Protein 2C0R (pdb70)

Structure (mmCIF, N/CA/C/O backbone):
data_2C0R
#
_entry.id   2C0R
#
_cell.length_a   44.783
_cell.length_b   90.544
_cell.length_c   157.820
_cell.angle_alpha   90.00
_cell.angle_beta   90.00
_cell.angle_gamma   90.00
#
_symmetry.space_group_name_H-M   'P 21 21 21'
#
loop_
_entity.id
_entity.type
_entity.pdbx_description
1 polymer 'PHOSPHOSERINE AMINOTRANSFERASE'
2 non-polymer "PYRIDOXAL-5'-PHOSPHATE"
3 water water
#
loop_
_atom_site.group_PDB
_atom_site.id
_atom_site.type_symbol
_atom_site.label_atom_id
_atom_site.label_alt_id
_atom_site.label_comp_id
_atom_site.label_asym_id
_atom_site.label_entity_id
_atom_site.label_seq_id
_atom_site.pdbx_PDB_ins_code
_atom_site.Cartn_x
_atom_site.Cartn_y
_atom_site.Cartn_z
_atom_site.occupancy
_atom_site.B_iso_or_equiv
_atom_site.auth_seq_id
_atom_site.auth_comp_id
_atom_site.auth_asym_id
_atom_site.auth_atom_id
_atom_site.pdbx_PDB_model_num
ATOM 1 N N . SER A 1 2 ? 7.186 19.396 9.977 1.00 45.53 2 SER A N 1
ATOM 2 C CA . SER A 1 2 ? 8.485 19.053 9.479 1.00 31.82 2 SER A CA 1
ATOM 3 C C . SER A 1 2 ? 8.748 19.242 7.992 1.00 27.38 2 SER A C 1
ATOM 4 O O . SER A 1 2 ? 9.934 19.439 7.686 1.00 24.94 2 SER A O 1
ATOM 7 N N . GLU A 1 3 ? 7.875 19.258 7.004 1.00 19.28 3 GLU A N 1
ATOM 8 C CA . GLU A 1 3 ? 8.188 19.863 5.715 1.00 20.20 3 GLU A CA 1
ATOM 9 C C . GLU A 1 3 ? 8.402 21.375 5.849 1.00 17.74 3 GLU A C 1
ATOM 10 O O . GLU A 1 3 ? 7.682 22.048 6.580 1.00 21.11 3 GLU A O 1
ATOM 16 N N . ARG A 1 4 ? 9.386 21.926 5.164 1.00 15.29 4 ARG A N 1
ATOM 17 C CA . ARG A 1 4 ? 9.674 23.381 5.177 1.00 14.83 4 ARG A CA 1
ATOM 18 C C . ARG A 1 4 ? 8.897 24.068 4.076 1.00 14.07 4 ARG A C 1
ATOM 19 O O . ARG A 1 4 ? 8.893 23.587 2.930 1.00 15.29 4 ARG A O 1
ATOM 27 N N . ALA A 1 5 ? 8.264 25.192 4.375 1.00 12.51 5 ALA A N 1
ATOM 28 C CA . ALA A 1 5 ? 7.609 25.977 3.339 1.00 15.05 5 ALA A CA 1
ATOM 29 C C . ALA A 1 5 ? 8.637 26.541 2.361 1.00 14.92 5 ALA A C 1
ATOM 30 O O . ALA A 1 5 ? 9.781 26.808 2.670 1.00 13.53 5 ALA A O 1
ATOM 32 N N . TYR A 1 6 ? 8.183 26.715 1.110 1.00 13.93 6 TYR A N 1
ATOM 33 C CA . TYR A 1 6 ? 8.973 27.437 0.132 1.00 13.29 6 TYR A CA 1
ATOM 34 C C . TYR A 1 6 ? 8.753 28.919 0.409 1.00 14.10 6 TYR A C 1
ATOM 35 O O . TYR A 1 6 ? 7.820 29.538 -0.116 1.00 14.21 6 TYR A O 1
ATOM 44 N N . ASN A 1 7 ? 9.612 29.441 1.271 1.00 12.76 7 ASN A N 1
ATOM 45 C CA . ASN A 1 7 ? 9.398 30.761 1.864 1.00 11.81 7 ASN A CA 1
ATOM 46 C C . ASN A 1 7 ? 10.089 31.858 1.086 1.00 11.96 7 ASN A C 1
ATOM 47 O O . ASN A 1 7 ? 11.317 31.919 1.158 1.00 13.17 7 ASN A O 1
ATOM 52 N N . PHE A 1 8 ? 9.289 32.656 0.374 1.00 11.49 8 PHE A N 1
ATOM 53 C CA . PHE A 1 8 ? 9.781 33.800 -0.376 1.00 12.33 8 PHE A CA 1
ATOM 54 C C . PHE A 1 8 ? 9.362 35.123 0.261 1.00 12.01 8 PHE A C 1
ATOM 55 O O . PHE A 1 8 ? 9.357 36.150 -0.395 1.00 13.33 8 PHE A O 1
ATOM 63 N N . ASN A 1 9 ? 9.092 35.118 1.557 1.00 11.83 9 ASN A N 1
ATOM 64 C CA . ASN A 1 9 ? 8.753 36.315 2.267 1.00 12.52 9 ASN A CA 1
ATOM 65 C C . ASN A 1 9 ? 9.881 37.355 2.144 1.00 12.86 9 ASN A C 1
ATOM 66 O O . ASN A 1 9 ? 11.074 37.027 2.108 1.00 12.41 9 ASN A O 1
ATOM 71 N N . ALA A 1 10 ? 9.449 38.610 2.127 1.00 13.79 10 ALA A N 1
ATOM 72 C CA . ALA A 1 10 ? 10.306 39.756 1.842 1.00 14.83 10 ALA A CA 1
ATOM 73 C C . ALA A 1 10 ? 10.870 40.359 3.111 1.00 15.42 10 ALA A C 1
ATOM 74 O O . ALA A 1 10 ? 11.705 41.239 3.000 1.00 14.09 10 ALA A O 1
ATOM 76 N N . GLY A 1 11 ? 10.473 39.937 4.317 1.00 14.84 11 GLY A N 1
ATOM 77 C CA . GLY A 1 11 ? 10.973 40.687 5.497 1.00 19.24 11 GLY A CA 1
ATOM 78 C C . GLY A 1 11 ? 9.906 40.693 6.585 1.00 17.15 11 GLY A C 1
ATOM 79 O O . GLY A 1 11 ? 8.907 41.373 6.278 1.00 21.52 11 GLY A O 1
ATOM 80 N N . PRO A 1 12 ? 9.981 40.050 7.732 1.00 15.44 12 PRO A N 1
ATOM 81 C CA . PRO A 1 12 ? 10.941 38.987 8.110 1.00 16.17 12 PRO A CA 1
ATOM 82 C C . PRO A 1 12 ? 10.889 37.871 7.089 1.00 17.47 12 PRO A C 1
ATOM 83 O O . PRO A 1 12 ? 10.006 37.829 6.207 1.00 14.91 12 PRO A O 1
ATOM 87 N N . ALA A 1 13 ? 11.897 37.027 7.087 1.00 14.17 13 ALA A N 1
ATOM 88 C CA . ALA A 1 13 ? 12.191 36.153 5.970 1.00 14.01 13 ALA A CA 1
ATOM 89 C C . ALA A 1 13 ? 12.892 34.905 6.457 1.00 14.51 13 ALA A C 1
ATOM 90 O O . ALA A 1 13 ? 13.142 34.703 7.642 1.00 14.35 13 ALA A O 1
ATOM 92 N N . ALA A 1 14 ? 13.259 34.078 5.481 1.00 13.80 14 ALA A N 1
ATOM 93 C CA . ALA A 1 14 ? 13.805 32.777 5.830 1.00 12.05 14 ALA A CA 1
ATOM 94 C C . ALA A 1 14 ? 15.079 32.912 6.652 1.00 12.91 14 ALA A C 1
ATOM 95 O O . ALA A 1 14 ? 15.897 33.810 6.456 1.00 13.62 14 ALA A O 1
ATOM 97 N N . LEU A 1 15 ? 15.228 32.023 7.608 1.00 12.56 15 LEU A N 1
ATOM 98 C CA . LEU A 1 15 ? 16.481 31.801 8.280 1.00 14.06 15 LEU A CA 1
ATOM 99 C C . LEU A 1 15 ? 17.078 30.467 7.868 1.00 13.88 15 LEU A C 1
ATOM 100 O O . LEU A 1 15 ? 16.298 29.621 7.449 1.00 14.75 15 LEU A O 1
ATOM 105 N N . PRO A 1 16 ? 18.380 30.274 7.997 1.00 15.71 16 PRO A N 1
ATOM 106 C CA . PRO A 1 16 ? 18.954 28.940 7.710 1.00 16.08 16 PRO A CA 1
ATOM 107 C C . PRO A 1 16 ? 18.344 27.901 8.647 1.00 14.21 16 PRO A C 1
ATOM 108 O O . PRO A 1 16 ? 18.304 28.142 9.876 1.00 14.22 16 PRO A O 1
ATOM 112 N N . LEU A 1 17 ? 17.864 26.791 8.109 1.00 13.57 17 LEU A N 1
ATOM 113 C CA . LEU A 1 17 ? 17.280 25.757 8.994 1.00 14.81 17 LEU A CA 1
ATOM 114 C C . LEU A 1 17 ? 18.264 25.341 10.091 1.00 13.93 17 LEU A C 1
ATOM 115 O O . LEU A 1 17 ? 17.858 25.109 11.222 1.00 14.65 17 LEU A O 1
ATOM 120 N N . GLU A 1 18 ? 19.559 25.289 9.771 1.00 18.15 18 GLU A N 1
ATOM 121 C CA . GLU A 1 18 ? 20.574 24.869 10.751 1.00 18.39 18 GLU A CA 1
ATOM 122 C C . GLU A 1 18 ? 20.637 25.860 11.915 1.00 15.47 18 GLU A C 1
ATOM 123 O O . GLU A 1 18 ? 20.844 25.521 13.093 1.00 17.72 18 GLU A O 1
ATOM 129 N N . VAL A 1 19 ? 20.494 27.126 11.590 1.00 16.09 19 VAL A N 1
ATOM 130 C CA . VAL A 1 19 ? 20.514 28.142 12.646 1.00 15.49 19 VAL A CA 1
ATOM 131 C C . VAL A 1 19 ? 19.293 27.990 13.535 1.00 13.02 19 VAL A C 1
ATOM 132 O O . VAL A 1 19 ? 19.414 28.080 14.759 1.00 13.86 19 VAL A O 1
ATOM 136 N N . LEU A 1 20 ? 18.111 27.767 12.943 1.00 12.78 20 LEU A N 1
ATOM 137 C CA . LEU A 1 20 ? 16.916 27.563 13.738 1.00 12.13 20 LEU A CA 1
ATOM 138 C C . LEU A 1 20 ? 17.096 26.326 14.599 1.00 11.52 20 LEU A C 1
ATOM 139 O O . LEU A 1 20 ? 16.725 26.327 15.745 1.00 12.37 20 LEU A O 1
ATOM 144 N N . GLU A 1 21 ? 17.666 25.267 14.053 1.00 12.28 21 GLU A N 1
ATOM 145 C CA . GLU A 1 21 ? 17.842 24.043 14.839 1.00 12.27 21 GLU A CA 1
ATOM 146 C C . GLU A 1 21 ? 18.819 24.257 15.985 1.00 11.91 21 GLU A C 1
ATOM 147 O O . GLU A 1 21 ? 18.628 23.741 17.100 1.00 12.98 21 GLU A O 1
ATOM 153 N N . ARG A 1 22 ? 19.889 24.990 15.747 1.00 13.90 22 ARG A N 1
ATOM 154 C CA . ARG A 1 22 ? 20.883 25.268 16.790 1.00 15.08 22 ARG A CA 1
ATOM 155 C C . ARG A 1 22 ? 20.275 26.100 17.925 1.00 14.17 22 ARG A C 1
ATOM 156 O O . ARG A 1 22 ? 20.468 25.823 19.119 1.00 14.20 22 ARG A O 1
ATOM 164 N N . ALA A 1 23 ? 19.581 27.158 17.529 1.00 13.34 23 ALA A N 1
ATOM 165 C CA . ALA A 1 23 ? 18.980 28.060 18.503 1.00 13.27 23 ALA A CA 1
ATOM 166 C C . ALA A 1 23 ? 17.892 27.301 19.292 1.00 12.42 23 ALA A C 1
ATOM 167 O O . ALA A 1 23 ? 17.767 27.489 20.517 1.00 14.65 23 ALA A O 1
ATOM 169 N N . GLN A 1 24 ? 17.142 26.452 18.571 1.00 12.22 24 GLN A N 1
ATOM 170 C CA . GLN A 1 24 ? 16.131 25.707 19.299 1.00 11.31 24 GLN A CA 1
ATOM 171 C C . GLN A 1 24 ? 16.743 24.805 20.361 1.00 11.41 24 GLN A C 1
ATOM 172 O O . GLN A 1 24 ? 16.289 24.705 21.490 1.00 12.46 24 GLN A O 1
ATOM 178 N N . ALA A 1 25 ? 17.846 24.145 19.999 1.00 12.18 25 ALA A N 1
ATOM 179 C CA . ALA A 1 25 ? 18.399 23.166 20.934 1.00 13.45 25 ALA A CA 1
ATOM 180 C C . ALA A 1 25 ? 18.917 23.803 22.219 1.00 13.45 25 ALA A C 1
ATOM 181 O O . ALA A 1 25 ? 18.833 23.182 23.297 1.00 16.15 25 ALA A O 1
ATOM 183 N N . GLU A 1 26 ? 19.403 25.032 22.159 1.00 11.75 26 GLU A N 1
ATOM 184 C CA . GLU A 1 26 ? 19.880 25.686 23.395 1.00 13.42 26 GLU A CA 1
ATOM 185 C C . GLU A 1 26 ? 18.949 26.773 23.884 1.00 12.75 26 GLU A C 1
ATOM 186 O O . GLU A 1 26 ? 19.295 27.576 24.744 1.00 13.84 26 GLU A O 1
ATOM 192 N N . PHE A 1 27 ? 17.722 26.820 23.456 1.00 12.09 27 PHE A N 1
ATOM 193 C CA . PHE A 1 27 ? 16.784 27.902 23.758 1.00 13.25 27 PHE A CA 1
ATOM 194 C C . PHE A 1 27 ? 16.454 27.960 25.241 1.00 13.19 27 PHE A C 1
ATOM 195 O O . PHE A 1 27 ? 16.297 29.073 25.757 1.00 13.88 27 PHE A O 1
ATOM 203 N N . VAL A 1 28 ? 16.309 26.782 25.849 1.00 12.89 28 VAL A N 1
ATOM 204 C CA . VAL A 1 28 ? 15.987 26.768 27.268 1.00 12.25 28 VAL A CA 1
ATOM 205 C C . VAL A 1 28 ? 17.211 26.900 28.147 1.00 12.73 28 VAL A C 1
ATOM 206 O O . VAL A 1 28 ? 17.173 27.613 29.148 1.00 13.53 28 VAL A O 1
ATOM 210 N N . ASP A 1 29 ? 18.257 26.163 27.805 1.00 13.73 29 ASP A N 1
ATOM 211 C CA . ASP A 1 29 ? 19.465 26.144 28.618 1.00 13.07 29 ASP A CA 1
ATOM 212 C C . ASP A 1 29 ? 20.679 26.414 27.736 1.00 13.06 29 ASP A C 1
ATOM 213 O O . ASP A 1 29 ? 21.061 25.522 26.980 1.00 15.73 29 ASP A O 1
ATOM 218 N N . TYR A 1 30 ? 21.210 27.624 27.850 1.00 12.69 30 TYR A N 1
ATOM 219 C CA . TYR A 1 30 ? 22.357 28.012 27.041 1.00 12.63 30 TYR A CA 1
ATOM 220 C C . TYR A 1 30 ? 23.629 27.568 27.747 1.00 12.97 30 TYR A C 1
ATOM 221 O O . TYR A 1 30 ? 23.904 28.038 28.845 1.00 13.32 30 TYR A O 1
ATOM 230 N N . GLN A 1 31 ? 24.371 26.681 27.107 1.00 15.59 31 GLN A N 1
ATOM 231 C CA . GLN A 1 31 ? 25.666 26.204 27.597 1.00 16.41 31 GLN A CA 1
ATOM 232 C C . GLN A 1 31 ? 25.722 25.826 29.076 1.00 16.17 31 GLN A C 1
ATOM 233 O O . GLN A 1 31 ? 26.622 26.168 29.851 1.00 17.07 31 GLN A O 1
ATOM 239 N N . HIS A 1 32 ? 24.729 25.054 29.513 1.00 14.30 32 HIS A N 1
ATOM 240 C CA . HIS A 1 32 ? 24.647 24.513 30.851 1.00 16.21 32 HIS A CA 1
ATOM 241 C C . HIS A 1 32 ? 24.675 25.599 31.920 1.00 16.26 32 HIS A C 1
ATOM 242 O O . HIS A 1 32 ? 25.071 25.331 33.033 1.00 20.81 32 HIS A O 1
ATOM 249 N N . THR A 1 33 ? 24.216 26.795 31.599 1.00 14.56 33 THR A N 1
ATOM 250 C CA . THR A 1 33 ? 24.144 27.828 32.609 1.00 13.74 33 THR A CA 1
ATOM 251 C C . THR A 1 33 ? 22.837 27.798 33.389 1.00 13.42 33 THR A C 1
ATOM 252 O O . THR A 1 33 ? 22.740 28.486 34.437 1.00 16.10 33 THR A O 1
ATOM 256 N N . GLY A 1 34 ? 21.895 27.032 32.888 1.00 13.92 34 GLY A N 1
ATOM 257 C CA . GLY A 1 34 ? 20.616 26.931 33.577 1.00 14.01 34 GLY A CA 1
ATOM 258 C C . GLY A 1 34 ? 19.777 28.178 33.333 1.00 13.51 34 GLY A C 1
ATOM 259 O O . GLY A 1 34 ? 18.854 28.450 34.128 1.00 14.00 34 GLY A O 1
ATOM 260 N N . MET A 1 35 ? 20.093 28.908 32.264 1.00 13.84 35 MET A N 1
ATOM 261 C CA . MET A 1 35 ? 19.317 30.042 31.802 1.00 11.82 35 MET A CA 1
ATOM 262 C C . MET A 1 35 ? 19.300 30.007 30.262 1.00 11.60 35 MET A C 1
ATOM 263 O O . MET A 1 35 ? 20.213 29.484 29.644 1.00 13.02 35 MET A O 1
ATOM 268 N N . SER A 1 36 ? 18.249 30.584 29.709 1.00 10.98 36 SER A N 1
ATOM 269 C CA . SER A 1 36 ? 18.235 30.915 28.288 1.00 11.93 36 SER A CA 1
ATOM 270 C C . SER A 1 36 ? 19.096 32.148 28.061 1.00 11.92 36 SER A C 1
ATOM 271 O O . SER A 1 36 ? 19.216 32.963 28.975 1.00 12.02 36 SER A O 1
ATOM 274 N N . ILE A 1 37 ? 19.672 32.308 26.874 1.00 12.20 37 ILE A N 1
ATOM 275 C CA . ILE A 1 37 ? 20.358 33.581 26.583 1.00 14.31 37 ILE A CA 1
ATOM 276 C C . ILE A 1 37 ? 19.465 34.783 26.790 1.00 13.43 37 ILE A C 1
ATOM 277 O O . ILE A 1 37 ? 19.948 35.872 27.161 1.00 16.38 37 ILE A O 1
ATOM 282 N N . MET A 1 38 ? 18.156 34.597 26.611 1.00 15.23 38 MET A N 1
ATOM 283 C CA . MET A 1 38 ? 17.201 35.678 26.857 1.00 17.63 38 MET A CA 1
ATOM 284 C C . MET A 1 38 ? 17.051 36.127 28.296 1.00 15.11 38 MET A C 1
ATOM 285 O O . MET A 1 38 ? 16.441 37.172 28.538 1.00 16.99 38 MET A O 1
ATOM 290 N N . GLU A 1 39 ? 17.517 35.308 29.229 1.00 12.14 39 GLU A N 1
ATOM 291 C CA . GLU A 1 39 ? 17.294 35.611 30.632 1.00 12.96 39 GLU A CA 1
ATOM 292 C C . GLU A 1 39 ? 18.523 36.175 31.312 1.00 11.80 39 GLU A C 1
ATOM 293 O O . GLU A 1 39 ? 18.495 36.304 32.549 1.00 15.49 39 GLU A O 1
ATOM 299 N N . MET A 1 40 ? 19.563 36.416 30.540 1.00 14.15 40 MET A N 1
ATOM 300 C CA . MET A 1 40 ? 20.845 36.761 31.178 1.00 16.08 40 MET A CA 1
ATOM 301 C C . MET A 1 40 ? 21.060 38.266 31.127 1.00 15.61 40 MET A C 1
ATOM 302 O O . MET A 1 40 ? 20.494 38.989 30.279 1.00 15.06 40 MET A O 1
ATOM 307 N N . SER A 1 41 ? 21.894 38.783 32.009 1.00 13.67 41 SER A N 1
ATOM 308 C CA . SER A 1 41 ? 22.185 40.198 32.032 1.00 14.88 41 SER A CA 1
ATOM 309 C C . SER A 1 41 ? 22.917 40.612 30.769 1.00 13.59 41 SER A C 1
ATOM 310 O O . SER A 1 41 ? 23.861 39.921 30.354 1.00 12.94 41 SER A O 1
ATOM 313 N N . HIS A 1 42 ? 22.541 41.765 30.243 1.00 11.93 42 HIS A N 1
ATOM 314 C CA . HIS A 1 42 ? 23.283 42.316 29.099 1.00 12.88 42 HIS A CA 1
ATOM 315 C C . HIS A 1 42 ? 24.626 42.859 29.525 1.00 12.74 42 HIS A C 1
ATOM 316 O O . HIS A 1 42 ? 25.444 43.112 28.629 1.00 13.97 42 HIS A O 1
ATOM 323 N N . ARG A 1 43 ? 24.884 42.982 30.815 1.00 14.38 43 ARG A N 1
ATOM 324 C CA . ARG A 1 43 ? 26.193 43.379 31.309 1.00 16.52 43 ARG A CA 1
ATOM 325 C C . ARG A 1 43 ? 26.877 42.214 31.976 1.00 15.84 43 ARG A C 1
ATOM 326 O O . ARG A 1 43 ? 27.891 42.393 32.663 1.00 18.41 43 ARG A O 1
ATOM 334 N N . GLY A 1 44 ? 26.361 40.990 31.779 1.00 14.98 44 GLY A N 1
ATOM 335 C CA . GLY A 1 44 ? 27.109 39.820 32.210 1.00 14.25 44 GLY A CA 1
ATOM 336 C C . GLY A 1 44 ? 28.068 39.311 31.151 1.00 13.62 44 GLY A C 1
ATOM 337 O O . GLY A 1 44 ? 27.846 39.529 29.972 1.00 13.53 44 GLY A O 1
ATOM 338 N N . ALA A 1 45 ? 29.116 38.583 31.537 1.00 14.36 45 ALA A N 1
ATOM 339 C CA . ALA A 1 45 ? 30.142 38.176 30.575 1.00 13.87 45 ALA A CA 1
ATOM 340 C C . ALA A 1 45 ? 29.628 37.216 29.517 1.00 12.81 45 ALA A C 1
ATOM 341 O O . ALA A 1 45 ? 30.157 37.204 28.402 1.00 14.77 45 ALA A O 1
ATOM 343 N N . VAL A 1 46 ? 28.644 36.386 29.816 1.00 12.44 46 VAL A N 1
ATOM 344 C CA . VAL A 1 46 ? 28.123 35.442 28.803 1.00 12.87 46 VAL A CA 1
ATOM 345 C C . VAL A 1 46 ? 27.435 36.191 27.674 1.00 11.60 46 VAL A C 1
ATOM 346 O O . VAL A 1 46 ? 27.769 35.950 26.517 1.00 11.92 46 VAL A O 1
ATOM 350 N N . TYR A 1 47 ? 26.504 37.086 28.004 1.00 10.97 47 TYR A N 1
ATOM 351 C CA . TYR A 1 47 ? 25.864 37.801 26.908 1.00 10.94 47 TYR A CA 1
ATOM 352 C C . TYR A 1 47 ? 26.904 38.684 26.246 1.00 10.37 47 TYR A C 1
ATOM 353 O O . TYR A 1 47 ? 26.927 38.839 25.047 1.00 11.85 47 TYR A O 1
ATOM 362 N N . GLU A 1 48 ? 27.732 39.403 27.001 1.00 12.02 48 GLU A N 1
ATOM 363 C CA . GLU A 1 48 ? 28.669 40.364 26.407 1.00 11.83 48 GLU A CA 1
ATOM 364 C C . GLU A 1 48 ? 29.562 39.653 25.412 1.00 11.27 48 GLU A C 1
ATOM 365 O O . GLU A 1 48 ? 29.930 40.200 24.380 1.00 12.70 48 GLU A O 1
ATOM 371 N N . ALA A 1 49 ? 29.916 38.396 25.691 1.00 13.69 49 ALA A N 1
ATOM 372 C CA . ALA A 1 49 ? 30.746 37.683 24.722 1.00 12.77 49 ALA A CA 1
ATOM 373 C C . ALA A 1 49 ? 30.025 37.529 23.378 1.00 11.47 49 ALA A C 1
ATOM 374 O O . ALA A 1 49 ? 30.626 37.682 22.313 1.00 12.90 49 ALA A O 1
ATOM 376 N N . VAL A 1 50 ? 28.731 37.204 23.423 1.00 11.05 50 VAL A N 1
ATOM 377 C CA . VAL A 1 50 ? 27.955 37.026 22.213 1.00 11.29 50 VAL A CA 1
ATOM 378 C C . VAL A 1 50 ? 27.840 38.363 21.483 1.00 10.63 50 VAL A C 1
ATOM 379 O O . VAL A 1 50 ? 28.017 38.482 20.266 1.00 11.58 50 VAL A O 1
ATOM 383 N N . HIS A 1 51 ? 27.531 39.389 22.285 1.00 11.55 51 HIS A N 1
ATOM 384 C CA . HIS A 1 51 ? 27.356 40.753 21.729 1.00 11.75 51 HIS A CA 1
ATOM 385 C C . HIS A 1 51 ? 28.588 41.247 21.013 1.00 10.97 51 HIS A C 1
ATOM 386 O O . HIS A 1 51 ? 28.518 41.860 19.932 1.00 11.99 51 HIS A O 1
ATOM 393 N N . ASN A 1 52 ? 29.762 41.001 21.635 1.00 10.97 52 ASN A N 1
ATOM 394 C CA . ASN A 1 52 ? 31.028 41.404 21.038 1.00 10.90 52 ASN A CA 1
ATOM 395 C C . ASN A 1 52 ? 31.465 40.488 19.907 1.00 11.49 52 ASN A C 1
ATOM 396 O O . ASN A 1 52 ? 32.036 40.962 18.914 1.00 12.57 52 ASN A O 1
ATOM 401 N N . GLU A 1 53 ? 31.200 39.213 19.987 1.00 13.43 53 GLU A N 1
ATOM 402 C CA . GLU A 1 53 ? 31.552 38.265 18.936 1.00 13.40 53 GLU A CA 1
ATOM 403 C C . GLU A 1 53 ? 30.801 38.588 17.650 1.00 11.76 53 GLU A C 1
ATOM 404 O O . GLU A 1 53 ? 31.355 38.469 16.564 1.00 12.64 53 GLU A O 1
ATOM 410 N N . ALA A 1 54 ? 29.545 38.992 17.808 1.00 12.30 54 ALA A N 1
ATOM 411 C CA . ALA A 1 54 ? 28.759 39.282 16.606 1.00 13.00 54 ALA A CA 1
ATOM 412 C C . ALA A 1 54 ? 29.423 40.425 15.835 1.00 12.41 54 ALA A C 1
ATOM 413 O O . ALA A 1 54 ? 29.477 40.375 14.621 1.00 12.56 54 ALA A O 1
ATOM 415 N N . GLN A 1 55 ? 29.877 41.462 16.571 1.00 12.17 55 GLN A N 1
ATOM 416 C CA . GLN A 1 55 ? 30.527 42.566 15.904 1.00 12.22 55 GLN A CA 1
ATOM 417 C C . GLN A 1 55 ? 31.813 42.134 15.200 1.00 12.40 55 GLN A C 1
ATOM 418 O O . GLN A 1 55 ? 32.037 42.467 14.054 1.00 12.80 55 GLN A O 1
ATOM 424 N N . ALA A 1 56 ? 32.658 41.366 15.888 1.00 13.03 56 ALA A N 1
ATOM 425 C CA . ALA A 1 56 ? 33.888 40.863 15.331 1.00 13.09 56 ALA A CA 1
ATOM 426 C C . ALA A 1 56 ? 33.638 39.950 14.135 1.00 12.85 56 ALA A C 1
ATOM 427 O O . ALA A 1 56 ? 34.369 40.023 13.142 1.00 13.85 56 ALA A O 1
ATOM 429 N N . ARG A 1 57 ? 32.637 39.092 14.209 1.00 11.93 57 ARG A N 1
ATOM 430 C CA . ARG A 1 57 ? 32.415 38.226 13.033 1.00 11.52 57 ARG A CA 1
ATOM 431 C C . ARG A 1 57 ? 31.908 38.998 11.839 1.00 12.31 57 ARG A C 1
ATOM 432 O O . ARG A 1 57 ? 32.240 38.690 10.698 1.00 13.07 57 ARG A O 1
ATOM 440 N N . LEU A 1 58 ? 31.093 40.019 12.063 1.00 1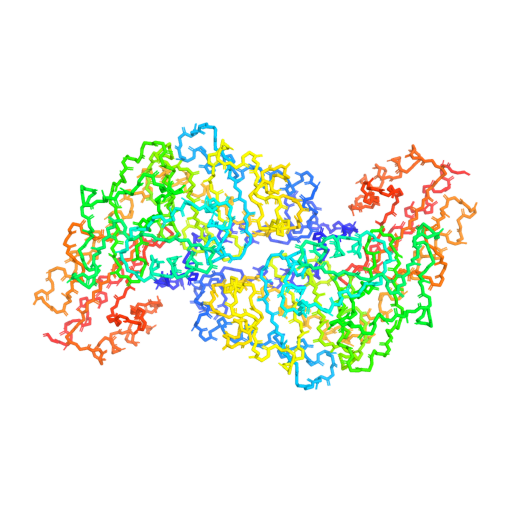2.47 58 LEU A N 1
ATOM 441 C CA . LEU A 1 58 ? 30.612 40.837 10.932 1.00 12.73 58 LEU A CA 1
ATOM 442 C C . LEU A 1 58 ? 31.779 41.577 10.304 1.00 11.90 58 LEU A C 1
ATOM 443 O O . LEU A 1 58 ? 31.920 41.552 9.088 1.00 12.38 58 LEU A O 1
ATOM 448 N N . LEU A 1 59 ? 32.630 42.232 11.078 1.00 12.40 59 LEU A N 1
ATOM 449 C CA . LEU A 1 59 ? 33.796 42.897 10.506 1.00 12.33 59 LEU A CA 1
ATOM 450 C C . LEU A 1 59 ? 34.686 41.900 9.764 1.00 12.01 59 LEU A C 1
ATOM 451 O O . LEU A 1 59 ? 35.191 42.244 8.678 1.00 13.50 59 LEU A O 1
ATOM 456 N N . ALA A 1 60 ? 34.865 40.718 10.317 1.00 11.11 60 ALA A N 1
ATOM 457 C CA . ALA A 1 60 ? 35.702 39.740 9.628 1.00 11.74 60 ALA A CA 1
ATOM 458 C C . ALA A 1 60 ? 35.062 39.352 8.276 1.00 11.47 60 ALA A C 1
ATOM 459 O O . ALA A 1 60 ? 35.806 39.190 7.287 1.00 13.26 60 ALA A O 1
ATOM 461 N N . LEU A 1 61 ? 33.761 39.183 8.218 1.00 11.27 61 LEU A N 1
ATOM 462 C CA . LEU A 1 61 ? 33.170 38.826 6.917 1.00 12.90 61 LEU A CA 1
ATOM 463 C C . LEU A 1 61 ? 33.485 39.883 5.881 1.00 13.16 61 LEU A C 1
ATOM 464 O O . LEU A 1 61 ? 33.559 39.569 4.689 1.00 14.02 61 LEU A O 1
ATOM 469 N N . LEU A 1 62 ? 33.640 41.134 6.319 1.00 12.72 62 LEU A N 1
ATOM 470 C CA . LEU A 1 62 ? 33.919 42.231 5.406 1.00 12.95 62 LEU A CA 1
ATOM 471 C C . LEU A 1 62 ? 35.391 42.466 5.170 1.00 13.17 62 LEU A C 1
ATOM 472 O O . LEU A 1 62 ? 35.799 43.478 4.547 1.00 16.38 62 LEU A O 1
ATOM 477 N N . GLY A 1 63 ? 36.202 41.543 5.643 1.00 12.27 63 GLY A N 1
ATOM 478 C CA . GLY A 1 63 ? 37.643 41.638 5.407 1.00 15.08 63 GLY A CA 1
ATOM 479 C C . GLY A 1 63 ? 38.399 42.400 6.474 1.00 16.57 63 GLY A C 1
ATOM 480 O O . GLY A 1 63 ? 39.522 42.889 6.239 1.00 14.48 63 GLY A O 1
ATOM 481 N N . ASN A 1 64 ? 37.821 42.533 7.688 1.00 13.20 64 ASN A N 1
ATOM 482 C CA . ASN A 1 64 ? 38.391 43.307 8.790 1.00 13.35 64 ASN A CA 1
ATOM 483 C C . ASN A 1 64 ? 38.793 44.716 8.416 1.00 12.99 64 ASN A C 1
ATOM 484 O O . ASN A 1 64 ? 39.917 45.118 8.670 1.00 12.87 64 ASN A O 1
ATOM 489 N N . PRO A 1 65 ? 37.865 45.513 7.889 1.00 11.90 65 PRO A N 1
ATOM 490 C CA . PRO A 1 65 ? 38.195 46.945 7.748 1.00 12.83 65 PRO A CA 1
ATOM 491 C C . PRO A 1 65 ? 38.373 47.489 9.157 1.00 13.95 65 PRO A C 1
ATOM 492 O O . PRO A 1 65 ? 37.840 46.973 10.133 1.00 14.84 65 PRO A O 1
ATOM 496 N N . THR A 1 66 ? 39.156 48.561 9.247 1.00 15.02 66 THR A N 1
ATOM 497 C CA . THR A 1 66 ? 39.423 49.160 10.539 1.00 12.44 66 THR A CA 1
ATOM 498 C C . THR A 1 66 ? 38.811 50.557 10.625 1.00 11.62 66 THR A C 1
ATOM 499 O O . THR A 1 66 ? 38.530 51.146 9.569 1.00 16.92 66 THR A O 1
ATOM 503 N N . GLY A 1 67 ? 38.623 51.079 11.827 1.00 13.61 67 GLY A N 1
ATOM 504 C CA . GLY A 1 67 ? 38.038 52.361 12.017 1.00 15.03 67 GLY A CA 1
ATOM 505 C C . GLY A 1 67 ? 36.525 52.374 11.958 1.00 13.81 67 GLY A C 1
ATOM 506 O O . GLY A 1 67 ? 35.949 53.494 11.918 1.00 14.87 67 GLY A O 1
ATOM 507 N N . TYR A 1 68 ? 35.878 51.222 11.923 1.00 13.56 68 TYR A N 1
ATOM 508 C CA . TYR A 1 68 ? 34.437 51.129 11.919 1.00 13.58 68 TYR A CA 1
ATOM 509 C C . TYR A 1 68 ? 33.901 50.422 13.148 1.00 12.57 68 TYR A C 1
ATOM 510 O O . TYR A 1 68 ? 34.483 49.448 13.620 1.00 15.44 68 TYR A O 1
ATOM 519 N N . LYS A 1 69 ? 32.795 50.926 13.658 1.00 13.56 69 LYS A N 1
ATOM 520 C CA . LYS A 1 69 ? 32.172 50.257 14.790 1.00 14.67 69 LYS A CA 1
ATOM 521 C C . LYS A 1 69 ? 30.855 49.635 14.348 1.00 12.96 69 LYS A C 1
ATOM 522 O O . LYS A 1 69 ? 30.082 50.294 13.637 1.00 14.87 69 LYS A O 1
ATOM 528 N N . VAL A 1 70 ? 30.612 48.409 14.767 1.00 13.09 70 VAL A N 1
ATOM 529 C CA . VAL A 1 70 ? 29.318 47.779 14.549 1.00 11.99 70 VAL A CA 1
ATOM 530 C C . VAL A 1 70 ? 28.417 48.114 15.746 1.00 11.75 70 VAL A C 1
ATOM 531 O O . VAL A 1 70 ? 28.763 47.777 16.874 1.00 13.87 70 VAL A O 1
ATOM 535 N N . LEU A 1 71 ? 27.307 48.783 15.455 1.00 11.82 71 LEU A N 1
ATOM 536 C CA . LEU A 1 71 ? 26.312 49.093 16.442 1.00 12.14 71 LEU A CA 1
ATOM 537 C C . LEU A 1 71 ? 25.073 48.238 16.244 1.00 10.40 71 LEU A C 1
ATOM 538 O O . LEU A 1 71 ? 24.739 47.921 15.111 1.00 12.72 71 LEU A O 1
ATOM 543 N N . PHE A 1 72 ? 24.392 47.946 17.332 1.00 10.76 72 PHE A N 1
ATOM 544 C CA . PHE A 1 72 ? 23.102 47.286 17.278 1.00 11.05 72 PHE A CA 1
ATOM 545 C C . PHE A 1 72 ? 22.092 48.265 17.859 1.00 11.38 72 PHE A C 1
ATOM 546 O O . PHE A 1 72 ? 22.185 48.618 19.063 1.00 12.10 72 PHE A O 1
ATOM 554 N N . ILE A 1 73 ? 21.175 48.698 17.027 1.00 10.69 73 ILE A N 1
ATOM 555 C CA . ILE A 1 73 ? 20.192 49.729 17.387 1.00 11.14 73 ILE A CA 1
ATOM 556 C C . ILE A 1 73 ? 18.799 49.190 17.187 1.00 11.40 73 ILE A C 1
ATOM 557 O O . ILE A 1 73 ? 18.589 48.476 16.190 1.00 12.39 73 ILE A O 1
ATOM 562 N N . GLN A 1 74 ? 17.870 49.505 18.072 1.00 12.21 74 GLN A N 1
ATOM 563 C CA . GLN A 1 74 ? 16.492 49.091 17.861 1.00 12.49 74 GLN A CA 1
ATOM 564 C C . GLN A 1 74 ? 15.818 50.100 16.947 1.00 11.74 74 GLN A C 1
ATOM 565 O O . GLN A 1 74 ? 16.332 51.198 16.696 1.00 14.53 74 GLN A O 1
ATOM 571 N N . GLY A 1 75 ? 14.613 49.689 16.508 1.00 12.82 75 GLY A N 1
ATOM 572 C CA . GLY A 1 75 ? 13.729 50.582 15.793 1.00 12.38 75 GLY A CA 1
ATOM 573 C C . GLY A 1 75 ? 13.668 50.386 14.289 1.00 13.35 75 GLY A C 1
ATOM 574 O O . GLY A 1 75 ? 12.939 51.157 13.614 1.00 12.57 75 GLY A O 1
ATOM 575 N N . GLY A 1 76 ? 14.424 49.390 13.795 1.00 12.45 76 GLY A N 1
ATOM 576 C CA . GLY A 1 76 ? 14.372 49.094 12.359 1.00 11.25 76 GLY A CA 1
ATOM 577 C C . GLY A 1 76 ? 15.177 50.085 11.546 1.00 10.40 76 GLY A C 1
ATOM 578 O O . GLY A 1 76 ? 15.635 51.132 12.019 1.00 11.33 76 GLY A O 1
ATOM 579 N N . ALA A 1 77 ? 15.319 49.748 10.277 1.00 11.57 77 ALA A N 1
ATOM 580 C CA . ALA A 1 77 ? 15.925 50.718 9.358 1.00 11.51 77 ALA A CA 1
ATOM 581 C C . ALA A 1 77 ? 15.124 52.018 9.339 1.00 10.88 77 ALA A C 1
ATOM 582 O O . ALA A 1 77 ? 15.682 53.093 9.132 1.00 12.38 77 ALA A O 1
ATOM 584 N N . SER A 1 78 ? 13.801 51.914 9.561 1.00 12.00 78 SER A N 1
ATOM 585 C CA . SER A 1 78 ? 12.965 53.118 9.553 1.00 12.12 78 SER A CA 1
ATOM 586 C C . SER A 1 78 ? 13.443 54.142 10.584 1.00 11.44 78 SER A C 1
ATOM 587 O O . SER A 1 78 ? 13.369 55.368 10.392 1.00 13.90 78 SER A O 1
ATOM 590 N N . THR A 1 79 ? 13.911 53.673 11.750 1.00 11.90 79 THR A N 1
ATOM 591 C CA . THR A 1 79 ? 14.397 54.647 12.699 1.00 11.87 79 THR A CA 1
ATOM 592 C C . THR A 1 79 ? 15.694 55.270 12.210 1.00 10.94 79 THR A C 1
ATOM 593 O O . THR A 1 79 ? 15.930 56.452 12.464 1.00 13.06 79 THR A O 1
ATOM 597 N N . GLN A 1 80 ? 16.499 54.501 11.456 1.00 11.41 80 GLN A N 1
ATOM 598 C CA . GLN A 1 80 ? 17.701 55.115 10.891 1.00 11.45 80 GLN A CA 1
ATOM 599 C C . GLN A 1 80 ? 17.389 56.211 9.882 1.00 12.00 80 GLN A C 1
ATOM 600 O O . GLN A 1 80 ? 18.149 57.185 9.786 1.00 12.06 80 GLN A O 1
ATOM 606 N N . PHE A 1 81 ? 16.278 56.117 9.163 1.00 11.74 81 PHE A N 1
ATOM 607 C CA . PHE A 1 81 ? 15.898 57.192 8.242 1.00 12.86 81 PHE A CA 1
ATOM 608 C C . PHE A 1 81 ? 15.867 58.543 8.973 1.00 12.44 81 PHE A C 1
ATOM 609 O O . PHE A 1 81 ? 16.193 59.548 8.373 1.00 13.88 81 PHE A O 1
ATOM 617 N N . ALA A 1 82 ? 15.449 58.535 10.236 1.00 13.89 82 ALA A N 1
ATOM 618 C CA . ALA A 1 82 ? 15.420 59.748 11.075 1.00 14.73 82 ALA A CA 1
ATOM 619 C C . ALA A 1 82 ? 16.751 60.000 11.757 1.00 14.75 82 ALA A C 1
ATOM 620 O O . ALA A 1 82 ? 17.250 61.133 11.803 1.00 14.20 82 ALA A O 1
ATOM 622 N N . MET A 1 83 ? 17.299 58.912 12.293 1.00 13.65 83 MET A N 1
ATOM 623 C CA . MET A 1 83 ? 18.543 59.137 13.064 1.00 13.59 83 MET A CA 1
ATOM 624 C C . MET A 1 83 ? 19.715 59.646 12.241 1.00 13.20 83 MET A C 1
ATOM 625 O O . MET A 1 83 ? 20.519 60.448 12.716 1.00 13.60 83 MET A O 1
ATOM 630 N N . ILE A 1 84 ? 19.811 59.214 10.972 1.00 14.05 84 ILE A N 1
ATOM 631 C CA . ILE A 1 84 ? 20.917 59.716 10.114 1.00 12.78 84 ILE A CA 1
ATOM 632 C C . ILE A 1 84 ? 20.853 61.239 9.911 1.00 13.96 84 ILE A C 1
ATOM 633 O O . ILE A 1 84 ? 21.819 61.958 10.278 1.00 15.31 84 ILE A O 1
ATOM 638 N N . PRO A 1 85 ? 19.788 61.824 9.373 1.00 13.40 85 PRO A N 1
ATOM 639 C CA . PRO A 1 85 ? 19.785 63.296 9.262 1.00 15.30 85 PRO A CA 1
ATOM 640 C C . PRO A 1 85 ? 19.821 63.960 10.626 1.00 16.33 85 PRO A C 1
ATOM 641 O O . PRO A 1 85 ? 20.443 65.032 10.784 1.00 16.86 85 PRO A O 1
ATOM 645 N N . MET A 1 86 ? 19.185 63.397 11.646 1.00 15.70 86 MET A N 1
ATOM 646 C CA . MET A 1 86 ? 19.294 64.034 12.979 1.00 15.90 86 MET A CA 1
ATOM 647 C C . MET A 1 86 ? 20.738 64.166 13.416 1.00 14.63 86 MET A C 1
ATOM 648 O O . MET A 1 86 ? 21.097 65.162 14.074 1.00 14.93 86 MET A O 1
ATOM 653 N N . ASN A 1 87 ? 21.550 63.170 13.107 1.00 14.18 87 ASN A N 1
ATOM 654 C CA . ASN A 1 87 ? 22.929 63.211 13.594 1.00 15.04 87 ASN A CA 1
ATOM 655 C C . ASN A 1 87 ? 23.842 64.012 12.661 1.00 13.78 87 ASN A C 1
ATOM 656 O O . ASN A 1 87 ? 24.808 64.586 13.184 1.00 16.71 87 ASN A O 1
ATOM 661 N N . PHE A 1 88 ? 23.562 64.025 11.374 1.00 14.88 88 PHE A N 1
ATOM 662 C CA . PHE A 1 88 ? 24.528 64.593 10.415 1.00 15.84 88 PHE A CA 1
ATOM 663 C C . PHE A 1 88 ? 24.075 65.815 9.654 1.00 17.13 88 PHE A C 1
ATOM 664 O O . PHE A 1 88 ? 24.899 66.495 9.042 1.00 20.91 88 PHE A O 1
ATOM 672 N N . LEU A 1 89 ? 22.778 66.112 9.632 1.00 17.85 89 LEU A N 1
ATOM 673 C CA . LEU A 1 89 ? 22.353 67.261 8.830 1.00 19.12 89 LEU A CA 1
ATOM 674 C C . LEU A 1 89 ? 22.446 68.535 9.650 1.00 23.74 89 LEU A C 1
ATOM 675 O O . LEU A 1 89 ? 21.665 68.647 10.589 1.00 25.09 89 LEU A O 1
ATOM 680 N N . LYS A 1 90 ? 23.340 69.453 9.303 1.00 23.42 90 LYS A N 1
ATOM 681 C CA . LYS A 1 90 ? 23.424 70.694 10.072 1.00 25.55 90 LYS A CA 1
ATOM 682 C C . LYS A 1 90 ? 22.744 71.834 9.348 1.00 24.58 90 LYS A C 1
ATOM 683 O O . LYS A 1 90 ? 22.526 71.739 8.148 1.00 25.28 90 LYS A O 1
ATOM 686 N N . GLU A 1 91 ? 22.368 72.935 10.010 1.00 27.43 91 GLU A N 1
ATOM 687 C CA . GLU A 1 91 ? 21.778 74.043 9.252 1.00 31.12 91 GLU A CA 1
ATOM 688 C C . GLU A 1 91 ? 22.786 74.521 8.212 1.00 28.21 91 GLU A C 1
ATOM 689 O O . GLU A 1 91 ? 23.985 74.484 8.460 1.00 30.17 91 GLU A O 1
ATOM 691 N N . GLY A 1 92 ? 22.328 74.958 7.046 1.00 34.84 92 GLY A N 1
ATOM 692 C CA . GLY A 1 92 ? 23.242 75.347 5.983 1.00 30.09 92 GLY A CA 1
ATOM 693 C C . GLY A 1 92 ? 23.771 74.166 5.179 1.00 31.95 92 GLY A C 1
ATOM 694 O O . GLY A 1 92 ? 24.485 74.370 4.185 1.00 36.91 92 GLY A O 1
ATOM 695 N N . GLN A 1 93 ? 23.486 72.913 5.547 1.00 27.56 93 GLN A N 1
ATOM 696 C CA . GLN A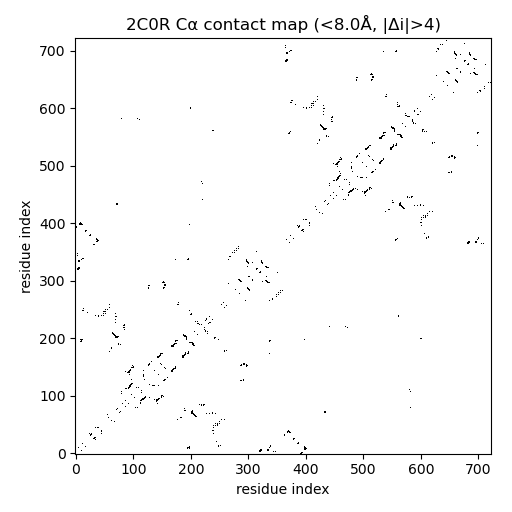 1 93 ? 23.897 71.786 4.703 1.00 27.37 93 GLN A CA 1
ATOM 697 C C . GLN A 1 93 ? 22.662 71.179 4.038 1.00 23.91 93 GLN A C 1
ATOM 698 O O . GLN A 1 93 ? 21.538 71.531 4.426 1.00 24.70 93 GLN A O 1
ATOM 704 N N . THR A 1 94 ? 22.841 70.270 3.078 1.00 20.99 94 THR A N 1
ATOM 705 C CA . THR A 1 94 ? 21.747 69.518 2.487 1.00 20.24 94 THR A CA 1
ATOM 706 C C . THR A 1 94 ? 21.942 68.021 2.682 1.00 19.45 94 THR A C 1
ATOM 707 O O . THR A 1 94 ? 23.073 67.542 2.515 1.00 20.16 94 THR A O 1
ATOM 711 N N . ALA A 1 95 ? 20.869 67.292 2.990 1.00 19.16 95 ALA A N 1
ATOM 712 C CA . ALA A 1 95 ? 20.925 65.829 3.039 1.00 18.21 95 ALA A CA 1
ATOM 713 C C . ALA A 1 95 ? 20.616 65.388 1.608 1.00 19.67 95 ALA A C 1
ATOM 714 O O . ALA A 1 95 ? 19.488 65.606 1.141 1.00 18.42 95 ALA A O 1
ATOM 716 N N . ASN A 1 96 ? 21.647 64.825 0.977 1.00 18.15 96 ASN A N 1
ATOM 717 C CA . ASN A 1 96 ? 21.541 64.403 -0.407 1.00 18.66 96 ASN A CA 1
ATOM 718 C C . ASN A 1 96 ? 21.132 62.943 -0.525 1.00 16.03 96 ASN A C 1
ATOM 719 O O . ASN A 1 96 ? 21.731 62.076 0.149 1.00 17.99 96 ASN A O 1
ATOM 724 N N . TYR A 1 97 ? 20.143 62.698 -1.395 1.00 14.63 97 TYR A N 1
ATOM 725 C CA . TYR A 1 97 ? 19.546 61.366 -1.590 1.00 15.65 97 TYR A CA 1
ATOM 726 C C . TYR A 1 97 ? 19.604 60.912 -3.046 1.00 13.16 97 TYR A C 1
ATOM 727 O O . TYR A 1 97 ? 19.395 61.732 -3.941 1.00 15.63 97 TYR A O 1
ATOM 736 N N . VAL A 1 98 ? 19.919 59.630 -3.258 1.00 15.98 98 VAL A N 1
ATOM 737 C CA . VAL A 1 98 ? 19.712 59.011 -4.574 1.00 13.29 98 VAL A CA 1
ATOM 738 C C . VAL A 1 98 ? 18.345 58.346 -4.562 1.00 13.28 98 VAL A C 1
ATOM 739 O O . VAL A 1 98 ? 18.155 57.472 -3.694 1.00 13.56 98 VAL A O 1
ATOM 743 N N . MET A 1 99 ? 17.429 58.743 -5.429 1.00 14.91 99 MET A N 1
ATOM 744 C CA . MET A 1 99 ? 16.025 58.383 -5.352 1.00 14.24 99 MET A CA 1
ATOM 745 C C . MET A 1 99 ? 15.737 57.251 -6.344 1.00 14.61 99 MET A C 1
ATOM 746 O O . MET A 1 99 ? 15.569 57.454 -7.530 1.00 18.49 99 MET A O 1
ATOM 751 N N . THR A 1 100 ? 15.705 56.034 -5.788 1.00 14.92 100 THR A N 1
ATOM 752 C CA . THR A 1 100 ? 15.643 54.807 -6.590 1.00 14.53 100 THR A CA 1
ATOM 753 C C . THR A 1 100 ? 14.356 54.054 -6.384 1.00 13.04 100 THR A C 1
ATOM 754 O O . THR A 1 100 ? 14.215 52.940 -6.921 1.00 15.12 100 THR A O 1
ATOM 758 N N . GLY A 1 101 ? 13.414 54.583 -5.617 1.00 14.75 101 GLY A N 1
ATOM 759 C CA . GLY A 1 101 ? 12.197 53.779 -5.442 1.00 14.39 101 GLY A CA 1
ATOM 760 C C . GLY A 1 101 ? 11.667 53.969 -4.026 1.00 13.85 101 GLY A C 1
ATOM 761 O O . GLY A 1 101 ? 11.874 54.958 -3.308 1.00 13.00 101 GLY A O 1
ATOM 762 N N . SER A 1 102 ? 10.941 52.969 -3.581 1.00 13.75 102 SER A N 1
ATOM 763 C CA . SER A 1 102 ? 10.125 53.092 -2.383 1.00 13.19 102 SER A CA 1
ATOM 764 C C . SER A 1 102 ? 10.898 53.332 -1.119 1.00 12.67 102 SER A C 1
ATOM 765 O O . SER A 1 102 ? 10.483 54.140 -0.254 1.00 15.16 102 SER A O 1
ATOM 768 N N . TRP A 1 103 ? 12.023 52.629 -0.966 1.00 12.72 103 TRP A N 1
ATOM 769 C CA . TRP A 1 103 ? 12.726 52.833 0.312 1.00 12.09 103 TRP A CA 1
ATOM 770 C C . TRP A 1 103 ? 13.586 54.096 0.305 1.00 12.86 103 TRP A C 1
ATOM 771 O O . TRP A 1 103 ? 13.745 54.720 1.348 1.00 11.59 103 TRP A O 1
ATOM 782 N N . ALA A 1 104 ? 14.125 54.487 -0.849 1.00 12.12 104 ALA A N 1
ATOM 783 C CA . ALA A 1 104 ? 14.762 55.773 -0.922 1.00 12.28 104 ALA A CA 1
ATOM 784 C C . ALA A 1 104 ? 13.759 56.862 -0.587 1.00 13.08 104 ALA A C 1
ATOM 785 O O . ALA A 1 104 ? 14.047 57.806 0.120 1.00 14.22 104 ALA A O 1
ATOM 787 N N . SER A 1 105 ? 12.526 56.704 -1.086 1.00 13.42 105 SER A N 1
ATOM 788 C CA . SER A 1 105 ? 11.510 57.736 -0.829 1.00 14.67 105 SER A CA 1
ATOM 789 C C . SER A 1 105 ? 11.194 57.846 0.655 1.00 14.76 105 SER A C 1
ATOM 790 O O . SER A 1 105 ? 10.976 58.949 1.188 1.00 15.66 105 SER A O 1
ATOM 793 N N . LYS A 1 106 ? 11.130 56.704 1.341 1.00 12.37 106 LYS A N 1
ATOM 794 C CA . LYS A 1 106 ? 10.839 56.759 2.791 1.00 13.73 106 LYS A CA 1
ATOM 795 C C . LYS A 1 106 ? 11.975 57.471 3.513 1.00 13.84 106 LYS A C 1
ATOM 796 O O . LYS A 1 106 ? 11.802 58.229 4.460 1.00 15.51 106 LYS A O 1
ATOM 802 N N . ALA A 1 107 ? 13.199 57.212 3.045 1.00 12.82 107 ALA A N 1
ATOM 803 C CA . ALA A 1 107 ? 14.376 57.818 3.693 1.00 13.60 107 ALA A CA 1
ATOM 804 C C . ALA A 1 107 ? 14.337 59.311 3.482 1.00 14.24 107 ALA A C 1
ATOM 805 O O . ALA A 1 107 ? 14.572 60.055 4.435 1.00 15.81 107 ALA A O 1
ATOM 807 N N . LEU A 1 108 ? 14.076 59.776 2.253 1.00 14.85 108 LEU A N 1
ATOM 808 C CA . LEU A 1 108 ? 14.073 61.219 2.008 1.00 15.28 108 LEU A CA 1
ATOM 809 C C . LEU A 1 108 ? 12.998 61.871 2.840 1.00 16.02 108 LEU A C 1
ATOM 810 O O . LEU A 1 108 ? 13.220 62.977 3.370 1.00 19.04 108 LEU A O 1
ATOM 815 N N . LYS A 1 109 ? 11.835 61.254 2.967 1.00 17.21 109 LYS A N 1
ATOM 816 C CA . LYS A 1 109 ? 10.738 61.796 3.740 1.00 17.36 109 LYS A CA 1
ATOM 817 C C . LYS A 1 109 ? 11.192 62.185 5.155 1.00 16.92 109 LYS A C 1
ATOM 818 O O . LYS A 1 109 ? 10.891 63.280 5.637 1.00 18.16 109 LYS A O 1
ATOM 824 N N . GLU A 1 110 ? 11.933 61.302 5.825 1.00 16.12 110 GLU A N 1
ATOM 825 C CA . GLU A 1 110 ? 12.324 61.652 7.184 1.00 15.32 110 GLU A CA 1
ATOM 826 C C . GLU A 1 110 ? 13.325 62.793 7.166 1.00 15.68 110 GLU A C 1
ATOM 827 O O . GLU A 1 110 ? 13.280 63.678 8.028 1.00 17.20 110 GLU A O 1
ATOM 833 N N . ALA A 1 111 ? 14.232 62.781 6.183 1.00 14.65 111 ALA A N 1
ATOM 834 C CA . ALA A 1 111 ? 15.240 63.848 6.201 1.00 16.53 111 ALA A CA 1
ATOM 835 C C . ALA A 1 111 ? 14.579 65.203 6.016 1.00 17.52 111 ALA A C 1
ATOM 836 O O . ALA A 1 111 ? 15.009 66.189 6.596 1.00 19.47 111 ALA A O 1
ATOM 838 N N . LYS A 1 112 ? 13.495 65.262 5.199 1.00 16.25 112 LYS A N 1
ATOM 839 C CA . LYS A 1 112 ? 12.812 66.546 4.972 1.00 17.16 112 LYS A CA 1
ATOM 840 C C . LYS A 1 112 ? 12.247 67.110 6.267 1.00 18.41 112 LYS A C 1
ATOM 841 O O . LYS A 1 112 ? 12.084 68.315 6.393 1.00 21.49 112 LYS A O 1
ATOM 847 N N . LEU A 1 113 ? 11.905 66.250 7.218 1.00 16.55 113 LEU A N 1
ATOM 848 C CA . LEU A 1 113 ? 11.447 66.724 8.518 1.00 17.80 113 LEU A CA 1
ATOM 849 C C . LEU A 1 113 ? 12.527 67.346 9.392 1.00 18.18 113 LEU A C 1
ATOM 850 O O . LEU A 1 113 ? 12.170 68.103 10.312 1.00 21.91 113 LEU A O 1
ATOM 855 N N . ILE A 1 114 ? 13.782 67.028 9.126 1.00 18.28 114 ILE A N 1
ATOM 856 C CA . ILE A 1 114 ? 14.949 67.495 9.885 1.00 19.30 114 ILE A CA 1
ATOM 857 C C . ILE A 1 114 ? 15.633 68.703 9.273 1.00 21.56 114 ILE A C 1
ATOM 858 O O . ILE A 1 114 ? 16.143 69.622 9.947 1.00 24.06 114 ILE A O 1
ATOM 863 N N . GLY A 1 115 ? 15.685 68.786 7.956 1.00 21.61 115 GLY A N 1
ATOM 864 C CA . GLY A 1 115 ? 16.308 69.930 7.309 1.00 24.78 115 GLY A CA 1
ATOM 865 C C . GLY A 1 115 ? 16.138 69.897 5.802 1.00 22.28 115 GLY A C 1
ATOM 866 O O . GLY A 1 115 ? 15.321 69.188 5.209 1.00 22.27 115 GLY A O 1
ATOM 867 N N . ASP A 1 116 ? 16.997 70.688 5.208 1.00 22.06 116 ASP A N 1
ATOM 868 C CA . ASP A 1 116 ? 17.104 70.848 3.778 1.00 24.47 116 ASP A CA 1
ATOM 869 C C . ASP A 1 116 ? 17.619 69.579 3.113 1.00 20.94 116 ASP A C 1
ATOM 870 O O . ASP A 1 116 ? 18.523 68.925 3.653 1.00 21.91 116 ASP A O 1
ATOM 875 N N . THR A 1 117 ? 17.056 69.251 1.969 1.00 21.45 117 THR A N 1
ATOM 876 C CA . THR A 1 117 ? 17.482 68.037 1.292 1.00 19.36 117 THR A CA 1
ATOM 877 C C . THR A 1 117 ? 17.760 68.338 -0.168 1.00 20.04 117 THR A C 1
ATOM 878 O O . THR A 1 117 ? 17.359 69.380 -0.687 1.00 21.57 117 THR A O 1
ATOM 882 N N . HIS A 1 118 ? 18.398 67.428 -0.856 1.00 18.31 118 HIS A N 1
ATOM 883 C CA . HIS A 1 118 ? 18.741 67.561 -2.268 1.00 20.18 118 HIS A CA 1
ATOM 884 C C . HIS A 1 118 ? 18.671 66.195 -2.950 1.00 19.39 118 HIS A C 1
ATOM 885 O O . HIS A 1 118 ? 19.276 65.252 -2.448 1.00 19.23 118 HIS A O 1
ATOM 892 N N . VAL A 1 119 ? 17.975 66.126 -4.082 1.00 19.94 119 VAL A N 1
ATOM 893 C CA . VAL A 1 119 ? 17.927 64.873 -4.832 1.00 19.38 119 VAL A CA 1
ATOM 894 C C . VAL A 1 119 ? 19.148 64.836 -5.755 1.00 19.43 119 VAL A C 1
ATOM 895 O O . VAL A 1 119 ? 19.239 65.634 -6.727 1.00 23.28 119 VAL A O 1
ATOM 899 N N . ALA A 1 120 ? 20.103 63.981 -5.517 1.00 18.83 120 ALA A N 1
ATOM 900 C CA . ALA A 1 120 ? 21.403 63.879 -6.160 1.00 18.58 120 ALA A CA 1
ATOM 901 C C . ALA A 1 120 ? 21.300 63.104 -7.464 1.00 19.04 120 ALA A C 1
ATOM 902 O O . ALA A 1 120 ? 22.117 63.231 -8.392 1.00 21.10 120 ALA A O 1
ATOM 904 N N . ALA A 1 121 ? 20.255 62.285 -7.569 1.00 19.24 121 ALA A N 1
ATOM 905 C CA . ALA A 1 121 ? 19.954 61.529 -8.782 1.00 18.73 121 ALA A CA 1
ATOM 906 C C . ALA A 1 121 ? 18.622 60.815 -8.520 1.00 16.65 121 ALA A C 1
ATOM 907 O O . ALA A 1 121 ? 18.277 60.600 -7.371 1.00 16.38 121 ALA A O 1
ATOM 909 N N . SER A 1 122 ? 17.938 60.483 -9.613 1.00 18.18 122 SER A N 1
ATOM 910 C CA . SER A 1 122 ? 16.620 59.892 -9.485 1.00 16.48 122 SER A CA 1
ATOM 911 C C . SER A 1 122 ? 16.276 59.016 -10.665 1.00 15.76 122 SER A C 1
ATOM 912 O O . SER A 1 122 ? 16.584 59.402 -11.782 1.00 22.29 122 SER A O 1
ATOM 915 N N . SER A 1 123 ? 15.653 57.905 -10.426 1.00 16.37 123 SER A N 1
ATOM 916 C CA . SER A 1 123 ? 15.130 57.058 -11.500 1.00 15.10 123 SER A CA 1
ATOM 917 C C . SER A 1 123 ? 13.612 57.131 -11.564 1.00 14.99 123 SER A C 1
ATOM 918 O O . SER A 1 123 ? 12.986 56.302 -12.232 1.00 17.02 123 SER A O 1
ATOM 921 N N . GLU A 1 124 ? 13.021 58.153 -10.955 1.00 15.97 124 GLU A N 1
ATOM 922 C CA . GLU A 1 124 ? 11.581 58.327 -10.998 1.00 16.49 124 GLU A CA 1
ATOM 923 C C . GLU A 1 124 ? 11.000 58.390 -12.402 1.00 18.65 124 GLU A C 1
ATOM 924 O O . GLU A 1 124 ? 9.924 57.840 -12.689 1.00 19.41 124 GLU A O 1
ATOM 930 N N . ALA A 1 125 ? 11.723 59.103 -13.285 1.00 18.92 125 ALA A N 1
ATOM 931 C CA . ALA A 1 125 ? 11.212 59.281 -14.644 1.00 20.34 125 ALA A CA 1
ATOM 932 C C . ALA A 1 125 ? 11.055 57.934 -15.348 1.00 20.37 125 ALA A C 1
ATOM 933 O O . ALA A 1 125 ? 10.234 57.777 -16.272 1.00 24.90 125 ALA A O 1
ATOM 935 N N . SER A 1 126 ? 11.828 56.941 -14.889 1.00 18.53 126 SER A N 1
ATOM 936 C CA . SER A 1 126 ? 11.701 55.611 -15.479 1.00 16.26 126 SER A CA 1
ATOM 937 C C . SER A 1 126 ? 10.758 54.733 -14.657 1.00 16.58 126 SER A C 1
ATOM 938 O O . SER A 1 126 ? 10.843 53.505 -14.824 1.00 16.23 126 SER A O 1
ATOM 941 N N . ASN A 1 127 ? 9.919 55.327 -13.825 1.00 17.35 127 ASN A N 1
ATOM 942 C CA . ASN A 1 127 ? 9.129 54.536 -12.884 1.00 16.73 127 ASN A CA 1
ATOM 943 C C . ASN A 1 127 ? 10.041 53.620 -12.067 1.00 14.55 127 ASN A C 1
ATOM 944 O O . ASN A 1 127 ? 9.654 52.521 -11.650 1.00 18.63 127 ASN A O 1
ATOM 949 N N . TYR A 1 128 ? 11.255 54.085 -11.776 1.00 14.85 128 TYR A N 1
ATOM 950 C CA . TYR A 1 128 ? 12.256 53.396 -10.958 1.00 14.93 128 TYR A CA 1
ATOM 951 C C . TYR A 1 128 ? 12.724 52.094 -11.579 1.00 15.05 128 TYR A C 1
ATOM 952 O O . TYR A 1 128 ? 13.325 51.227 -10.947 1.00 16.19 128 TYR A O 1
ATOM 961 N N . MET A 1 129 ? 12.494 51.903 -12.872 0.50 9.58 129 MET A N 1
ATOM 962 C CA . MET A 1 129 ? 12.962 50.690 -13.526 0.50 9.80 129 MET A CA 1
ATOM 963 C C . MET A 1 129 ? 14.402 50.761 -13.985 0.50 9.71 129 MET A C 1
ATOM 964 O O . MET A 1 129 ? 14.976 49.705 -14.222 0.50 9.72 129 MET A O 1
ATOM 969 N N . THR A 1 130 ? 14.974 51.960 -14.134 1.00 15.15 130 THR A N 1
ATOM 970 C CA . THR A 1 130 ? 16.339 52.081 -14.602 1.00 17.54 130 THR A CA 1
ATOM 971 C C . THR A 1 130 ? 17.162 52.796 -13.533 1.00 15.83 130 THR A C 1
ATOM 972 O O . THR A 1 130 ? 16.962 53.999 -13.362 1.00 18.89 130 THR A O 1
ATOM 976 N N . LEU A 1 131 ? 18.049 52.086 -12.852 1.00 16.99 131 LEU A N 1
ATOM 977 C CA . LEU A 1 131 ? 18.792 52.798 -11.811 1.00 15.90 131 LEU A CA 1
ATOM 978 C C . LEU A 1 131 ? 19.606 53.928 -12.421 1.00 16.64 131 LEU A C 1
ATOM 979 O O . LEU A 1 131 ? 20.052 53.854 -13.565 1.00 18.62 131 LEU A O 1
ATOM 984 N N . PRO A 1 132 ? 19.829 54.967 -11.665 1.00 15.21 132 PRO A N 1
ATOM 985 C CA . PRO A 1 132 ? 20.727 56.022 -12.119 1.00 15.70 132 PRO A CA 1
ATOM 986 C C . PRO A 1 132 ? 22.113 55.421 -12.261 1.00 15.67 132 PRO A C 1
ATOM 987 O O . PRO A 1 132 ? 22.593 54.658 -11.437 1.00 19.34 132 PRO A O 1
ATOM 991 N N . LYS A 1 133 ? 22.765 55.792 -13.355 1.00 19.38 133 LYS A N 1
ATOM 992 C CA . LYS A 1 133 ? 24.189 55.501 -13.450 1.00 19.32 133 LYS A CA 1
ATOM 993 C C . LYS A 1 133 ? 24.967 56.309 -12.412 1.00 19.48 133 LYS A C 1
ATOM 994 O O . LYS A 1 133 ? 24.544 57.416 -12.007 1.00 21.55 133 LYS A O 1
ATOM 1000 N N . LEU A 1 134 ? 26.131 55.798 -12.015 1.00 20.18 134 LEU A N 1
ATOM 1001 C CA . LEU A 1 134 ? 26.879 56.509 -10.960 1.00 21.35 134 LEU A CA 1
ATOM 1002 C C . LEU A 1 134 ? 27.252 57.920 -11.390 1.00 21.50 134 LEU A C 1
ATOM 1003 O O . LEU A 1 134 ? 27.317 58.842 -10.549 1.00 26.65 134 LEU A O 1
ATOM 1008 N N . GLN A 1 135 ? 27.458 58.130 -12.691 1.00 23.25 135 GLN A N 1
ATOM 1009 C CA . GLN A 1 135 ? 27.847 59.400 -13.317 1.00 25.04 135 GLN A CA 1
ATOM 1010 C C . GLN A 1 135 ? 26.765 60.460 -13.159 1.00 22.59 135 GLN A C 1
ATOM 1011 O O . GLN A 1 135 ? 27.021 61.660 -13.211 1.00 24.94 135 GLN A O 1
ATOM 1013 N N . GLU A 1 136 ? 25.527 59.975 -12.964 1.00 21.90 136 GLU A N 1
ATOM 1014 C CA . GLU A 1 136 ? 24.415 60.901 -12.826 1.00 24.10 136 GLU A CA 1
ATOM 1015 C C . GLU A 1 136 ? 24.299 61.402 -11.387 1.00 23.41 136 GLU A C 1
ATOM 1016 O O . GLU A 1 136 ? 23.501 62.331 -11.209 1.00 33.04 136 GLU A O 1
ATOM 1022 N N . ILE A 1 137 ? 25.002 60.836 -10.418 1.00 22.11 137 ILE A N 1
ATOM 1023 C CA . ILE A 1 137 ? 24.874 61.333 -9.035 1.00 25.12 137 ILE A CA 1
ATOM 1024 C C . ILE A 1 137 ? 25.641 62.620 -8.816 1.00 24.25 137 ILE A C 1
ATOM 1025 O O . ILE A 1 137 ? 26.839 62.701 -8.984 1.00 34.18 137 ILE A O 1
ATOM 1030 N N . GLN A 1 138 ? 24.919 63.681 -8.471 1.00 28.66 138 GLN A N 1
ATOM 1031 C CA . GLN A 1 138 ? 25.649 64.959 -8.327 1.00 29.05 138 GLN A CA 1
ATOM 1032 C C . GLN A 1 138 ? 25.266 65.595 -7.008 1.00 26.40 138 GLN A C 1
ATOM 1033 O O . GLN A 1 138 ? 24.088 65.865 -6.831 1.00 29.73 138 GLN A O 1
ATOM 1035 N N . LEU A 1 139 ? 26.210 65.861 -6.120 1.00 28.52 139 LEU A N 1
ATOM 1036 C CA . LEU A 1 139 ? 25.966 66.375 -4.790 1.00 26.85 139 LEU A CA 1
ATOM 1037 C C . LEU A 1 139 ? 25.836 67.871 -4.761 1.00 22.82 139 LEU A C 1
ATOM 1038 O O . LEU A 1 139 ? 26.551 68.644 -5.382 1.00 33.54 139 LEU A O 1
ATOM 1043 N N . GLN A 1 140 ? 24.885 68.370 -3.938 1.00 29.66 140 GLN A N 1
ATOM 1044 C CA . GLN A 1 140 ? 24.967 69.828 -3.750 1.00 29.39 140 GLN A CA 1
ATOM 1045 C C . GLN A 1 140 ? 26.198 70.182 -2.953 1.00 28.58 140 GLN A C 1
ATOM 1046 O O . GLN A 1 140 ? 26.649 69.379 -2.117 1.00 32.41 140 GLN A O 1
ATOM 1052 N N . ASP A 1 141 ? 26.762 71.358 -3.094 1.00 26.22 141 ASP A N 1
ATOM 1053 C CA . ASP A 1 141 ? 28.041 71.689 -2.464 1.00 33.60 141 ASP A CA 1
ATOM 1054 C C . ASP A 1 141 ? 27.880 71.609 -0.971 1.00 33.89 141 ASP A C 1
ATOM 1055 O O . ASP A 1 141 ? 28.790 71.351 -0.190 1.00 33.90 141 ASP A O 1
ATOM 1060 N N . ASN A 1 142 ? 26.641 71.824 -0.494 1.00 27.28 142 ASN A N 1
ATOM 1061 C CA . ASN A 1 142 ? 26.672 71.852 0.973 1.00 25.48 142 ASN A CA 1
ATOM 1062 C C . ASN A 1 142 ? 26.258 70.493 1.520 1.00 24.43 142 ASN A C 1
ATOM 1063 O O . ASN A 1 142 ? 25.647 70.433 2.596 1.00 26.28 142 ASN A O 1
ATOM 1068 N N . ALA A 1 143 ? 26.558 69.402 0.800 1.00 25.10 143 ALA A N 1
ATOM 1069 C CA . ALA A 1 143 ? 26.053 68.097 1.217 1.00 22.62 143 ALA A CA 1
ATOM 1070 C C . ALA A 1 143 ? 26.634 67.632 2.564 1.00 20.18 143 ALA A C 1
ATOM 1071 O O . ALA A 1 143 ? 27.852 67.646 2.720 1.00 25.20 143 ALA A O 1
ATOM 1073 N N . ALA A 1 144 ? 25.767 67.183 3.469 1.00 19.23 144 ALA A N 1
ATOM 1074 C CA . ALA A 1 144 ? 26.174 66.603 4.729 1.00 17.79 144 ALA A CA 1
ATOM 1075 C C . ALA A 1 144 ? 26.589 65.163 4.527 1.00 17.07 144 ALA A C 1
ATOM 1076 O O . ALA A 1 144 ? 27.380 64.569 5.229 1.00 18.66 144 ALA A O 1
ATOM 1078 N N . TYR A 1 145 ? 25.926 64.578 3.517 1.00 16.27 145 TYR A N 1
ATOM 1079 C CA . TYR A 1 145 ? 26.116 63.152 3.247 1.00 16.75 145 TYR A CA 1
ATOM 1080 C C . TYR A 1 145 ? 25.399 62.862 1.927 1.00 15.59 145 TYR A C 1
ATOM 1081 O O . TYR A 1 145 ? 24.630 63.694 1.472 1.00 17.57 145 TYR A O 1
ATOM 1090 N N . LEU A 1 146 ? 25.698 61.691 1.376 1.00 14.74 146 LEU A N 1
ATOM 1091 C CA . LEU A 1 146 ? 24.934 61.174 0.254 1.00 15.97 146 LEU A CA 1
ATOM 1092 C C . LEU A 1 146 ? 24.337 59.841 0.711 1.00 15.33 146 LEU A C 1
ATOM 1093 O O . LEU A 1 146 ? 25.143 58.989 1.107 1.00 16.69 146 LEU A O 1
ATOM 1098 N N . HIS A 1 147 ? 23.026 59.679 0.652 1.00 14.04 147 HIS A N 1
ATOM 1099 C CA . HIS A 1 147 ? 22.368 58.440 1.054 1.00 13.68 147 HIS A CA 1
ATOM 1100 C C . HIS A 1 147 ? 21.864 57.708 -0.202 1.00 13.18 147 HIS A C 1
ATOM 1101 O O . HIS A 1 147 ? 21.243 58.315 -1.048 1.00 14.52 147 HIS A O 1
ATOM 1108 N N . LEU A 1 148 ? 22.194 56.433 -0.272 1.00 13.25 148 LEU A N 1
ATOM 1109 C CA . LEU A 1 148 ? 21.597 55.581 -1.293 1.00 13.06 148 LEU A CA 1
ATOM 1110 C C . LEU A 1 148 ? 21.025 54.348 -0.624 1.00 12.76 148 LEU A C 1
ATOM 1111 O O . LEU A 1 148 ? 21.366 54.010 0.520 1.00 12.57 148 LEU A O 1
ATOM 1116 N N . THR A 1 149 ? 20.197 53.694 -1.386 1.00 11.80 149 THR A N 1
ATOM 1117 C CA . THR A 1 149 ? 19.576 52.424 -1.037 1.00 11.60 149 THR A CA 1
ATOM 1118 C C . THR A 1 149 ? 20.203 51.378 -1.930 1.00 12.23 149 THR A C 1
ATOM 1119 O O . THR A 1 149 ? 20.010 51.448 -3.159 1.00 13.50 149 THR A O 1
ATOM 1123 N N . SER A 1 150 ? 20.950 50.434 -1.362 1.00 11.96 150 SER A N 1
ATOM 1124 C CA . SER A 1 150 ? 21.687 49.518 -2.196 1.00 11.44 150 SER A CA 1
ATOM 1125 C C . SER A 1 150 ? 20.737 48.572 -2.951 1.00 11.19 150 SER A C 1
ATOM 1126 O O . SER A 1 150 ? 21.044 48.253 -4.104 1.00 13.58 150 SER A O 1
ATOM 1129 N N . ASN A 1 151 ? 19.677 48.167 -2.299 1.00 12.40 151 ASN A N 1
ATOM 1130 C CA . ASN A 1 151 ? 18.736 47.246 -2.939 1.00 11.77 151 ASN A CA 1
ATOM 1131 C C . ASN A 1 151 ? 17.346 47.748 -2.637 1.00 10.44 151 ASN A C 1
ATOM 1132 O O . ASN A 1 151 ? 16.997 47.843 -1.444 1.00 12.72 151 ASN A O 1
ATOM 1137 N N . GLU A 1 152 ? 16.595 48.109 -3.634 1.00 10.84 152 GLU A N 1
ATOM 1138 C CA . GLU A 1 152 ? 15.227 48.583 -3.499 1.00 11.89 152 GLU A CA 1
ATOM 1139 C C . GLU A 1 152 ? 14.340 47.343 -3.477 1.00 11.05 152 GLU A C 1
ATOM 1140 O O . GLU A 1 152 ? 13.986 46.832 -4.560 1.00 12.81 152 GLU A O 1
ATOM 1146 N N . THR A 1 153 ? 14.038 46.966 -2.269 1.00 12.71 153 THR A N 1
ATOM 1147 C CA . THR A 1 153 ? 13.334 45.727 -1.960 1.00 12.59 153 THR A CA 1
ATOM 1148 C C . THR A 1 153 ? 11.972 45.609 -2.619 1.00 12.54 153 THR A C 1
ATOM 1149 O O . THR A 1 153 ? 11.571 44.478 -2.927 1.00 12.87 153 THR A O 1
ATOM 1153 N N . ILE A 1 154 ? 11.271 46.742 -2.786 1.00 12.68 154 ILE A N 1
ATOM 1154 C CA . ILE A 1 154 ? 9.906 46.670 -3.338 1.00 13.01 154 ILE A CA 1
ATOM 1155 C C . ILE A 1 154 ? 9.918 46.661 -4.856 1.00 14.39 154 ILE A C 1
ATOM 1156 O O . ILE A 1 154 ? 9.117 45.960 -5.487 1.00 15.84 154 ILE A O 1
ATOM 1161 N N . GLU A 1 155 ? 10.804 47.467 -5.442 1.00 13.02 155 GLU A N 1
ATOM 1162 C CA . GLU A 1 155 ? 10.870 47.540 -6.897 1.00 14.24 155 GLU A CA 1
ATOM 1163 C C . GLU A 1 155 ? 11.690 46.409 -7.513 1.00 13.47 155 GLU A C 1
ATOM 1164 O O . GLU A 1 155 ? 11.456 46.047 -8.676 1.00 13.09 155 GLU A O 1
ATOM 1170 N N . GLY A 1 156 ? 12.631 45.834 -6.765 1.00 12.75 156 GLY A N 1
ATOM 1171 C CA . GLY A 1 156 ? 13.444 44.755 -7.294 1.00 13.25 156 GLY A CA 1
ATOM 1172 C C . GLY A 1 156 ? 14.679 45.261 -8.047 1.00 12.48 156 GLY A C 1
ATOM 1173 O O . GLY A 1 156 ? 15.185 44.561 -8.921 1.00 13.10 156 GLY A O 1
ATOM 1174 N N . ALA A 1 157 ? 15.210 46.434 -7.696 1.00 13.27 157 ALA A N 1
ATOM 1175 C CA . ALA A 1 157 ? 16.367 47.008 -8.345 1.00 13.34 157 ALA A CA 1
ATOM 1176 C C . ALA A 1 157 ? 17.527 46.995 -7.343 1.00 14.43 157 ALA A C 1
ATOM 1177 O O . ALA A 1 157 ? 17.326 47.085 -6.117 1.00 14.22 157 ALA A O 1
ATOM 1179 N N . GLN A 1 158 ? 18.748 46.909 -7.846 1.00 13.37 158 GLN A N 1
ATOM 1180 C CA . GLN A 1 158 ? 19.914 46.818 -6.980 1.00 13.42 158 GLN A CA 1
ATOM 1181 C C . GLN A 1 158 ? 21.140 47.438 -7.646 1.00 13.27 158 GLN A C 1
ATOM 1182 O O . GLN A 1 158 ? 21.422 47.148 -8.834 1.00 13.86 158 GLN A O 1
ATOM 1188 N N . PHE A 1 159 ? 21.870 48.260 -6.924 1.00 13.62 159 PHE A N 1
ATOM 1189 C CA . PHE A 1 159 ? 23.158 48.731 -7.415 1.00 15.32 159 PHE A CA 1
ATOM 1190 C C . PHE A 1 159 ? 24.204 47.636 -7.376 1.00 16.03 159 PHE A C 1
ATOM 1191 O O . PHE A 1 159 ? 24.297 46.896 -6.403 1.00 16.74 159 PHE A O 1
ATOM 1199 N N . LYS A 1 160 ? 24.981 47.604 -8.458 1.00 16.29 160 LYS A N 1
ATOM 1200 C CA . LYS A 1 160 ? 26.112 46.671 -8.466 1.00 18.49 160 LYS A CA 1
ATOM 1201 C C . LYS A 1 160 ? 27.386 47.314 -7.938 1.00 17.68 160 LYS A C 1
ATOM 1202 O O . LYS A 1 160 ? 28.345 46.626 -7.654 1.00 18.37 160 LYS A O 1
ATOM 1208 N N . ALA A 1 161 ? 27.410 48.630 -7.860 1.00 16.25 161 ALA A N 1
ATOM 1209 C CA . ALA A 1 161 ? 28.596 49.360 -7.452 1.00 18.01 161 ALA A CA 1
ATOM 1210 C C . ALA A 1 161 ? 28.139 50.705 -6.895 1.00 15.65 161 ALA A C 1
ATOM 1211 O O . ALA A 1 161 ? 27.041 51.166 -7.205 1.00 17.30 161 ALA A O 1
ATOM 1213 N N . PHE A 1 162 ? 28.989 51.301 -6.094 1.00 15.16 162 PHE A N 1
ATOM 1214 C CA . PHE A 1 162 ? 28.706 52.514 -5.339 1.00 16.86 162 PHE A CA 1
ATOM 1215 C C . PHE A 1 162 ? 29.682 53.619 -5.752 1.00 18.40 162 PHE A C 1
ATOM 1216 O O . PHE A 1 162 ? 30.824 53.362 -6.149 1.00 19.73 162 PHE A O 1
ATOM 1224 N N . PRO A 1 163 ? 29.176 54.837 -5.631 1.00 20.27 163 PRO A N 1
ATOM 1225 C CA . PRO A 1 163 ? 29.942 56.008 -6.086 1.00 20.29 163 PRO A CA 1
ATOM 1226 C C . PRO A 1 163 ? 31.009 56.367 -5.066 1.00 18.77 163 PRO A C 1
ATOM 1227 O O . PRO A 1 163 ? 30.939 56.043 -3.878 1.00 20.05 163 PRO A O 1
ATOM 1231 N N . ASP A 1 164 ? 32.015 57.070 -5.558 1.00 23.37 164 ASP A N 1
ATOM 1232 C CA . ASP A 1 164 ? 33.049 57.595 -4.668 1.00 20.97 164 ASP A CA 1
ATOM 1233 C C . ASP A 1 164 ? 32.672 59.044 -4.389 1.00 22.04 164 ASP A C 1
ATOM 1234 O O . ASP A 1 164 ? 32.575 59.829 -5.329 1.00 28.44 164 ASP A O 1
ATOM 1239 N N . THR A 1 165 ? 32.441 59.378 -3.146 1.00 23.22 165 THR A N 1
ATOM 1240 C CA . THR A 1 165 ? 31.877 60.693 -2.819 1.00 22.50 165 THR A CA 1
ATOM 1241 C C . THR A 1 165 ? 32.911 61.611 -2.218 1.00 20.93 165 THR A C 1
ATOM 1242 O O . THR A 1 165 ? 32.549 62.679 -1.735 1.00 22.42 165 THR A O 1
ATOM 1246 N N . GLY A 1 166 ? 34.163 61.205 -2.250 1.00 23.79 166 GLY A N 1
ATOM 1247 C CA . GLY A 1 166 ? 35.244 62.071 -1.737 1.00 26.01 166 GLY A CA 1
ATOM 1248 C C . GLY A 1 166 ? 35.026 62.349 -0.258 1.00 22.64 166 GLY A C 1
ATOM 1249 O O . GLY A 1 166 ? 34.781 61.441 0.539 1.00 21.66 166 GLY A O 1
ATOM 1250 N N . SER A 1 167 ? 35.096 63.619 0.139 1.00 22.17 167 SER A N 1
ATOM 1251 C CA . SER A 1 167 ? 35.000 63.973 1.543 1.00 22.77 167 SER A CA 1
ATOM 1252 C C . SER A 1 167 ? 33.554 63.995 2.016 1.00 23.06 167 SER A C 1
ATOM 1253 O O . SER A 1 167 ? 33.294 64.201 3.218 1.00 26.67 167 SER A O 1
ATOM 1256 N N . VAL A 1 168 ? 32.567 63.754 1.166 1.00 21.02 168 VAL A N 1
ATOM 1257 C CA . VAL A 1 168 ? 31.196 63.598 1.670 1.00 19.91 168 VAL A CA 1
ATOM 1258 C C . VAL A 1 168 ? 30.927 62.173 2.087 1.00 19.90 168 VAL A C 1
ATOM 1259 O O . VAL A 1 168 ? 31.154 61.265 1.301 1.00 22.41 168 VAL A O 1
ATOM 1263 N N . PRO A 1 169 ? 30.465 61.960 3.317 1.00 17.71 169 PRO A N 1
ATOM 1264 C CA . PRO A 1 169 ? 30.179 60.588 3.714 1.00 16.23 169 PRO A CA 1
ATOM 1265 C C . PRO A 1 169 ? 29.089 59.954 2.866 1.00 16.07 169 PRO A C 1
ATOM 1266 O O . PRO A 1 169 ? 27.994 60.490 2.692 1.00 16.80 169 PRO A O 1
ATOM 1270 N N . LEU A 1 170 ? 29.388 58.742 2.384 1.00 15.95 170 LEU A N 1
ATOM 1271 C CA . LEU A 1 170 ? 28.383 57.918 1.725 1.00 15.82 170 LEU A CA 1
ATOM 1272 C C . LEU A 1 170 ? 27.698 57.026 2.750 1.00 13.46 170 LEU A C 1
ATOM 1273 O O . LEU A 1 170 ? 28.334 56.353 3.578 1.00 15.30 170 LEU A O 1
ATOM 1278 N N . ILE A 1 171 ? 26.369 57.037 2.681 1.00 13.99 171 ILE A N 1
ATOM 1279 C CA . ILE A 1 171 ? 25.536 56.264 3.619 1.00 14.04 171 ILE A CA 1
ATOM 1280 C C . ILE A 1 171 ? 24.638 55.332 2.813 1.00 14.45 171 ILE A C 1
ATOM 1281 O O . ILE A 1 171 ? 24.014 55.766 1.848 1.00 14.48 171 ILE A O 1
ATOM 1286 N N . GLY A 1 172 ? 24.577 54.061 3.184 1.00 13.51 172 GLY A N 1
ATOM 1287 C CA . GLY A 1 172 ? 23.805 53.079 2.392 1.00 12.36 172 GLY A CA 1
ATOM 1288 C C . GLY A 1 172 ? 22.814 52.332 3.288 1.00 10.49 172 GLY A C 1
ATOM 1289 O O . GLY A 1 172 ? 23.193 51.730 4.283 1.00 11.30 172 GLY A O 1
ATOM 1290 N N . ASP A 1 173 ? 21.566 52.385 2.844 1.00 10.51 173 ASP A N 1
ATOM 1291 C CA . ASP A 1 173 ? 20.575 51.466 3.390 1.00 11.31 173 ASP A CA 1
ATOM 1292 C C . ASP A 1 173 ? 20.706 50.123 2.679 1.00 10.33 173 ASP A C 1
ATOM 1293 O O . ASP A 1 173 ? 20.257 49.993 1.556 1.00 11.39 173 ASP A O 1
ATOM 1298 N N . MET A 1 174 ? 21.349 49.165 3.322 1.00 11.84 174 MET A N 1
ATOM 1299 C CA . MET A 1 174 ? 21.547 47.848 2.781 1.00 11.27 174 MET A CA 1
ATOM 1300 C C . MET A 1 174 ? 20.611 46.850 3.454 1.00 11.01 174 MET A C 1
ATOM 1301 O O . MET A 1 174 ? 20.968 45.663 3.513 1.00 10.43 174 MET A O 1
ATOM 1306 N N . SER A 1 175 ? 19.463 47.330 3.934 1.00 11.13 175 SER A N 1
ATOM 1307 C CA . SER A 1 175 ? 18.602 46.371 4.634 1.00 10.81 175 SER A CA 1
ATOM 1308 C C . SER A 1 175 ? 18.334 45.059 3.879 1.00 10.91 175 SER A C 1
ATOM 1309 O O . SER A 1 175 ? 18.415 43.975 4.477 1.00 12.75 175 SER A O 1
ATOM 1312 N N . SER A 1 176 ? 18.067 45.142 2.577 1.00 9.46 176 SER A N 1
ATOM 1313 C CA . SER A 1 176 ? 17.692 43.918 1.887 1.00 10.22 176 SER A CA 1
ATOM 1314 C C . SER A 1 176 ? 18.847 43.267 1.136 1.00 11.06 176 SER A C 1
ATOM 1315 O O . SER A 1 176 ? 18.577 42.278 0.437 1.00 11.48 176 SER A O 1
ATOM 1318 N N . ASP A 1 177 ? 20.091 43.707 1.310 1.00 11.53 177 ASP A N 1
ATOM 1319 C CA . ASP A 1 177 ? 21.175 42.954 0.642 1.00 12.11 177 ASP A CA 1
ATOM 1320 C C . ASP A 1 177 ? 22.460 42.932 1.471 1.00 11.33 177 ASP A C 1
ATOM 1321 O O . ASP A 1 177 ? 23.497 42.439 1.021 1.00 11.95 177 ASP A O 1
ATOM 1326 N N . ILE A 1 178 ? 22.460 43.410 2.732 1.00 12.89 178 ILE A N 1
ATOM 1327 C CA . ILE A 1 178 ? 23.720 43.411 3.468 1.00 12.05 178 ILE A CA 1
ATOM 1328 C C . ILE A 1 178 ? 24.218 42.008 3.690 1.00 11.66 178 ILE A C 1
ATOM 1329 O O . ILE A 1 178 ? 23.463 41.081 4.038 1.00 12.26 178 ILE A O 1
ATOM 1334 N N . LEU A 1 179 ? 25.507 41.817 3.515 1.00 11.99 179 LEU A N 1
ATOM 1335 C CA . LEU A 1 179 ? 26.182 40.513 3.602 1.00 12.40 179 LEU A CA 1
ATOM 1336 C C . LEU A 1 179 ? 25.601 39.477 2.634 1.00 10.79 179 LEU A C 1
ATOM 1337 O O . LEU A 1 179 ? 25.661 38.286 2.895 1.00 12.12 179 LEU A O 1
ATOM 1342 N N . SER A 1 180 ? 25.148 39.979 1.477 1.00 11.74 180 SER A N 1
ATOM 1343 C CA . SER A 1 180 ? 24.828 39.096 0.353 1.00 10.74 180 SER A CA 1
ATOM 1344 C C . SER A 1 180 ? 25.972 39.069 -0.651 1.00 11.77 180 SER A C 1
ATOM 1345 O O . SER A 1 180 ? 25.967 38.227 -1.565 1.00 14.14 180 SER A O 1
ATOM 1348 N N . ARG A 1 181 ? 26.929 39.970 -0.482 1.00 12.74 181 ARG A N 1
ATOM 1349 C CA . ARG A 1 181 ? 27.939 40.156 -1.509 1.00 15.56 181 ARG A CA 1
ATOM 1350 C C . ARG A 1 181 ? 29.102 40.925 -0.902 1.00 15.40 181 ARG A C 1
AT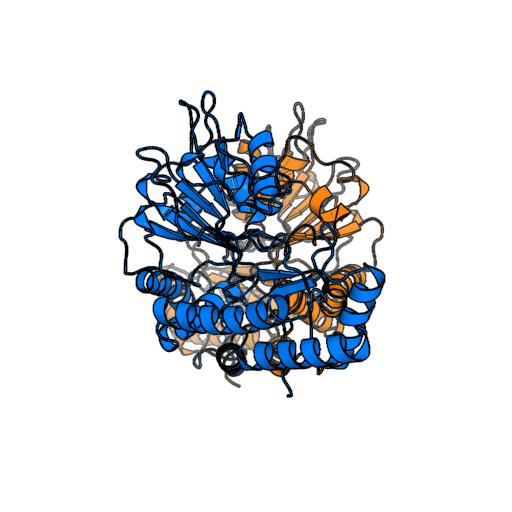OM 1351 O O . ARG A 1 181 ? 28.861 41.729 -0.008 1.00 14.69 181 ARG A O 1
ATOM 1359 N N . PRO A 1 182 ? 30.307 40.710 -1.370 1.00 13.80 182 PRO A N 1
ATOM 1360 C CA . PRO A 1 182 ? 31.418 41.551 -0.915 1.00 15.00 182 PRO A CA 1
ATOM 1361 C C . PRO A 1 182 ? 31.147 42.985 -1.346 1.00 15.59 182 PRO A C 1
ATOM 1362 O O . PRO A 1 182 ? 30.570 43.309 -2.376 1.00 15.33 182 PRO A O 1
ATOM 1366 N N . PHE A 1 183 ? 31.604 43.889 -0.483 1.00 15.66 183 PHE A N 1
ATOM 1367 C CA . PHE A 1 183 ? 31.723 45.285 -0.805 1.00 15.94 183 PHE A CA 1
ATOM 1368 C C . PHE A 1 183 ? 32.830 45.853 0.088 1.00 16.52 183 PHE A C 1
ATOM 1369 O O . PHE A 1 183 ? 33.167 45.266 1.123 1.00 18.65 183 PHE A O 1
ATOM 1377 N N . ASP A 1 184 ? 33.325 46.984 -0.407 1.00 16.63 184 ASP A N 1
ATOM 1378 C CA . ASP A 1 184 ? 34.382 47.681 0.341 1.00 17.20 184 ASP A CA 1
ATOM 1379 C C . ASP A 1 184 ? 33.728 48.654 1.313 1.00 15.53 184 ASP A C 1
ATOM 1380 O O . ASP A 1 184 ? 33.242 49.710 0.892 1.00 17.21 184 ASP A O 1
ATOM 1385 N N . LEU A 1 185 ? 33.738 48.294 2.595 1.00 14.83 185 LEU A N 1
ATOM 1386 C CA . LEU A 1 185 ? 33.132 49.152 3.586 1.00 14.03 185 LEU A CA 1
ATOM 1387 C C . LEU A 1 185 ? 33.735 50.551 3.587 1.00 15.73 185 LEU A C 1
ATOM 1388 O O . LEU A 1 185 ? 33.073 51.523 3.942 1.00 14.47 185 LEU A O 1
ATOM 1393 N N . ASN A 1 186 ? 34.999 50.639 3.199 1.00 15.26 186 ASN A N 1
ATOM 1394 C CA . ASN A 1 186 ? 35.663 51.944 3.244 1.00 16.65 186 ASN A CA 1
ATOM 1395 C C . ASN A 1 186 ? 35.076 52.968 2.289 1.00 17.15 186 ASN A C 1
ATOM 1396 O O . ASN A 1 186 ? 35.358 54.177 2.415 1.00 17.47 186 ASN A O 1
ATOM 1401 N N . GLN A 1 187 ? 34.241 52.579 1.337 1.00 15.13 187 GLN A N 1
ATOM 1402 C CA . GLN A 1 187 ? 33.555 53.590 0.558 1.00 15.57 187 GLN A CA 1
ATOM 1403 C C . GLN A 1 187 ? 32.510 54.365 1.387 1.00 15.44 187 GLN A C 1
ATOM 1404 O O . GLN A 1 187 ? 32.106 55.446 0.959 1.00 16.49 187 GLN A O 1
ATOM 1410 N N . PHE A 1 188 ? 32.103 53.780 2.494 1.00 14.31 188 PHE A N 1
ATOM 1411 C CA . PHE A 1 188 ? 30.958 54.308 3.235 1.00 14.27 188 PHE A CA 1
ATOM 1412 C C . PHE A 1 188 ? 31.324 54.961 4.522 1.00 14.43 188 PHE A C 1
ATOM 1413 O O . PHE A 1 188 ? 32.237 54.491 5.220 1.00 16.40 188 PHE A O 1
ATOM 1421 N N . GLY A 1 189 ? 30.573 55.986 4.895 1.00 14.41 189 GLY A N 1
ATOM 1422 C CA . GLY A 1 189 ? 30.752 56.441 6.284 1.00 14.00 189 GLY A CA 1
ATOM 1423 C C . GLY A 1 189 ? 29.812 55.656 7.192 1.00 13.45 189 GLY A C 1
ATOM 1424 O O . GLY A 1 189 ? 30.032 55.500 8.395 1.00 13.17 189 GLY A O 1
ATOM 1425 N N . LEU A 1 190 ? 28.705 55.164 6.653 1.00 13.27 190 LEU A N 1
ATOM 1426 C CA . LEU A 1 190 ? 27.706 54.464 7.477 1.00 12.65 190 LEU A CA 1
ATOM 1427 C C . LEU A 1 190 ? 26.901 53.516 6.584 1.00 12.63 190 LEU A C 1
ATOM 1428 O O . LEU A 1 190 ? 26.426 53.917 5.524 1.00 13.24 190 LEU A O 1
ATOM 1433 N N . VAL A 1 191 ? 26.769 52.271 6.986 1.00 12.06 191 VAL A N 1
ATOM 1434 C CA . VAL A 1 191 ? 25.842 51.357 6.329 1.00 12.29 191 VAL A CA 1
ATOM 1435 C C . VAL A 1 191 ? 24.898 50.811 7.378 1.00 11.26 191 VAL A C 1
ATOM 1436 O O . VAL A 1 191 ? 25.256 50.601 8.552 1.00 12.53 191 VAL A O 1
ATOM 1440 N N . TYR A 1 192 ? 23.647 50.580 6.994 1.00 11.76 192 TYR A N 1
ATOM 1441 C CA . TYR A 1 192 ? 22.700 50.073 7.988 1.00 11.52 192 TYR A CA 1
ATOM 1442 C C . TYR A 1 192 ? 21.746 49.076 7.340 1.00 10.21 192 TYR A C 1
ATOM 1443 O O . TYR A 1 192 ? 21.532 49.050 6.114 1.00 11.71 192 TYR A O 1
ATOM 1452 N N . ALA A 1 193 ? 21.156 48.240 8.204 1.00 10.31 193 ALA A N 1
ATOM 1453 C CA . ALA A 1 193 ? 20.248 47.212 7.723 1.00 11.08 193 ALA A CA 1
ATOM 1454 C C . ALA A 1 193 ? 19.359 46.752 8.870 1.00 10.79 193 ALA A C 1
ATOM 1455 O O . ALA A 1 193 ? 19.892 46.313 9.900 1.00 11.08 193 ALA A O 1
ATOM 1457 N N . GLY A 1 194 ? 18.062 46.750 8.691 1.00 11.35 194 GLY A N 1
ATOM 1458 C CA . GLY A 1 194 ? 17.226 45.944 9.576 1.00 12.66 194 GLY A CA 1
ATOM 1459 C C . GLY A 1 194 ? 17.672 44.510 9.393 1.00 13.99 194 GLY A C 1
ATOM 1460 O O . GLY A 1 194 ? 17.876 44.047 8.281 1.00 14.84 194 GLY A O 1
ATOM 1461 N N . ALA A 1 195 ? 17.858 43.791 10.494 1.00 12.26 195 ALA A N 1
ATOM 1462 C CA . ALA A 1 195 ? 18.410 42.461 10.347 1.00 11.93 195 ALA A CA 1
ATOM 1463 C C . ALA A 1 195 ? 17.466 41.441 9.705 1.00 10.87 195 ALA A C 1
ATOM 1464 O O . ALA A 1 195 ? 17.951 40.442 9.209 1.00 14.28 195 ALA A O 1
ATOM 1466 N N . GLN A 1 196 ? 16.179 41.702 9.727 1.00 11.64 196 GLN A N 1
ATOM 1467 C CA . GLN A 1 196 ? 15.184 40.692 9.392 1.00 11.31 196 GLN A CA 1
ATOM 1468 C C . GLN A 1 196 ? 15.058 40.385 7.906 1.00 13.70 196 GLN A C 1
ATOM 1469 O O . GLN A 1 196 ? 14.282 39.491 7.574 1.00 19.78 196 GLN A O 1
ATOM 1475 N N . LYS A 1 197 ? 15.751 41.090 7.042 1.00 16.09 197 LYS A N 1
ATOM 1476 C CA . LYS A 1 197 ? 15.591 40.807 5.631 1.00 18.47 197 LYS A CA 1
ATOM 1477 C C . LYS A 1 197 ? 16.629 39.739 5.301 1.00 20.05 197 LYS A C 1
ATOM 1478 O O . LYS A 1 197 ? 16.407 38.570 5.041 1.00 23.54 197 LYS A O 1
ATOM 1484 N N . ASN A 1 198 ? 17.891 40.171 5.307 1.00 26.09 198 ASN A N 1
ATOM 1485 C CA . ASN A 1 198 ? 18.868 39.251 4.740 1.00 24.14 198 ASN A CA 1
ATOM 1486 C C . ASN A 1 198 ? 19.602 38.491 5.825 1.00 26.79 198 ASN A C 1
ATOM 1487 O O . ASN A 1 198 ? 20.219 37.482 5.472 1.00 27.74 198 ASN A O 1
ATOM 1492 N N . LEU A 1 199 ? 19.497 38.933 7.070 1.00 26.68 199 LEU A N 1
ATOM 1493 C CA . LEU A 1 199 ? 20.090 38.100 8.133 1.00 28.91 199 LEU A CA 1
ATOM 1494 C C . LEU A 1 199 ? 19.002 37.227 8.741 1.00 33.05 199 LEU A C 1
ATOM 1495 O O . LEU A 1 199 ? 19.201 36.012 8.935 1.00 30.27 199 LEU A O 1
ATOM 1500 N N . GLY A 1 200 ? 17.842 37.805 9.010 1.00 28.40 200 GLY A N 1
ATOM 1501 C CA . GLY A 1 200 ? 16.686 37.080 9.489 1.00 24.17 200 GLY A CA 1
ATOM 1502 C C . GLY A 1 200 ? 16.170 37.491 10.834 1.00 18.78 200 GLY A C 1
ATOM 1503 O O . GLY A 1 200 ? 14.976 37.539 11.013 1.00 21.95 200 GLY A O 1
ATOM 1504 N N . PRO A 1 201 ? 16.930 37.716 11.887 1.00 20.26 201 PRO A N 1
ATOM 1505 C CA . PRO A 1 201 ? 16.277 38.079 13.164 1.00 19.13 201 PRO A CA 1
ATOM 1506 C C . PRO A 1 201 ? 15.545 39.425 13.149 1.00 19.23 201 PRO A C 1
ATOM 1507 O O . PRO A 1 201 ? 16.125 40.332 12.569 1.00 21.91 201 PRO A O 1
ATOM 1511 N N . SER A 1 202 ? 14.366 39.704 13.720 1.00 28.66 202 SER A N 1
ATOM 1512 C CA . SER A 1 202 ? 13.705 41.012 13.687 1.00 24.98 202 SER A CA 1
ATOM 1513 C C . SER A 1 202 ? 13.964 41.757 14.994 1.00 20.39 202 SER A C 1
ATOM 1514 O O . SER A 1 202 ? 14.203 41.073 15.991 1.00 31.03 202 SER A O 1
ATOM 1517 N N . GLY A 1 203 ? 13.963 43.070 14.984 1.00 15.86 203 GLY A N 1
ATOM 1518 C CA . GLY A 1 203 ? 14.126 43.793 16.249 1.00 15.43 203 GLY A CA 1
ATOM 1519 C C . GLY A 1 203 ? 15.542 44.297 16.428 1.00 13.16 203 GLY A C 1
ATOM 1520 O O . GLY A 1 203 ? 15.788 44.939 17.429 1.00 15.59 203 GLY A O 1
ATOM 1521 N N . VAL A 1 204 ? 16.439 43.977 15.507 1.00 11.48 204 VAL A N 1
ATOM 1522 C CA . VAL A 1 204 ? 17.771 44.533 15.607 1.00 13.39 204 VAL A CA 1
ATOM 1523 C C . VAL A 1 204 ? 18.097 45.227 14.259 1.00 11.04 204 VAL A C 1
ATOM 1524 O O . VAL A 1 204 ? 17.819 44.657 13.198 1.00 11.46 204 VAL A O 1
ATOM 1531 N N . THR A 1 205 ? 18.665 46.393 14.335 1.00 10.56 205 THR A N 1
ATOM 1532 C CA . THR A 1 205 ? 19.212 47.058 13.144 1.00 10.47 205 THR A CA 1
ATOM 1533 C C . THR A 1 205 ? 20.713 47.095 13.323 1.00 11.01 205 THR A C 1
ATOM 1534 O O . THR A 1 205 ? 21.229 47.537 14.371 1.00 13.07 205 THR A O 1
ATOM 1538 N N . VAL A 1 206 ? 21.424 46.636 12.307 1.00 10.38 206 VAL A N 1
ATOM 1539 C CA . VAL A 1 206 ? 22.880 46.701 12.300 1.00 10.81 206 VAL A CA 1
ATOM 1540 C C . VAL A 1 206 ? 23.292 48.002 11.659 1.00 10.59 206 VAL A C 1
ATOM 1541 O O . VAL A 1 206 ? 22.822 48.287 10.569 1.00 12.57 206 VAL A O 1
ATOM 1545 N N . VAL A 1 207 ? 24.088 48.769 12.373 1.00 12.08 207 VAL A N 1
ATOM 1546 C CA . VAL A 1 207 ? 24.596 50.042 11.869 1.00 12.75 207 VAL A CA 1
ATOM 1547 C C . VAL A 1 207 ? 26.109 50.019 11.953 1.00 14.01 207 VAL A C 1
ATOM 1548 O O . VAL A 1 207 ? 26.647 49.831 13.053 1.00 17.08 207 VAL A O 1
ATOM 1552 N N . ILE A 1 208 ? 26.786 50.102 10.828 1.00 13.44 208 ILE A N 1
ATOM 1553 C CA . ILE A 1 208 ? 28.241 50.037 10.826 1.00 12.31 208 ILE A CA 1
ATOM 1554 C C . ILE A 1 208 ? 28.733 51.422 10.437 1.00 12.25 208 ILE A C 1
ATOM 1555 O O . ILE A 1 208 ? 28.385 51.866 9.344 1.00 13.73 208 ILE A O 1
ATOM 1560 N N . VAL A 1 209 ? 29.464 52.074 11.319 1.00 12.07 209 VAL A N 1
ATOM 1561 C CA . VAL A 1 209 ? 29.747 53.478 11.155 1.00 12.48 209 VAL A CA 1
ATOM 1562 C C . VAL A 1 209 ? 31.233 53.734 11.326 1.00 12.62 209 VAL A C 1
ATOM 1563 O O . VAL A 1 209 ? 31.924 53.166 12.152 1.00 13.67 209 VAL A O 1
ATOM 1567 N N . ARG A 1 210 ? 31.712 54.617 10.466 1.00 13.01 210 ARG A N 1
ATOM 1568 C CA . ARG A 1 210 ? 33.091 55.089 10.549 1.00 14.46 210 ARG A CA 1
ATOM 1569 C C . ARG A 1 210 ? 33.212 55.897 11.852 1.00 13.87 210 ARG A C 1
ATOM 1570 O O . ARG A 1 210 ? 32.456 56.850 12.052 1.00 16.52 210 ARG A O 1
ATOM 1578 N N . GLU A 1 211 ? 34.124 55.479 12.714 1.00 14.36 211 GLU A N 1
ATOM 1579 C CA . GLU A 1 211 ? 34.145 56.047 14.051 1.00 16.05 211 GLU A CA 1
ATOM 1580 C C . GLU A 1 211 ? 34.350 57.549 13.972 1.00 17.82 211 GLU A C 1
ATOM 1581 O O . GLU A 1 211 ? 33.764 58.308 14.747 1.00 17.79 211 GLU A O 1
ATOM 1587 N N . ASP A 1 212 ? 35.138 58.013 13.015 1.00 16.97 212 ASP A N 1
ATOM 1588 C CA . ASP A 1 212 ? 35.459 59.439 12.938 1.00 22.10 212 ASP A CA 1
ATOM 1589 C C . ASP A 1 212 ? 34.262 60.319 12.603 1.00 21.97 212 ASP A C 1
ATOM 1590 O O . ASP A 1 212 ? 34.251 61.542 12.776 1.00 26.90 212 ASP A O 1
ATOM 1595 N N . LEU A 1 213 ? 33.182 59.699 12.141 1.00 18.03 213 LEU A N 1
ATOM 1596 C CA . LEU A 1 213 ? 31.991 60.466 11.816 1.00 17.78 213 LEU A CA 1
ATOM 1597 C C . LEU A 1 213 ? 31.054 60.727 12.996 1.00 17.21 213 LEU A C 1
ATOM 1598 O O . LEU A 1 213 ? 30.195 61.610 12.913 1.00 17.41 213 LEU A O 1
ATOM 1603 N N . VAL A 1 214 ? 31.230 59.960 14.055 1.00 15.06 214 VAL A N 1
ATOM 1604 C CA . VAL A 1 214 ? 30.268 59.995 15.160 1.00 16.19 214 VAL A CA 1
ATOM 1605 C C . VAL A 1 214 ? 30.902 60.210 16.523 1.00 16.38 214 VAL A C 1
ATOM 1606 O O . VAL A 1 214 ? 30.366 59.853 17.576 1.00 19.05 214 VAL A O 1
ATOM 1610 N N . ALA A 1 215 ? 32.080 60.818 16.528 1.00 18.34 215 ALA A N 1
ATOM 1611 C CA . ALA A 1 215 ? 32.821 61.005 17.769 1.00 19.33 215 ALA A CA 1
ATOM 1612 C C . ALA A 1 215 ? 32.065 61.906 18.736 1.00 16.03 215 ALA A C 1
ATOM 1613 O O . ALA A 1 215 ? 32.103 61.761 19.963 1.00 20.95 215 ALA A O 1
ATOM 1615 N N . GLU A 1 216 ? 31.366 62.904 18.189 1.00 17.69 216 GLU A N 1
ATOM 1616 C CA . GLU A 1 216 ? 30.579 63.802 19.043 1.00 20.18 216 GLU A CA 1
ATOM 1617 C C . GLU A 1 216 ? 29.230 63.997 18.359 1.00 21.00 216 GLU A C 1
ATOM 1618 O O . GLU A 1 216 ? 29.185 64.653 17.299 1.00 28.78 216 GLU A O 1
ATOM 1624 N N . SER A 1 217 ? 28.169 63.449 18.884 1.00 16.18 217 SER A N 1
ATOM 1625 C CA . SER A 1 217 ? 26.842 63.599 18.288 1.00 14.98 217 SER A CA 1
ATOM 1626 C C . SER A 1 217 ? 26.162 64.898 18.756 1.00 13.64 217 SER A C 1
ATOM 1627 O O . SER A 1 217 ? 26.489 65.429 19.826 1.00 16.05 217 SER A O 1
ATOM 1630 N N . PRO A 1 218 ? 25.224 65.429 17.981 1.00 14.78 218 PRO A N 1
ATOM 1631 C CA . PRO A 1 218 ? 24.549 66.658 18.413 1.00 14.42 218 PRO A CA 1
ATOM 1632 C C . PRO A 1 218 ? 23.909 66.552 19.783 1.00 15.49 218 PRO A C 1
ATOM 1633 O O . PRO A 1 218 ? 23.150 65.651 20.121 1.00 13.73 218 PRO A O 1
ATOM 1637 N N . LYS A 1 219 ? 24.246 67.551 20.620 1.00 17.38 219 LYS A N 1
ATOM 1638 C CA . LYS A 1 219 ? 23.849 67.505 22.040 1.00 18.87 219 LYS A CA 1
ATOM 1639 C C . LYS A 1 219 ? 22.394 67.796 22.282 1.00 17.71 219 LYS A C 1
ATOM 1640 O O . LYS A 1 219 ? 21.858 67.536 23.372 1.00 24.73 219 LYS A O 1
ATOM 1646 N N . HIS A 1 220 ? 21.678 68.333 21.285 1.00 19.27 220 HIS A N 1
ATOM 1647 C CA . HIS A 1 220 ? 20.252 68.555 21.535 1.00 18.40 220 HIS A CA 1
ATOM 1648 C C . HIS A 1 220 ? 19.391 67.326 21.330 1.00 17.77 220 HIS A C 1
ATOM 1649 O O . HIS A 1 220 ? 18.215 67.334 21.658 1.00 22.77 220 HIS A O 1
ATOM 1656 N N . LEU A 1 221 ? 19.950 66.256 20.777 1.00 16.93 221 LEU A N 1
ATOM 1657 C CA . LEU A 1 221 ? 19.224 65.068 20.402 1.00 16.75 221 LEU A CA 1
ATOM 1658 C C . LEU A 1 221 ? 18.861 64.186 21.596 1.00 17.04 221 LEU A C 1
ATOM 1659 O O . LEU A 1 221 ? 19.681 64.125 22.513 1.00 17.61 221 LEU A O 1
ATOM 1664 N N . PRO A 1 222 ? 17.745 63.462 21.520 1.00 19.32 222 PRO A N 1
ATOM 1665 C CA . PRO A 1 222 ? 17.417 62.434 22.508 1.00 21.25 222 PRO A CA 1
ATOM 1666 C C . PRO A 1 222 ? 18.648 61.516 22.599 1.00 17.88 222 PRO A C 1
ATOM 1667 O O . PRO A 1 222 ? 19.283 61.205 21.605 1.00 16.42 222 PRO A O 1
ATOM 1671 N N . THR A 1 223 ? 18.945 61.116 23.832 1.00 18.14 223 THR A N 1
ATOM 1672 C CA . THR A 1 223 ? 20.076 60.231 24.089 1.00 15.05 223 THR A CA 1
ATOM 1673 C C . THR A 1 223 ? 20.060 59.028 23.171 1.00 14.29 223 THR A C 1
ATOM 1674 O O . THR A 1 223 ? 21.072 58.622 22.614 1.00 13.78 223 THR A O 1
ATOM 1678 N N . MET A 1 224 ? 18.882 58.426 23.099 1.00 14.59 224 MET A N 1
ATOM 1679 C CA . MET A 1 224 ? 18.788 57.182 22.315 1.00 15.19 224 MET A CA 1
ATOM 1680 C C . MET A 1 224 ? 18.876 57.438 20.818 1.00 15.54 224 MET A C 1
ATOM 1681 O O . MET A 1 224 ? 18.894 56.466 20.066 1.00 16.46 224 MET A O 1
ATOM 1686 N N . LEU A 1 225 ? 18.898 58.689 20.389 1.00 15.95 225 LEU A N 1
ATOM 1687 C CA . LEU A 1 225 ? 19.004 58.972 18.964 1.00 17.85 225 LEU A CA 1
ATOM 1688 C C . LEU A 1 225 ? 20.339 59.596 18.607 1.00 14.01 225 LEU A C 1
ATOM 1689 O O . LEU A 1 225 ? 20.490 60.120 17.503 1.00 12.97 225 LEU A O 1
ATOM 1694 N N . ARG A 1 226 ? 21.305 59.494 19.503 1.00 12.87 226 ARG A N 1
ATOM 1695 C CA . ARG A 1 226 ? 22.663 59.931 19.218 1.00 12.62 226 ARG A CA 1
ATOM 1696 C C . ARG A 1 226 ? 23.513 58.726 18.879 1.00 12.24 226 ARG A C 1
ATOM 1697 O O . ARG A 1 226 ? 23.477 57.738 19.644 1.00 13.63 226 ARG A O 1
ATOM 1705 N N . TYR A 1 227 ? 24.279 58.747 17.790 1.00 11.90 227 TYR A N 1
ATOM 1706 C CA . TYR A 1 227 ? 25.166 57.599 17.580 1.00 12.63 227 TYR A CA 1
ATOM 1707 C C . TYR A 1 227 ? 26.216 57.433 18.671 1.00 13.01 227 TYR A C 1
ATOM 1708 O O . TYR A 1 227 ? 26.538 56.278 18.952 1.00 13.08 227 TYR A O 1
ATOM 1717 N N . ASP A 1 228 ? 26.742 58.525 19.241 1.00 13.24 228 ASP A N 1
ATOM 1718 C CA . ASP A 1 228 ? 27.810 58.307 20.255 1.00 12.94 228 ASP A CA 1
ATOM 1719 C C . ASP A 1 228 ? 27.278 57.590 21.477 1.00 13.05 228 ASP A C 1
ATOM 1720 O O . ASP A 1 228 ? 28.046 56.916 22.200 1.00 13.14 228 ASP A O 1
ATOM 1725 N N . THR A 1 229 ? 25.977 57.666 21.734 1.00 12.57 229 THR A N 1
ATOM 1726 C CA . THR A 1 229 ? 25.427 56.816 22.829 1.00 12.98 229 THR A CA 1
ATOM 1727 C C . THR A 1 229 ? 25.741 55.353 22.592 1.00 12.96 229 THR A C 1
ATOM 1728 O O . THR A 1 229 ? 26.017 54.593 23.518 1.00 14.83 229 THR A O 1
ATOM 1732 N N . TYR A 1 230 ? 25.600 54.901 21.338 1.00 11.49 230 TYR A N 1
ATOM 1733 C CA . TYR A 1 230 ? 25.865 53.489 20.993 1.00 12.03 230 TYR A CA 1
ATOM 1734 C C . TYR A 1 230 ? 27.358 53.258 20.921 1.00 11.33 230 TYR A C 1
ATOM 1735 O O . TYR A 1 230 ? 27.806 52.213 21.413 1.00 12.59 230 TYR A O 1
ATOM 1744 N N . VAL A 1 231 ? 28.124 54.210 20.343 1.00 11.50 231 VAL A N 1
ATOM 1745 C CA . VAL A 1 231 ? 29.540 53.957 20.220 1.00 12.27 231 VAL A CA 1
ATOM 1746 C C . VAL A 1 231 ? 30.186 53.893 21.600 1.00 12.49 231 VAL A C 1
ATOM 1747 O O . VAL A 1 231 ? 30.896 52.961 21.924 1.00 13.97 231 VAL A O 1
ATOM 1751 N N . LYS A 1 232 ? 29.939 54.897 22.426 1.00 13.15 232 LYS A N 1
ATOM 1752 C CA . LYS A 1 232 ? 30.633 55.026 23.703 1.00 13.48 232 LYS A CA 1
ATOM 1753 C C . LYS A 1 232 ? 30.240 53.925 24.660 1.00 11.33 232 LYS A C 1
ATOM 1754 O O . LYS A 1 232 ? 30.996 53.621 25.562 1.00 12.89 232 LYS A O 1
ATOM 1760 N N . ASN A 1 233 ? 29.056 53.348 24.473 1.00 11.10 233 ASN A N 1
ATOM 1761 C CA . ASN A 1 233 ? 28.564 52.331 25.376 1.00 10.71 233 ASN A CA 1
ATOM 1762 C C . ASN A 1 233 ? 28.482 50.954 24.721 1.00 10.44 233 ASN A C 1
ATOM 1763 O O . ASN A 1 233 ? 27.861 50.032 25.264 1.00 11.45 233 ASN A O 1
ATOM 1768 N N . ASN A 1 234 ? 29.092 50.801 23.557 1.00 10.09 234 ASN A N 1
ATOM 1769 C CA . ASN A 1 234 ? 29.066 49.516 22.860 1.00 10.83 234 ASN A CA 1
ATOM 1770 C C . ASN A 1 234 ? 27.663 48.955 22.695 1.00 10.43 234 ASN A C 1
ATOM 1771 O O . ASN A 1 234 ? 27.494 47.718 22.852 1.00 11.33 234 ASN A O 1
ATOM 1776 N N . SER A 1 235 ? 26.719 49.798 22.358 1.00 10.37 235 SER A N 1
ATOM 1777 C CA . SER A 1 235 ? 25.328 49.415 22.159 1.00 11.24 235 SER A CA 1
ATOM 1778 C C . SER A 1 235 ? 24.703 48.842 23.413 1.00 11.52 235 SER A C 1
ATOM 1779 O O . SER A 1 235 ? 23.673 48.173 23.354 1.00 14.18 235 SER A O 1
ATOM 1782 N N . LEU A 1 236 ? 25.280 49.124 24.563 1.00 11.47 236 LEU A N 1
ATOM 1783 C CA . LEU A 1 236 ? 24.734 48.633 25.826 1.00 11.73 236 LEU A CA 1
ATOM 1784 C C . LEU A 1 236 ? 24.335 49.760 26.767 1.00 13.33 236 LEU A C 1
ATOM 1785 O O . LEU A 1 236 ? 24.175 49.534 27.978 1.00 14.53 236 LEU A O 1
ATOM 1790 N N . TYR A 1 237 ? 24.141 50.966 26.283 1.00 11.57 237 TYR A N 1
ATOM 1791 C CA . TYR A 1 237 ? 23.674 52.035 27.139 1.00 12.32 237 TYR A CA 1
ATOM 1792 C C . TYR A 1 237 ? 22.374 51.660 27.817 1.00 11.28 237 TYR A C 1
ATOM 1793 O O . TYR A 1 237 ? 22.197 51.919 28.999 1.00 13.03 237 TYR A O 1
ATOM 1802 N N . ASN A 1 238 ? 21.482 51.088 27.030 1.00 11.61 238 ASN A N 1
ATOM 1803 C CA . ASN A 1 238 ? 20.278 50.474 27.591 1.00 11.85 238 ASN A CA 1
ATOM 1804 C C . ASN A 1 238 ? 20.220 49.000 27.197 1.00 11.22 238 ASN A C 1
ATOM 1805 O O . ASN A 1 238 ? 21.179 48.467 26.637 1.00 11.66 238 ASN A O 1
ATOM 1810 N N . THR A 1 239 ? 19.096 48.378 27.526 1.00 10.53 239 THR A N 1
ATOM 1811 C CA . THR A 1 239 ? 19.046 46.932 27.292 1.00 11.35 239 THR A CA 1
ATOM 1812 C C . THR A 1 239 ? 18.999 46.674 25.787 1.00 11.64 239 THR A C 1
ATOM 1813 O O . THR A 1 239 ? 18.076 47.140 25.134 1.00 11.74 239 THR A O 1
ATOM 1817 N N . PRO A 1 240 ? 19.940 45.941 25.199 1.00 11.14 240 PRO A N 1
ATOM 1818 C CA . PRO A 1 240 ? 19.868 45.669 23.762 1.00 11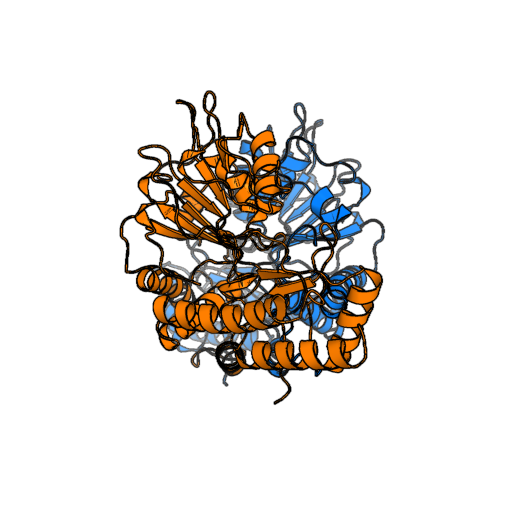.97 240 PRO A CA 1
ATOM 1819 C C . PRO A 1 240 ? 18.849 44.575 23.441 1.00 12.18 240 PRO A C 1
ATOM 1820 O O . PRO A 1 240 ? 18.336 43.908 24.348 1.00 12.51 240 PRO A O 1
ATOM 1824 N N . PRO A 1 241 ? 18.555 44.373 22.166 1.00 12.58 241 PRO A N 1
ATOM 1825 C CA . PRO A 1 241 ? 17.733 43.238 21.700 1.00 11.28 241 PRO A CA 1
ATOM 1826 C C . PRO A 1 241 ? 18.555 41.949 21.725 1.00 12.22 241 PRO A C 1
ATOM 1827 O O . PRO A 1 241 ? 19.059 41.498 20.696 1.00 12.71 241 PRO A O 1
ATOM 1831 N N . SER A 1 242 ? 18.683 41.428 22.939 1.00 13.28 242 SER A N 1
ATOM 1832 C CA . SER A 1 242 ? 19.750 40.454 23.160 1.00 14.22 242 SER A CA 1
ATOM 1833 C C . SER A 1 242 ? 19.472 39.166 22.386 1.00 14.24 242 SER A C 1
ATOM 1834 O O . SER A 1 242 ? 20.417 38.606 21.834 1.00 13.43 242 SER A O 1
ATOM 1837 N N . PHE A 1 243 ? 18.252 38.694 22.286 1.00 13.59 243 PHE A N 1
ATOM 1838 C CA . PHE A 1 243 ? 18.013 37.448 21.524 1.00 13.02 243 PHE A CA 1
ATOM 1839 C C . PHE A 1 243 ? 18.255 37.702 20.047 1.00 13.49 243 PHE A C 1
ATOM 1840 O O . PHE A 1 243 ? 18.797 36.848 19.368 1.00 12.81 243 PHE A O 1
ATOM 1848 N N . GLY A 1 244 ? 17.850 38.881 19.570 1.00 12.13 244 GLY A N 1
ATOM 1849 C CA . GLY A 1 244 ? 18.111 39.176 18.160 1.00 12.14 244 GLY A CA 1
ATOM 1850 C C . GLY A 1 244 ? 19.599 39.195 17.858 1.00 10.16 244 GLY A C 1
ATOM 1851 O O . GLY A 1 244 ? 20.040 38.742 16.801 1.00 10.95 244 GLY A O 1
ATOM 1852 N N . ILE A 1 245 ? 20.411 39.796 18.758 1.00 11.14 245 ILE A N 1
ATOM 1853 C CA . ILE A 1 245 ? 21.823 39.862 18.516 1.00 10.03 245 ILE A CA 1
ATOM 1854 C C . ILE A 1 245 ? 22.469 38.485 18.599 1.00 10.85 245 ILE A C 1
ATOM 1855 O O . ILE A 1 245 ? 23.334 38.171 17.795 1.00 11.82 245 ILE A O 1
ATOM 1860 N N . TYR A 1 246 ? 22.030 37.650 19.554 1.00 9.94 246 TYR A N 1
ATOM 1861 C CA . TYR A 1 246 ? 22.441 36.268 19.600 1.00 10.62 246 TYR A CA 1
ATOM 1862 C C . TYR A 1 246 ? 22.147 35.553 18.275 1.00 10.49 246 TYR A C 1
ATOM 1863 O O . TYR A 1 246 ? 22.970 34.781 17.757 1.00 13.03 246 TYR A O 1
ATOM 1872 N N . MET A 1 247 ? 20.978 35.809 17.703 1.00 11.28 247 MET A N 1
ATOM 1873 C CA . MET A 1 247 ? 20.616 35.139 16.438 1.00 11.58 247 MET A CA 1
ATOM 1874 C C . MET A 1 247 ? 21.405 35.703 15.272 1.00 10.97 247 MET A C 1
ATOM 1875 O O . MET A 1 247 ? 21.826 34.929 14.395 1.00 12.01 247 MET A O 1
ATOM 1880 N N . VAL A 1 248 ? 21.656 37.005 15.238 1.00 10.99 248 VAL A N 1
ATOM 1881 C CA . VAL A 1 248 ? 22.594 37.552 14.248 1.00 10.90 248 VAL A CA 1
ATOM 1882 C C . VAL A 1 248 ? 23.939 36.850 14.344 1.00 10.91 248 VAL A C 1
ATOM 1883 O O . VAL A 1 248 ? 24.538 36.442 13.328 1.00 11.55 248 VAL A O 1
ATOM 1887 N N . ASN A 1 249 ? 24.426 36.672 15.577 1.00 11.39 249 ASN A N 1
ATOM 1888 C CA . ASN A 1 249 ? 25.723 35.965 15.726 1.00 12.53 249 ASN A CA 1
ATOM 1889 C C . ASN A 1 249 ? 25.687 34.599 15.070 1.00 12.14 249 ASN A C 1
ATOM 1890 O O . ASN A 1 249 ? 26.600 34.215 14.340 1.00 11.95 249 ASN A O 1
ATOM 1895 N N . GLU A 1 250 ? 24.594 33.871 15.294 1.00 11.89 250 GLU A N 1
ATOM 1896 C CA . GLU A 1 250 ? 24.467 32.535 14.675 1.00 11.62 250 GLU A CA 1
ATOM 1897 C C . GLU A 1 250 ? 24.393 32.630 13.177 1.00 12.05 250 GLU A C 1
ATOM 1898 O O . GLU A 1 250 ? 24.959 31.790 12.445 1.00 13.44 250 GLU A O 1
ATOM 1904 N N . VAL A 1 251 ? 23.699 33.622 12.650 1.00 11.76 251 VAL A N 1
ATOM 1905 C CA . VAL A 1 251 ? 23.628 33.742 11.195 1.00 11.29 251 VAL A CA 1
ATOM 1906 C C . VAL A 1 251 ? 24.973 34.084 10.599 1.00 11.01 251 VAL A C 1
ATOM 1907 O O . VAL A 1 251 ? 25.363 33.574 9.536 1.00 11.28 251 VAL A O 1
ATOM 1911 N N . LEU A 1 252 ? 25.747 34.911 11.275 1.00 11.52 252 LEU A N 1
ATOM 1912 C CA . LEU A 1 252 ? 27.075 35.258 10.778 1.00 11.17 252 LEU A CA 1
ATOM 1913 C C . LEU A 1 252 ? 27.982 34.035 10.745 1.00 11.48 252 LEU A C 1
ATOM 1914 O O . LEU A 1 252 ? 28.770 33.860 9.807 1.00 12.87 252 LEU A O 1
ATOM 1919 N N . LYS A 1 253 ? 27.880 33.197 11.773 1.00 11.78 253 LYS A N 1
ATOM 1920 C CA . LYS A 1 253 ? 28.617 31.926 11.714 1.00 13.48 253 LYS A CA 1
ATOM 1921 C C . LYS A 1 253 ? 28.242 31.123 10.479 1.00 12.56 253 LYS A C 1
ATOM 1922 O O . LYS A 1 253 ? 29.077 30.571 9.799 1.00 13.84 253 LYS A O 1
ATOM 1928 N N . TRP A 1 254 ? 26.934 31.056 10.203 1.00 11.93 254 TRP A N 1
ATOM 1929 C CA . TRP A 1 254 ? 26.491 30.279 9.022 1.00 11.53 254 TRP A CA 1
ATOM 1930 C C . TRP A 1 254 ? 27.020 30.905 7.742 1.00 11.93 254 TRP A C 1
ATOM 1931 O O . TRP A 1 254 ? 27.427 30.190 6.833 1.00 12.83 254 TRP A O 1
ATOM 1942 N N . ILE A 1 255 ? 27.048 32.242 7.648 1.00 11.92 255 ILE A N 1
ATOM 1943 C CA . ILE A 1 255 ? 27.577 32.834 6.397 1.00 13.31 255 ILE A CA 1
ATOM 1944 C C . ILE A 1 255 ? 29.020 32.422 6.219 1.00 12.22 255 ILE A C 1
ATOM 1945 O O . ILE A 1 255 ? 29.472 32.094 5.108 1.00 12.44 255 ILE A O 1
ATOM 1950 N N . GLU A 1 256 ? 29.753 32.427 7.332 1.00 12.88 256 GLU A N 1
ATOM 1951 C CA . GLU A 1 256 ? 31.170 32.030 7.231 1.00 17.12 256 GLU A CA 1
ATOM 1952 C C . GLU A 1 256 ? 31.226 30.596 6.737 1.00 15.25 256 GLU A C 1
ATOM 1953 O O . GLU A 1 256 ? 32.051 30.242 5.882 1.00 18.94 256 GLU A O 1
ATOM 1959 N N . GLU A 1 257 ? 30.353 29.737 7.246 1.00 15.07 257 GLU A N 1
ATOM 1960 C CA . GLU A 1 257 ? 30.387 28.328 6.853 1.00 18.67 257 GLU A CA 1
ATOM 1961 C C . GLU A 1 257 ? 30.027 28.105 5.396 1.00 18.67 257 GLU A C 1
ATOM 1962 O O . GLU A 1 257 ? 30.342 27.055 4.830 1.00 23.23 257 GLU A O 1
ATOM 1968 N N . ARG A 1 258 ? 29.325 29.075 4.850 1.00 17.26 258 ARG A N 1
ATOM 1969 C CA . ARG A 1 258 ? 28.830 29.000 3.497 1.00 18.05 258 ARG A CA 1
ATOM 1970 C C . ARG A 1 258 ? 29.881 29.551 2.531 1.00 15.51 258 ARG A C 1
ATOM 1971 O O . ARG A 1 258 ? 29.592 29.678 1.351 1.00 18.22 258 ARG A O 1
ATOM 1979 N N . GLY A 1 259 ? 31.076 29.890 3.028 1.00 18.02 259 GLY A N 1
ATOM 1980 C CA . GLY A 1 259 ? 32.129 30.461 2.168 1.00 16.34 259 GLY A CA 1
ATOM 1981 C C . GLY A 1 259 ? 32.218 31.955 2.252 1.00 15.97 259 GLY A C 1
ATOM 1982 O O . GLY A 1 259 ? 32.762 32.612 1.351 1.00 14.09 259 GLY A O 1
ATOM 1983 N N . GLY A 1 260 ? 31.656 32.550 3.285 1.00 14.22 260 GLY A N 1
ATOM 1984 C CA . GLY A 1 260 ? 31.633 33.981 3.473 1.00 14.32 260 GLY A CA 1
ATOM 1985 C C . GLY A 1 260 ? 30.867 34.692 2.393 1.00 12.54 260 GLY A C 1
ATOM 1986 O O . GLY A 1 260 ? 29.975 34.128 1.739 1.00 13.91 260 GLY A O 1
ATOM 1987 N N . LEU A 1 261 ? 31.209 35.995 2.170 1.00 12.56 261 LEU A N 1
ATOM 1988 C CA . LEU A 1 261 ? 30.397 36.777 1.277 1.00 12.63 261 LEU A CA 1
ATOM 1989 C C . LEU A 1 261 ? 30.577 36.334 -0.163 1.00 12.50 261 LEU A C 1
ATOM 1990 O O . LEU A 1 261 ? 29.606 36.402 -0.917 1.00 14.26 261 LEU A O 1
ATOM 1995 N N . GLU A 1 262 ? 31.762 35.873 -0.521 1.00 14.45 262 GLU A N 1
ATOM 1996 C CA . GLU A 1 262 ? 31.926 35.331 -1.876 1.00 14.26 262 GLU A CA 1
ATOM 1997 C C . GLU A 1 262 ? 31.073 34.083 -2.063 1.00 13.84 262 GLU A C 1
ATOM 1998 O O . GLU A 1 262 ? 30.482 33.880 -3.115 1.00 13.76 262 GLU A O 1
ATOM 2004 N N . GLY A 1 263 ? 30.995 33.250 -1.018 1.00 13.43 263 GLY A N 1
ATOM 2005 C CA . GLY A 1 263 ? 30.194 32.023 -1.168 1.00 13.72 263 GLY A CA 1
ATOM 2006 C C . GLY A 1 263 ? 28.713 32.332 -1.277 1.00 14.37 263 GLY A C 1
ATOM 2007 O O . GLY A 1 263 ? 28.093 31.713 -2.167 1.00 13.80 263 GLY A O 1
ATOM 2008 N N . VAL A 1 264 ? 28.151 33.205 -0.433 1.00 12.45 264 VAL A N 1
ATOM 2009 C CA . VAL A 1 264 ? 26.732 33.471 -0.504 1.00 12.67 264 VAL A CA 1
ATOM 2010 C C . VAL A 1 264 ? 26.411 34.207 -1.795 1.00 11.95 264 VAL A C 1
ATOM 2011 O O . VAL A 1 264 ? 25.374 33.969 -2.427 1.00 13.21 264 VAL A O 1
ATOM 2015 N N . GLN A 1 265 ? 27.333 35.034 -2.265 1.00 12.54 265 GLN A N 1
ATOM 2016 C CA . GLN A 1 265 ? 27.117 35.729 -3.530 1.00 13.91 265 GLN A CA 1
ATOM 2017 C C . GLN A 1 265 ? 26.958 34.735 -4.660 1.00 12.64 265 GLN A C 1
ATOM 2018 O O . GLN A 1 265 ? 26.060 34.882 -5.509 1.00 13.08 265 GLN A O 1
ATOM 2024 N N . GLN A 1 266 ? 27.856 33.751 -4.682 1.00 11.93 266 GLN A N 1
ATOM 2025 C CA . GLN A 1 266 ? 27.784 32.767 -5.770 1.00 13.74 266 GLN A CA 1
ATOM 2026 C C . GLN A 1 266 ? 26.498 31.999 -5.706 1.00 12.65 266 GLN A C 1
ATOM 2027 O O . GLN A 1 266 ? 25.858 31.747 -6.743 1.00 12.77 266 GLN A O 1
ATOM 2033 N N . ALA A 1 267 ? 26.125 31.609 -4.469 1.00 13.00 267 ALA A N 1
ATOM 2034 C CA . ALA A 1 267 ? 24.877 30.863 -4.299 1.00 12.10 267 ALA A CA 1
ATOM 2035 C C . ALA A 1 267 ? 23.651 31.681 -4.690 1.00 13.05 267 ALA A C 1
ATOM 2036 O O . ALA A 1 267 ? 22.702 31.174 -5.322 1.00 13.07 267 ALA A O 1
ATOM 2038 N N . ASN A 1 268 ? 23.624 32.936 -4.333 1.00 11.86 268 ASN A N 1
ATOM 2039 C CA . ASN A 1 268 ? 22.497 33.789 -4.668 1.00 12.00 268 ASN A CA 1
ATOM 2040 C C . ASN A 1 268 ? 22.471 34.099 -6.156 1.00 12.46 268 ASN A C 1
ATOM 2041 O O . ASN A 1 268 ? 21.373 34.192 -6.681 1.00 12.64 268 ASN A O 1
ATOM 2046 N N . ARG A 1 269 ? 23.642 34.265 -6.794 1.00 12.66 269 ARG A N 1
ATOM 2047 C CA . ARG A 1 269 ? 23.599 34.517 -8.245 1.00 12.63 269 ARG A CA 1
ATOM 2048 C C . ARG A 1 269 ? 22.974 33.332 -8.947 1.00 13.00 269 ARG A C 1
ATOM 2049 O O . ARG A 1 269 ? 22.219 33.481 -9.919 1.00 14.03 269 ARG A O 1
ATOM 2057 N N . LYS A 1 270 ? 23.331 32.120 -8.455 1.00 13.51 270 LYS A N 1
ATOM 2058 C CA . LYS A 1 270 ? 22.756 30.923 -9.057 1.00 14.07 270 LYS A CA 1
ATOM 2059 C C . LYS A 1 270 ? 21.246 30.870 -8.903 1.00 13.07 270 LYS A C 1
ATOM 2060 O O . LYS A 1 270 ? 20.496 30.513 -9.810 1.00 13.93 270 LYS A O 1
ATOM 2066 N N . LYS A 1 271 ? 20.779 31.183 -7.676 1.00 13.58 271 LYS A N 1
ATOM 2067 C CA . LYS A 1 271 ? 19.344 31.252 -7.428 1.00 13.67 271 LYS A CA 1
ATOM 2068 C C . LYS A 1 271 ? 18.656 32.266 -8.328 1.00 12.87 271 LYS A C 1
ATOM 2069 O O . LYS A 1 271 ? 17.622 31.987 -8.946 1.00 13.56 271 LYS A O 1
ATOM 2075 N N . ALA A 1 272 ? 19.199 33.485 -8.384 1.00 11.69 272 ALA A N 1
ATOM 2076 C CA . ALA A 1 272 ? 18.568 34.545 -9.147 1.00 11.31 272 ALA A CA 1
ATOM 2077 C C . ALA A 1 272 ? 18.558 34.192 -10.636 1.00 12.75 272 ALA A C 1
ATOM 2078 O O . ALA A 1 272 ? 17.571 34.473 -11.309 1.00 14.18 272 ALA A O 1
ATOM 2080 N N . SER A 1 273 ? 19.667 33.594 -11.085 1.00 13.52 273 SER A N 1
ATOM 2081 C CA . SER A 1 273 ? 19.806 33.312 -12.515 1.00 14.39 273 SER A CA 1
ATOM 2082 C C . SER A 1 273 ? 18.710 32.344 -12.907 1.00 14.74 273 SER A C 1
ATOM 2083 O O . SER A 1 273 ? 18.127 32.486 -13.994 1.00 14.39 273 SER A O 1
ATOM 2086 N N . LEU A 1 274 ? 18.402 31.366 -12.049 1.00 14.55 274 LEU A N 1
ATOM 2087 C CA . LEU A 1 274 ? 17.360 30.402 -12.441 1.00 13.83 274 LEU A CA 1
ATOM 2088 C C . LEU A 1 274 ? 16.013 31.062 -12.621 1.00 13.77 274 LEU A C 1
ATOM 2089 O O . LEU A 1 274 ? 15.236 30.795 -13.546 1.00 13.97 274 LEU A O 1
ATOM 2094 N N . ILE A 1 275 ? 15.704 31.995 -11.713 1.00 13.31 275 ILE A N 1
ATOM 2095 C CA . ILE A 1 275 ? 14.390 32.602 -11.756 1.00 12.76 275 ILE A CA 1
ATOM 2096 C C . ILE A 1 275 ? 14.317 33.640 -12.856 1.00 12.45 275 ILE A C 1
ATOM 2097 O O . ILE A 1 275 ? 13.317 33.725 -13.583 1.00 12.79 275 ILE A O 1
ATOM 2102 N N . TYR A 1 276 ? 15.371 34.462 -13.069 1.00 12.75 276 TYR A N 1
ATOM 2103 C CA . TYR A 1 276 ? 15.336 35.405 -14.181 1.00 13.38 276 TYR A CA 1
ATOM 2104 C C . TYR A 1 276 ? 15.261 34.641 -15.495 1.00 13.91 276 TYR A C 1
ATOM 2105 O O . TYR A 1 276 ? 14.590 35.144 -16.398 1.00 13.88 276 TYR A O 1
ATOM 2114 N N . ASP A 1 277 ? 15.925 33.496 -15.585 1.00 14.49 277 ASP A N 1
ATOM 2115 C CA . ASP A 1 277 ? 15.817 32.718 -16.838 1.00 16.04 277 ASP A CA 1
ATOM 2116 C C . ASP A 1 277 ? 14.387 32.262 -17.055 1.00 15.30 277 ASP A C 1
ATOM 2117 O O . ASP A 1 277 ? 13.935 32.211 -18.190 1.00 16.84 277 ASP A O 1
ATOM 2122 N N . ALA A 1 278 ? 13.675 31.880 -15.994 1.00 15.89 278 ALA A N 1
ATOM 2123 C CA . ALA A 1 278 ? 12.262 31.507 -16.101 1.00 15.45 278 ALA A CA 1
ATOM 2124 C C . ALA A 1 278 ? 11.394 32.642 -16.604 1.00 15.70 278 ALA A C 1
ATOM 2125 O O . ALA A 1 278 ? 10.463 32.459 -17.366 1.00 17.94 278 ALA A O 1
ATOM 2127 N N . ILE A 1 279 ? 11.675 33.870 -16.169 1.00 14.43 279 ILE A N 1
ATOM 2128 C CA . ILE A 1 279 ? 10.956 35.057 -16.682 1.00 14.92 279 ILE A CA 1
ATOM 2129 C C . ILE A 1 279 ? 11.327 35.357 -18.115 1.00 13.30 279 ILE A C 1
ATOM 2130 O O . ILE A 1 279 ? 10.469 35.605 -18.958 1.00 15.39 279 ILE A O 1
ATOM 2135 N N . ASP A 1 280 ? 12.632 35.307 -18.409 1.00 14.69 280 ASP A N 1
ATOM 2136 C CA . ASP A 1 280 ? 13.147 35.688 -19.728 1.00 14.06 280 ASP A CA 1
ATOM 2137 C C . ASP A 1 280 ? 12.901 34.637 -20.774 1.00 13.58 280 ASP A C 1
ATOM 2138 O O . ASP A 1 280 ? 13.099 34.898 -21.966 1.00 15.89 280 ASP A O 1
ATOM 2143 N N . GLN A 1 281 ? 12.499 33.438 -20.408 1.00 13.98 281 GLN A N 1
ATOM 2144 C CA . GLN A 1 281 ? 12.136 32.391 -21.351 1.00 16.34 281 GLN A CA 1
ATOM 2145 C C . GLN A 1 281 ? 10.715 31.977 -20.983 1.00 15.11 281 GLN A C 1
ATOM 2146 O O . GLN A 1 281 ? 10.375 30.887 -20.538 1.00 19.00 281 GLN A O 1
ATOM 2152 N N . SER A 1 282 ? 9.777 32.898 -21.104 1.00 14.99 282 SER A N 1
ATOM 2153 C CA . SER A 1 282 ? 8.416 32.631 -20.649 1.00 15.98 282 SER A CA 1
ATOM 2154 C C . SER A 1 282 ? 7.462 32.959 -21.786 1.00 15.95 282 SER A C 1
ATOM 2155 O O . SER A 1 282 ? 6.248 32.866 -21.620 1.00 17.22 282 SER A O 1
ATOM 2158 N N . GLY A 1 283 ? 7.969 33.317 -22.963 1.00 15.02 283 GLY A N 1
ATOM 2159 C CA . GLY A 1 283 ? 7.037 33.610 -24.051 1.00 16.32 283 GLY A CA 1
ATOM 2160 C C . GLY A 1 283 ? 6.270 34.888 -23.781 1.00 14.50 283 GLY A C 1
ATOM 2161 O O . GLY A 1 283 ? 5.158 35.053 -24.299 1.00 16.38 283 GLY A O 1
ATOM 2162 N N . GLY A 1 284 ? 6.801 35.793 -22.964 1.00 14.48 284 GLY A N 1
ATOM 2163 C CA . GLY A 1 284 ? 6.121 37.041 -22.616 1.00 15.55 284 GLY A CA 1
ATOM 2164 C C . GLY A 1 284 ? 5.099 36.829 -21.524 1.00 15.39 284 GLY A C 1
ATOM 2165 O O . GLY A 1 284 ? 4.409 37.772 -21.110 1.00 16.27 284 GLY A O 1
ATOM 2166 N N . PHE A 1 285 ? 4.980 35.593 -21.023 1.00 14.20 285 PHE A N 1
ATOM 2167 C CA . PHE A 1 285 ? 3.952 35.359 -19.994 1.00 14.97 285 PHE A CA 1
ATOM 2168 C C . PHE A 1 285 ? 4.307 35.981 -18.647 1.00 16.03 285 PHE A C 1
ATOM 2169 O O . PHE A 1 285 ? 3.427 36.419 -17.911 1.00 16.62 285 PHE A O 1
ATOM 2177 N N . TYR A 1 286 ? 5.592 35.988 -18.331 1.00 14.84 286 TYR A N 1
ATOM 2178 C CA . TYR A 1 286 ? 6.161 36.655 -17.186 1.00 14.03 286 TYR A CA 1
ATOM 2179 C C . TYR A 1 286 ? 7.019 37.825 -17.691 1.00 13.85 286 TYR A C 1
ATOM 2180 O O . TYR A 1 286 ? 7.758 37.632 -18.648 1.00 16.73 286 TYR A O 1
ATOM 2189 N N . ARG A 1 287 ? 6.956 38.993 -17.098 1.00 13.46 287 ARG A N 1
ATOM 2190 C CA . ARG A 1 287 ? 7.790 40.109 -17.484 1.00 17.23 287 ARG A CA 1
ATOM 2191 C C . ARG A 1 287 ? 8.454 40.698 -16.230 1.00 15.88 287 ARG A C 1
ATOM 2192 O O . ARG A 1 287 ? 7.778 40.843 -15.192 1.00 18.11 287 ARG A O 1
ATOM 2200 N N . GLY A 1 288 ? 9.707 41.058 -16.345 1.00 18.36 288 GLY A N 1
ATOM 2201 C CA . GLY A 1 288 ? 10.341 41.686 -15.175 1.00 20.18 288 GLY A CA 1
ATOM 2202 C C . GLY A 1 288 ? 9.844 43.108 -14.929 1.00 21.70 288 GLY A C 1
ATOM 2203 O O . GLY A 1 288 ? 9.199 43.700 -15.804 1.00 32.97 288 GLY A O 1
ATOM 2204 N N . CYS A 1 289 ? 10.114 43.733 -13.784 1.00 23.62 289 CYS A N 1
ATOM 2205 C CA . CYS A 1 289 ? 9.611 45.051 -13.376 1.00 28.12 289 CYS A CA 1
ATOM 2206 C C . CYS A 1 289 ? 10.610 46.195 -13.247 1.00 27.68 289 CYS A C 1
ATOM 2207 O O . CYS A 1 289 ? 10.288 47.382 -12.847 1.00 23.83 289 CYS A O 1
ATOM 2210 N N . VAL A 1 290 ? 11.830 45.708 -13.568 1.00 19.17 290 VAL A N 1
ATOM 2211 C CA . VAL A 1 290 ? 12.954 46.646 -13.743 1.00 18.04 290 VAL A CA 1
ATOM 2212 C C . VAL A 1 290 ? 13.775 46.218 -14.962 1.00 17.00 290 VAL A C 1
ATOM 2213 O O . VAL A 1 290 ? 13.657 45.121 -15.507 1.00 21.41 290 VAL A O 1
ATOM 2217 N N . ASP A 1 291 ? 14.618 47.147 -15.401 1.00 16.25 291 ASP A N 1
ATOM 2218 C CA . ASP A 1 291 ? 15.505 46.937 -16.529 1.00 18.42 291 ASP A CA 1
ATOM 2219 C C . ASP A 1 291 ? 16.493 45.824 -16.209 1.00 15.63 291 ASP A C 1
ATOM 2220 O O . ASP A 1 291 ? 16.875 45.684 -15.037 1.00 17.11 291 ASP A O 1
ATOM 2225 N N . VAL A 1 292 ? 16.899 45.063 -17.204 1.00 17.71 292 VAL A N 1
ATOM 2226 C CA . VAL A 1 292 ? 17.811 43.960 -16.967 1.00 17.97 292 VAL A CA 1
ATOM 2227 C C . VAL A 1 292 ? 19.036 44.396 -16.179 1.00 16.52 292 VAL A C 1
ATOM 2228 O O . VAL A 1 292 ? 19.364 43.761 -15.173 1.00 18.11 292 VAL A O 1
ATOM 2232 N N . ASP A 1 293 ? 19.676 45.490 -16.503 1.00 18.15 293 ASP A N 1
ATOM 2233 C CA . ASP A 1 293 ? 20.882 45.944 -15.855 1.00 17.15 293 ASP A CA 1
ATOM 2234 C C . ASP A 1 293 ? 20.616 46.488 -14.450 1.00 17.88 293 ASP A C 1
ATOM 2235 O O . ASP A 1 293 ? 21.622 46.773 -13.803 1.00 21.07 293 ASP A O 1
ATOM 2240 N N . SER A 1 294 ? 19.384 46.596 -13.996 1.00 16.91 294 SER A N 1
ATOM 2241 C CA . SER A 1 294 ? 19.097 47.080 -12.635 1.00 15.94 294 SER A CA 1
ATOM 2242 C C . SER A 1 294 ? 18.636 45.926 -11.742 1.00 13.67 294 SER A C 1
ATOM 2243 O O . SER A 1 294 ? 18.338 46.136 -10.606 1.00 14.28 294 SER A O 1
ATOM 2246 N N . ARG A 1 295 ? 18.601 44.705 -12.259 1.00 15.91 295 ARG A N 1
ATOM 2247 C CA . ARG A 1 295 ? 17.995 43.604 -11.538 1.00 14.18 295 ARG A CA 1
ATOM 2248 C C . ARG A 1 295 ? 18.658 43.296 -10.203 1.00 14.07 295 ARG A C 1
ATOM 2249 O O . ARG A 1 295 ? 19.859 43.139 -10.104 1.00 15.49 295 ARG A O 1
ATOM 2257 N N . SER A 1 296 ? 17.780 43.104 -9.212 1.00 13.25 296 SER A N 1
ATOM 2258 C CA . SER A 1 296 ? 18.239 42.618 -7.917 1.00 12.82 296 SER A CA 1
ATOM 2259 C C . SER A 1 296 ? 18.403 41.114 -7.877 1.00 13.04 296 SER A C 1
ATOM 2260 O O . SER A 1 296 ? 17.609 40.375 -8.445 1.00 12.75 296 SER A O 1
ATOM 2263 N N . ASP A 1 297 ? 19.425 40.682 -7.154 1.00 11.89 297 ASP A N 1
ATOM 2264 C CA . ASP A 1 297 ? 19.609 39.269 -6.857 1.00 12.64 297 ASP A CA 1
ATOM 2265 C C . ASP A 1 297 ? 18.953 38.920 -5.525 1.00 11.70 297 ASP A C 1
ATOM 2266 O O . ASP A 1 297 ? 19.072 37.759 -5.148 1.00 13.05 297 ASP A O 1
ATOM 2271 N N . MET A 1 298 ? 18.308 39.847 -4.861 1.00 11.02 298 MET A N 1
ATOM 2272 C CA . MET A 1 298 ? 17.660 39.593 -3.580 1.00 11.20 298 MET A CA 1
ATOM 2273 C C . MET A 1 298 ? 16.141 39.601 -3.705 1.00 10.37 298 MET A C 1
ATOM 2274 O O . MET A 1 298 ? 15.475 38.868 -2.992 1.00 11.92 298 MET A O 1
ATOM 2279 N N . ASN A 1 299 ? 15.588 40.494 -4.521 1.00 12.71 299 ASN A N 1
ATOM 2280 C CA . ASN A 1 299 ? 14.130 40.595 -4.670 1.00 12.73 299 ASN A CA 1
ATOM 2281 C C . ASN A 1 299 ? 13.830 40.663 -6.171 1.00 12.58 299 ASN A C 1
ATOM 2282 O O . ASN A 1 299 ? 14.105 41.681 -6.787 1.00 13.23 299 ASN A O 1
ATOM 2287 N N . ILE A 1 300 ? 13.294 39.562 -6.684 1.00 11.27 300 ILE A N 1
ATOM 2288 C CA . ILE A 1 300 ? 12.998 39.508 -8.113 1.00 11.93 300 ILE A CA 1
ATOM 2289 C C . ILE A 1 300 ? 11.548 39.814 -8.347 1.00 12.43 300 ILE A C 1
ATOM 2290 O O . ILE A 1 300 ? 10.653 39.117 -7.891 1.00 13.16 300 ILE A O 1
ATOM 2295 N N . THR A 1 301 ? 11.329 40.901 -9.080 1.00 12.80 301 THR A N 1
ATOM 2296 C CA . THR A 1 301 ? 9.941 41.336 -9.269 1.00 12.86 301 THR A CA 1
ATOM 2297 C C . THR A 1 301 ? 9.538 41.080 -10.700 1.00 12.80 301 THR A C 1
ATOM 2298 O O . THR A 1 301 ? 10.315 41.205 -11.651 1.00 15.69 301 THR A O 1
ATOM 2302 N N . PHE A 1 302 ? 8.281 40.653 -10.833 1.00 14.75 302 PHE A N 1
ATOM 2303 C CA . PHE A 1 302 ? 7.778 40.355 -12.175 1.00 16.53 302 PHE A CA 1
ATOM 2304 C C . PHE A 1 302 ? 6.252 40.447 -12.190 1.00 15.99 302 PHE A C 1
ATOM 2305 O O . PHE A 1 302 ? 5.596 40.497 -11.152 1.00 16.25 302 PHE A O 1
ATOM 2313 N N . ARG A 1 303 ? 5.740 40.505 -13.442 1.00 17.51 303 ARG A N 1
ATOM 2314 C CA . ARG A 1 303 ? 4.326 40.711 -13.618 1.00 17.71 303 ARG A CA 1
ATOM 2315 C C . ARG A 1 303 ? 3.778 39.698 -14.626 1.00 15.64 303 ARG A C 1
ATOM 2316 O O . ARG A 1 303 ? 4.523 39.206 -15.481 1.00 17.15 303 ARG A O 1
ATOM 2324 N N . LEU A 1 304 ? 2.479 39.462 -14.493 1.00 15.60 304 LEU A N 1
ATOM 2325 C CA . LEU A 1 304 ? 1.753 38.724 -15.536 1.00 14.03 304 LEU A CA 1
ATOM 2326 C C . LEU A 1 304 ? 0.882 39.720 -16.297 1.00 16.91 304 LEU A C 1
ATOM 2327 O O . LEU A 1 304 ? 0.995 40.911 -16.066 1.00 21.73 304 LEU A O 1
ATOM 2332 N N . ALA A 1 305 ? 0.027 39.248 -17.196 1.00 19.04 305 ALA A N 1
ATOM 2333 C CA . ALA A 1 305 ? -0.672 40.117 -18.146 1.00 21.03 305 ALA A CA 1
ATOM 2334 C C . ALA A 1 305 ? -1.754 40.919 -17.450 1.00 20.06 305 ALA A C 1
ATOM 2335 O O . ALA A 1 305 ? -2.161 41.981 -17.941 1.00 23.88 305 ALA A O 1
ATOM 2337 N N . SER A 1 306 ? -2.216 40.408 -16.319 1.00 19.69 306 SER A N 1
ATOM 2338 C CA . SER A 1 306 ? -3.297 41.110 -15.629 1.00 21.16 306 SER A CA 1
ATOM 2339 C C . SER A 1 306 ? -3.214 40.905 -14.128 1.00 21.39 306 SER A C 1
ATOM 2340 O O . SER A 1 306 ? -2.600 39.948 -13.652 1.00 22.07 306 SER A O 1
ATOM 2343 N N . GLU A 1 307 ? -3.877 41.818 -13.421 1.00 27.42 307 GLU A N 1
ATOM 2344 C CA . GLU A 1 307 ? -3.889 41.644 -11.984 1.00 28.45 307 GLU A CA 1
ATOM 2345 C C . GLU A 1 307 ? -4.653 40.398 -11.566 1.00 28.81 307 GLU A C 1
ATOM 2346 O O . GLU A 1 307 ? -4.359 39.796 -10.526 1.00 29.92 307 GLU A O 1
ATOM 2352 N N . GLU A 1 308 ? -5.633 40.068 -12.401 1.00 27.05 308 GLU A N 1
ATOM 2353 C CA . GLU A 1 308 ? -6.464 38.889 -12.133 1.00 27.07 308 GLU A CA 1
ATOM 2354 C C . GLU A 1 308 ? -5.574 37.658 -12.252 1.00 24.98 308 GLU A C 1
ATOM 2355 O O . GLU A 1 308 ? -5.632 36.749 -11.424 1.00 25.30 308 GLU A O 1
ATOM 2361 N N . LEU A 1 309 ? -4.691 37.613 -13.262 1.00 20.77 309 LEU A N 1
ATOM 2362 C CA . LEU A 1 309 ? -3.805 36.462 -13.389 1.00 17.06 309 LEU A CA 1
ATOM 2363 C C . LEU A 1 309 ? -2.823 36.368 -12.230 1.00 16.82 309 LEU A C 1
ATOM 2364 O O . LEU A 1 309 ? -2.527 35.251 -11.775 1.00 17.69 309 LEU A O 1
ATOM 2369 N N . GLU A 1 310 ? -2.351 37.544 -11.805 1.00 16.57 310 GLU A N 1
ATOM 2370 C CA . GLU A 1 310 ? -1.424 37.588 -10.691 1.00 17.81 310 GLU A CA 1
ATOM 2371 C C . GLU A 1 310 ? -2.091 37.071 -9.421 1.00 18.78 310 GLU A C 1
ATOM 2372 O O . GLU A 1 310 ? -1.491 36.298 -8.703 1.00 19.58 310 GLU A O 1
ATOM 2378 N N . LYS A 1 311 ? -3.340 37.481 -9.160 1.00 20.72 311 LYS A N 1
ATOM 2379 C CA . LYS A 1 311 ? -4.036 36.921 -8.008 1.00 24.20 311 LYS A CA 1
ATOM 2380 C C . LYS A 1 311 ? -4.144 35.403 -8.116 1.00 20.52 311 LYS A C 1
ATOM 2381 O O . LYS A 1 311 ? -3.989 34.653 -7.142 1.00 20.09 311 LYS A O 1
ATOM 2387 N N . GLU A 1 312 ? -4.431 34.913 -9.316 1.00 18.95 312 GLU A N 1
ATOM 2388 C CA . GLU A 1 312 ? -4.576 33.482 -9.549 1.00 18.66 312 GLU A CA 1
ATOM 2389 C C . GLU A 1 312 ? -3.259 32.765 -9.289 1.00 16.36 312 GLU A C 1
ATOM 2390 O O . GLU A 1 312 ? -3.227 31.717 -8.655 1.00 17.47 312 GLU A O 1
ATOM 2396 N N . PHE A 1 313 ? -2.153 33.329 -9.772 1.00 16.47 313 PHE A N 1
ATOM 2397 C CA . PHE A 1 313 ? -0.840 32.724 -9.578 1.00 16.35 313 PHE A CA 1
ATOM 2398 C C . PHE A 1 313 ? -0.591 32.627 -8.085 1.00 16.67 313 PHE A C 1
ATOM 2399 O O . PHE A 1 313 ? -0.095 31.622 -7.578 1.00 18.96 313 PHE A O 1
ATOM 2407 N N . VAL A 1 314 ? -0.854 33.692 -7.328 1.00 18.23 314 VAL A N 1
ATOM 2408 C CA . VAL A 1 314 ? -0.516 33.695 -5.877 1.00 19.35 314 VAL A CA 1
ATOM 2409 C C . VAL A 1 314 ? -1.285 32.599 -5.177 1.00 18.43 314 VAL A C 1
ATOM 2410 O O . VAL A 1 314 ? -0.804 31.797 -4.385 1.00 20.42 314 VAL A O 1
ATOM 2414 N N . LYS A 1 315 ? -2.580 32.571 -5.528 1.00 18.14 315 LYS A N 1
ATOM 2415 C CA . LYS A 1 315 ? -3.468 31.652 -4.822 1.00 19.87 315 LYS A CA 1
ATOM 2416 C C . LYS A 1 315 ? -3.029 30.241 -5.136 1.00 18.41 315 LYS A C 1
ATOM 2417 O O . LYS A 1 315 ? -2.913 29.381 -4.247 1.00 19.59 315 LYS A O 1
ATOM 2419 N N . ALA A 1 316 ? -2.757 29.968 -6.411 1.00 17.54 316 ALA A N 1
ATOM 2420 C CA . ALA A 1 316 ? -2.311 28.626 -6.742 1.00 18.20 316 ALA A CA 1
ATOM 2421 C C . ALA A 1 316 ? -0.983 28.333 -6.087 1.00 18.34 316 ALA A C 1
ATOM 2422 O O . ALA A 1 316 ? -0.737 27.225 -5.633 1.00 19.67 316 ALA A O 1
ATOM 2424 N N . SER A 1 317 ? -0.064 29.314 -6.053 1.00 15.58 317 SER A N 1
ATOM 2425 C CA . SER A 1 317 ? 1.203 29.042 -5.415 1.00 15.82 317 SER A CA 1
ATOM 2426 C C . SER A 1 317 ? 1.056 28.733 -3.916 1.00 16.60 317 SER A C 1
ATOM 2427 O O . SER A 1 317 ? 1.771 27.866 -3.382 1.00 17.58 317 SER A O 1
ATOM 2430 N N . GLU A 1 318 ? 0.127 29.358 -3.231 1.00 18.17 318 GLU A N 1
ATOM 2431 C CA . GLU A 1 318 ? -0.079 29.064 -1.814 1.00 16.74 318 GLU A CA 1
ATOM 2432 C C . GLU A 1 318 ? -0.549 27.636 -1.599 1.00 16.12 318 GLU A C 1
ATOM 2433 O O . GLU A 1 318 ? -0.200 26.985 -0.615 1.00 20.02 318 GLU A O 1
ATOM 2439 N N . GLN A 1 319 ? -1.327 27.134 -2.552 1.00 19.54 319 GLN A N 1
ATOM 2440 C CA . GLN A 1 319 ? -1.779 25.757 -2.486 1.00 21.25 319 GLN A CA 1
ATOM 2441 C C . GLN A 1 319 ? -0.668 24.750 -2.698 1.00 21.53 319 GLN A C 1
ATOM 2442 O O . GLN A 1 319 ? -0.778 23.578 -2.350 1.00 27.63 319 GLN A O 1
ATOM 2448 N N . GLU A 1 320 ? 0.416 25.227 -3.292 1.00 20.00 320 GLU A N 1
ATOM 2449 C CA . GLU A 1 320 ? 1.577 24.347 -3.496 1.00 19.81 320 GLU A CA 1
ATOM 2450 C C . GLU A 1 320 ? 2.708 24.645 -2.511 1.00 19.48 320 GLU A C 1
ATOM 2451 O O . GLU A 1 320 ? 3.831 24.167 -2.738 1.00 23.02 320 GLU A O 1
ATOM 2457 N N . GLY A 1 321 ? 2.462 25.399 -1.441 1.00 18.31 321 GLY A N 1
ATOM 2458 C CA . GLY A 1 321 ? 3.463 25.541 -0.378 1.00 18.16 321 GLY A CA 1
ATOM 2459 C C . GLY A 1 321 ? 4.327 26.776 -0.453 1.00 17.53 321 GLY A C 1
ATOM 2460 O O . GLY A 1 321 ? 5.236 26.979 0.350 1.00 20.46 321 GLY A O 1
ATOM 2461 N N . PHE A 1 322 ? 4.073 27.658 -1.416 1.00 15.38 322 PHE A N 1
ATOM 2462 C CA . PHE A 1 322 ? 4.781 28.904 -1.510 1.00 14.05 322 PHE A CA 1
ATOM 2463 C C . PHE A 1 322 ? 4.168 29.976 -0.616 1.00 14.33 322 PHE A C 1
ATOM 2464 O O . PHE A 1 322 ? 2.956 30.103 -0.501 1.00 18.12 322 PHE A O 1
ATOM 2472 N N . VAL A 1 323 ? 5.085 30.737 -0.023 1.00 13.09 323 VAL A N 1
ATOM 2473 C CA . VAL A 1 323 ? 4.692 31.822 0.861 1.00 13.00 323 VAL A CA 1
ATOM 2474 C C . VAL A 1 323 ? 5.325 33.115 0.397 1.00 12.34 323 VAL A C 1
ATOM 2475 O O . VAL A 1 323 ? 6.547 33.144 0.110 1.00 13.57 323 VAL A O 1
ATOM 2479 N N . GLY A 1 324 ? 4.534 34.180 0.327 1.00 13.37 324 GLY A N 1
ATOM 2480 C CA . GLY A 1 324 ? 5.092 35.544 0.184 1.00 15.45 324 GLY A CA 1
ATOM 2481 C C . GLY A 1 324 ? 5.332 36.040 -1.212 1.00 13.80 324 GLY A C 1
ATOM 2482 O O . GLY A 1 324 ? 5.964 37.105 -1.367 1.00 15.62 324 GLY A O 1
ATOM 2483 N N . LEU A 1 325 ? 4.851 35.387 -2.268 1.00 12.64 325 LEU A N 1
ATOM 2484 C CA . LEU A 1 325 ? 5.174 35.810 -3.635 1.00 14.61 325 LEU A CA 1
ATOM 2485 C C . LEU A 1 325 ? 4.355 36.999 -4.106 1.00 15.04 325 LEU A C 1
ATOM 2486 O O . LEU A 1 325 ? 4.721 37.614 -5.112 1.00 16.54 325 LEU A O 1
ATOM 2491 N N . LYS A 1 326 ? 3.231 37.354 -3.504 1.00 19.48 326 LYS A N 1
ATOM 2492 C CA . LYS A 1 326 ? 2.480 38.540 -3.929 1.00 19.94 326 LYS A CA 1
ATOM 2493 C C . LYS A 1 326 ? 3.339 39.792 -3.785 1.00 19.01 326 LYS A C 1
ATOM 2494 O O . LYS A 1 326 ? 3.926 39.932 -2.691 1.00 18.38 326 LYS A O 1
ATOM 2500 N N . GLY A 1 327 ? 3.408 40.654 -4.787 1.00 21.46 327 GLY A N 1
ATOM 2501 C CA . GLY A 1 327 ? 4.247 41.871 -4.766 1.00 20.65 327 GLY A CA 1
ATOM 2502 C C . GLY A 1 327 ? 3.763 42.780 -3.656 1.00 22.42 327 GLY A C 1
ATOM 2503 O O . GLY A 1 327 ? 2.648 42.580 -3.209 1.00 25.81 327 GLY A O 1
ATOM 2504 N N . HIS A 1 328 ? 4.588 43.736 -3.229 1.00 23.19 328 HIS A N 1
ATOM 2505 C CA . HIS A 1 328 ? 4.075 44.640 -2.181 1.00 26.55 328 HIS A CA 1
ATOM 2506 C C . HIS A 1 328 ? 2.856 45.397 -2.649 1.00 35.65 328 HIS A C 1
ATOM 2507 O O . HIS A 1 328 ? 2.715 45.684 -3.842 1.00 34.07 328 HIS A O 1
ATOM 2514 N N . ARG A 1 329 ? 1.902 45.782 -1.802 1.00 42.54 329 ARG A N 1
ATOM 2515 C CA . ARG A 1 329 ? 0.664 46.311 -2.382 1.00 47.72 329 ARG A CA 1
ATOM 2516 C C . ARG A 1 329 ? 0.807 47.613 -3.153 1.00 48.62 329 ARG A C 1
ATOM 2517 O O . ARG A 1 329 ? -0.048 47.893 -3.998 1.00 60.47 329 ARG A O 1
ATOM 2525 N N . SER A 1 330 ? 1.824 48.434 -2.924 1.00 45.44 330 SER A N 1
ATOM 2526 C CA . SER A 1 330 ? 1.937 49.677 -3.667 1.00 46.79 330 SER A CA 1
ATOM 2527 C C . SER A 1 330 ? 2.360 49.478 -5.110 1.00 43.94 330 SER A C 1
ATOM 2528 O O . SER A 1 330 ? 2.307 50.448 -5.872 1.00 54.24 330 SER A O 1
ATOM 2531 N N . VAL A 1 331 ? 2.807 48.262 -5.435 1.00 37.61 331 VAL A N 1
ATOM 2532 C CA . VAL A 1 331 ? 3.359 48.105 -6.775 1.00 36.06 331 VAL A CA 1
ATOM 2533 C C . VAL A 1 331 ? 2.730 46.957 -7.538 1.00 36.06 331 VAL A C 1
ATOM 2534 O O . VAL A 1 331 ? 2.850 46.935 -8.765 1.00 41.19 331 VAL A O 1
ATOM 2538 N N . GLY A 1 332 ? 2.084 46.055 -6.825 1.00 33.89 332 GLY A N 1
ATOM 2539 C CA . GLY A 1 332 ? 1.473 44.874 -7.422 1.00 35.27 332 GLY A CA 1
ATOM 2540 C C . GLY A 1 332 ? 2.499 43.910 -7.979 1.00 29.77 332 GLY A C 1
ATOM 2541 O O . GLY A 1 332 ? 3.652 43.906 -7.561 1.00 26.60 332 GLY A O 1
ATOM 2542 N N . GLY A 1 333 ? 2.086 43.085 -8.936 1.00 21.84 333 GLY A N 1
ATOM 2543 C CA . GLY A 1 333 ? 2.987 42.089 -9.470 1.00 21.27 333 GLY A CA 1
ATOM 2544 C C . GLY A 1 333 ? 3.279 41.043 -8.399 1.00 18.77 333 GLY A C 1
ATOM 2545 O O . GLY A 1 333 ? 2.550 40.853 -7.421 1.00 20.35 333 GLY A O 1
ATOM 2546 N N . LEU A 1 334 ? 4.388 40.360 -8.637 1.00 17.21 334 LEU A N 1
ATOM 2547 C CA . LEU A 1 334 ? 4.950 39.306 -7.840 1.00 15.13 334 LEU A CA 1
ATOM 2548 C C . LEU A 1 334 ? 6.376 39.691 -7.468 1.00 15.38 334 LEU A C 1
ATOM 2549 O O . LEU A 1 334 ? 7.032 40.511 -8.131 1.00 15.53 334 LEU A O 1
ATOM 2554 N N . ARG A 1 335 ? 6.800 39.097 -6.367 1.00 14.00 335 ARG A N 1
ATOM 2555 C CA . ARG A 1 335 ? 8.143 39.378 -5.859 1.00 13.51 335 ARG A CA 1
ATOM 2556 C C . ARG A 1 335 ? 8.642 38.087 -5.198 1.00 12.77 335 ARG A C 1
ATOM 2557 O O . ARG A 1 335 ? 8.039 37.652 -4.213 1.00 13.94 335 ARG A O 1
ATOM 2565 N N . ALA A 1 336 ? 9.700 37.522 -5.728 1.00 12.41 336 ALA A N 1
ATOM 2566 C CA . ALA A 1 336 ? 10.364 36.379 -5.151 1.00 12.26 336 ALA A CA 1
ATOM 2567 C C . ALA A 1 336 ? 11.581 36.907 -4.388 1.00 12.04 336 ALA A C 1
ATOM 2568 O O . ALA A 1 336 ? 12.534 37.321 -5.039 1.00 13.47 336 ALA A O 1
ATOM 2570 N N . SER A 1 337 ? 11.475 36.881 -3.067 1.00 11.07 337 SER A N 1
ATOM 2571 C CA . SER A 1 337 ? 12.602 37.329 -2.242 1.00 12.24 337 SER A CA 1
ATOM 2572 C C . SER A 1 337 ? 13.509 36.151 -1.926 1.00 12.01 337 SER A C 1
ATOM 2573 O O . SER A 1 337 ? 12.990 35.112 -1.475 1.00 13.09 337 SER A O 1
ATOM 2576 N N . ILE A 1 338 ? 14.789 36.333 -2.241 1.00 12.30 338 ILE A N 1
ATOM 2577 C CA . ILE A 1 338 ? 15.679 35.179 -2.321 1.00 11.75 338 ILE A CA 1
ATOM 2578 C C . ILE A 1 338 ? 16.975 35.460 -1.581 1.00 11.67 338 ILE A C 1
ATOM 2579 O O . ILE A 1 338 ? 18.093 35.169 -2.003 1.00 13.10 338 ILE A O 1
ATOM 2584 N N . TYR A 1 339 ? 16.765 36.056 -0.384 1.00 11.07 339 TYR A N 1
ATOM 2585 C CA . TYR A 1 339 ? 17.842 36.341 0.530 1.00 10.89 339 TYR A CA 1
ATOM 2586 C C . TYR A 1 339 ? 18.728 35.141 0.795 1.00 10.96 339 TYR A C 1
ATOM 2587 O O . TYR A 1 339 ? 18.351 34.034 0.435 1.00 12.54 339 TYR A O 1
ATOM 2596 N N . ASN A 1 340 ? 19.892 35.392 1.417 1.00 11.57 340 ASN A N 1
ATOM 2597 C CA . ASN A 1 340 ? 20.882 34.335 1.560 1.00 11.88 340 ASN A CA 1
ATOM 2598 C C . ASN A 1 340 ? 20.349 32.974 1.983 1.00 12.77 340 ASN A C 1
ATOM 2599 O O . ASN A 1 340 ? 20.712 31.966 1.372 1.00 12.65 340 ASN A O 1
ATOM 2604 N N . ALA A 1 341 ? 19.485 32.932 2.989 1.00 10.84 341 ALA A N 1
ATOM 2605 C CA . ALA A 1 341 ? 19.033 31.682 3.561 1.00 12.16 341 ALA A CA 1
ATOM 2606 C C . ALA A 1 341 ? 17.932 31.025 2.744 1.00 11.48 341 ALA A C 1
ATOM 2607 O O . ALA A 1 341 ? 17.644 29.853 3.036 1.00 13.15 341 ALA A O 1
ATOM 2609 N N . VAL A 1 342 ? 17.378 31.642 1.725 1.00 11.43 342 VAL A N 1
ATOM 2610 C CA . VAL A 1 342 ? 16.394 30.949 0.865 1.00 11.57 342 VAL A CA 1
ATOM 2611 C C . VAL A 1 342 ? 17.167 29.901 0.072 1.00 12.57 342 VAL A C 1
ATOM 2612 O O . VAL A 1 342 ? 18.114 30.263 -0.650 1.00 13.14 342 VAL A O 1
ATOM 2616 N N . PRO A 1 343 ? 16.857 28.622 0.193 1.00 12.51 343 PRO A N 1
ATOM 2617 C CA . PRO A 1 343 ? 17.636 27.579 -0.449 1.00 14.21 343 PRO A CA 1
ATOM 2618 C C . PRO A 1 343 ? 17.391 27.529 -1.957 1.00 14.72 343 PRO A C 1
ATOM 2619 O O . PRO A 1 343 ? 16.353 27.898 -2.480 1.00 14.03 343 PRO A O 1
ATOM 2623 N N . TYR A 1 344 ? 18.373 27.045 -2.692 1.00 15.11 344 TYR A N 1
ATOM 2624 C CA . TYR A 1 344 ? 18.187 26.880 -4.135 1.00 12.60 344 TYR A CA 1
ATOM 2625 C C . TYR A 1 344 ? 17.007 25.984 -4.404 1.00 13.07 344 TYR A C 1
ATOM 2626 O O . TYR A 1 344 ? 16.256 26.216 -5.360 1.00 15.42 344 TYR A O 1
ATOM 2635 N N . GLU A 1 345 ? 16.780 24.979 -3.560 1.00 13.75 345 GLU A N 1
ATOM 2636 C CA . GLU A 1 345 ? 15.623 24.105 -3.808 1.00 15.20 345 GLU A CA 1
ATOM 2637 C C . GLU A 1 345 ? 14.303 24.876 -3.780 1.00 14.92 345 GLU A C 1
ATOM 2638 O O . GLU A 1 345 ? 13.367 24.491 -4.525 1.00 14.73 345 GLU A O 1
ATOM 2644 N N . SER A 1 346 ? 14.171 25.938 -2.978 1.00 14.88 346 SER A N 1
ATOM 2645 C CA . SER A 1 346 ? 12.940 26.726 -3.059 1.00 14.92 346 SER A CA 1
ATOM 2646 C C . SER A 1 346 ? 12.791 27.382 -4.430 1.00 14.32 346 SER A C 1
ATOM 2647 O O . SER A 1 346 ? 11.702 27.497 -5.015 1.00 14.66 346 SER A O 1
ATOM 2650 N N . CYS A 1 347 ? 13.944 27.831 -4.950 1.00 14.76 347 CYS A N 1
ATOM 2651 C CA . CYS A 1 347 ? 13.945 28.501 -6.252 1.00 14.39 347 CYS A CA 1
ATOM 2652 C C . CYS A 1 347 ? 13.641 27.505 -7.370 1.00 14.23 347 CYS A C 1
ATOM 2653 O O . CYS A 1 347 ? 12.934 27.797 -8.310 1.00 16.36 347 CYS A O 1
ATOM 2656 N N . GLU A 1 348 ? 14.186 26.300 -7.300 1.00 14.75 348 GLU A N 1
ATOM 2657 C CA . GLU A 1 348 ? 13.830 25.265 -8.302 1.00 14.17 348 GLU A CA 1
ATOM 2658 C C . GLU A 1 348 ? 12.354 24.954 -8.261 1.00 15.11 348 GLU A C 1
ATOM 2659 O O . GLU A 1 348 ? 11.686 24.819 -9.294 1.00 15.54 348 GLU A O 1
ATOM 2665 N N . ALA A 1 349 ? 11.814 24.861 -7.042 1.00 15.14 349 ALA A N 1
ATOM 2666 C CA . ALA A 1 349 ? 10.377 24.619 -6.948 1.00 14.47 349 ALA A CA 1
ATOM 2667 C C . ALA A 1 349 ? 9.580 25.750 -7.545 1.00 13.46 349 ALA A C 1
ATOM 2668 O O . ALA A 1 349 ? 8.607 25.528 -8.272 1.00 14.62 349 ALA A O 1
ATOM 2670 N N . LEU A 1 350 ? 9.999 26.996 -7.298 1.00 14.81 350 LEU A N 1
ATOM 2671 C CA . LEU A 1 350 ? 9.284 28.133 -7.846 1.00 14.07 350 LEU A CA 1
ATOM 2672 C C . LEU A 1 350 ? 9.282 28.116 -9.368 1.00 15.02 350 LEU A C 1
ATOM 2673 O O . LEU A 1 350 ? 8.250 28.344 -10.040 1.00 15.43 350 LEU A O 1
ATOM 2678 N N . VAL A 1 351 ? 10.437 27.822 -9.960 1.00 13.49 351 VAL A N 1
ATOM 2679 C CA . VAL A 1 351 ? 10.531 27.830 -11.423 1.00 13.48 351 VAL A CA 1
ATOM 2680 C C . VAL A 1 351 ? 9.655 26.743 -11.996 1.00 14.85 351 VAL A C 1
ATOM 2681 O O . VAL A 1 351 ? 9.049 26.928 -13.057 1.00 16.44 351 VAL A O 1
ATOM 2685 N N . GLN A 1 352 ? 9.586 25.593 -11.321 1.00 15.42 352 GLN A N 1
ATOM 2686 C CA . GLN A 1 352 ? 8.716 24.495 -11.768 1.00 16.84 352 GLN A CA 1
ATOM 2687 C C . GLN A 1 352 ? 7.276 24.955 -11.714 1.00 16.25 352 GLN A C 1
ATOM 2688 O O . GLN A 1 352 ? 6.529 24.758 -12.687 1.00 18.29 352 GLN A O 1
ATOM 2694 N N . PHE A 1 353 ? 6.897 25.572 -10.594 1.00 15.84 353 PHE A N 1
ATOM 2695 C CA . PHE A 1 353 ? 5.545 26.110 -10.476 1.00 15.78 353 PHE A CA 1
ATOM 2696 C C . PHE A 1 353 ? 5.253 27.136 -11.564 1.00 15.18 353 PHE A C 1
ATOM 2697 O O . PHE A 1 353 ? 4.187 27.126 -12.166 1.00 15.53 353 PHE A O 1
ATOM 2705 N N . MET A 1 354 ? 6.221 28.011 -11.802 1.00 13.62 354 MET A N 1
ATOM 2706 C CA . MET A 1 354 ? 6.030 29.018 -12.833 1.00 13.41 354 MET A CA 1
ATOM 2707 C C . MET A 1 354 ? 5.867 28.394 -14.206 1.00 14.59 354 MET A C 1
ATOM 2708 O O . MET A 1 354 ? 5.092 28.893 -15.019 1.00 16.93 354 MET A O 1
ATOM 2713 N N . GLU A 1 355 ? 6.586 27.302 -14.483 1.00 15.32 355 GLU A N 1
ATOM 2714 C CA . GLU A 1 355 ? 6.436 26.626 -15.777 1.00 16.59 355 GLU A CA 1
ATOM 2715 C C . GLU A 1 355 ? 5.050 26.018 -15.908 1.00 16.53 355 GLU A C 1
ATOM 2716 O O . GLU A 1 355 ? 4.395 26.167 -16.932 1.00 19.75 355 GLU A O 1
ATOM 2722 N N . HIS A 1 356 ? 4.569 25.328 -14.878 1.00 16.77 356 HIS A N 1
ATOM 2723 C CA . HIS A 1 356 ? 3.216 24.787 -14.858 1.00 17.70 356 HIS A CA 1
ATOM 2724 C C . HIS A 1 356 ? 2.149 25.870 -15.042 1.00 17.91 356 HIS A C 1
ATOM 2725 O O . HIS A 1 356 ? 1.184 25.699 -15.820 1.00 17.69 356 HIS A O 1
ATOM 2732 N N . PHE A 1 357 ? 2.280 26.966 -14.314 1.00 16.84 357 PHE A N 1
ATOM 2733 C CA . PHE A 1 357 ? 1.221 27.983 -14.404 1.00 15.27 357 PHE A CA 1
ATOM 2734 C C . PHE A 1 357 ? 1.196 28.610 -15.778 1.00 15.65 357 PHE A C 1
ATOM 2735 O O . PHE A 1 357 ? 0.139 28.859 -16.345 1.00 17.38 357 PHE A O 1
ATOM 2743 N N . LYS A 1 358 ? 2.375 28.840 -16.340 1.00 15.42 358 LYS A N 1
ATOM 2744 C CA . LYS A 1 358 ? 2.440 29.347 -17.724 1.00 15.13 358 LYS A CA 1
ATOM 2745 C C . LYS A 1 358 ? 1.807 28.469 -18.760 1.00 16.61 358 LYS A C 1
ATOM 2746 O O . LYS A 1 358 ? 1.071 28.901 -19.648 1.00 20.08 358 LYS A O 1
ATOM 2752 N N . ARG A 1 359 ? 2.149 27.171 -18.643 1.00 16.84 359 ARG A N 1
ATOM 2753 C CA . ARG A 1 359 ? 1.582 26.201 -19.563 1.00 20.89 359 ARG A CA 1
ATOM 2754 C C . ARG A 1 359 ? 0.065 26.084 -19.457 1.00 21.70 359 ARG A C 1
ATOM 2755 O O . ARG A 1 359 ? -0.559 25.819 -20.502 1.00 26.39 359 ARG A O 1
ATOM 2763 N N . SER A 1 360 ? -0.514 26.178 -18.267 1.00 19.19 360 SER A N 1
ATOM 2764 C CA . SER A 1 360 ? -1.953 26.003 -18.076 1.00 19.91 360 SER A CA 1
ATOM 2765 C C . SER A 1 360 ? -2.724 27.303 -18.234 1.00 22.10 360 SER A C 1
ATOM 2766 O O . SER A 1 360 ? -3.918 27.325 -18.574 1.00 26.21 360 SER A O 1
ATOM 2769 N N . ARG A 1 361 ? -2.079 28.452 -18.037 1.00 18.46 361 ARG A N 1
ATOM 2770 C CA . ARG A 1 361 ? -2.864 29.696 -18.052 1.00 20.29 361 ARG A CA 1
ATOM 2771 C C . ARG A 1 361 ? -2.501 30.588 -19.231 1.00 23.02 361 ARG A C 1
ATOM 2772 O O . ARG A 1 361 ? -3.085 31.654 -19.446 1.00 30.59 361 ARG A O 1
ATOM 2780 N N . GLY A 1 362 ? -1.512 30.146 -20.001 1.00 24.66 362 GLY A N 1
ATOM 2781 C CA . GLY A 1 362 ? -1.088 31.051 -21.085 1.00 30.37 362 GLY A CA 1
ATOM 2782 C C . GLY A 1 362 ? -1.265 30.332 -22.410 1.00 37.43 362 GLY A C 1
ATOM 2783 O O . GLY A 1 362 ? -0.639 30.751 -23.414 1.00 50.27 362 GLY A O 1
ATOM 2785 N N . SER B 1 2 ? 16.552 19.452 39.262 1.00 87.28 2 SER B N 1
ATOM 2786 C CA . SER B 1 2 ? 16.509 20.509 38.263 1.00 72.91 2 SER B CA 1
ATOM 2787 C C . SER B 1 2 ? 17.928 20.809 37.763 1.00 68.20 2 SER B C 1
ATOM 2788 O O . SER B 1 2 ? 18.833 19.980 37.892 1.00 83.88 2 SER B O 1
ATOM 2791 N N . GLU B 1 3 ? 18.071 21.995 37.201 1.00 58.20 3 GLU B N 1
ATOM 2792 C CA . GLU B 1 3 ? 19.335 22.550 36.765 1.00 44.05 3 GLU B CA 1
ATOM 2793 C C . GLU B 1 3 ? 19.136 24.043 36.477 1.00 29.44 3 GLU B C 1
ATOM 2794 O O . GLU B 1 3 ? 20.107 24.700 36.106 1.00 27.89 3 GLU B O 1
ATOM 2800 N N . ARG B 1 4 ? 17.940 24.577 36.637 1.00 16.81 4 ARG B N 1
ATOM 2801 C CA . ARG B 1 4 ? 17.678 26.002 36.422 1.00 14.78 4 ARG B CA 1
ATOM 2802 C C . ARG B 1 4 ? 18.466 26.831 37.420 1.00 12.37 4 ARG B C 1
ATOM 2803 O O . ARG B 1 4 ? 18.392 26.584 38.633 1.00 14.80 4 ARG B O 1
ATOM 2811 N N . ALA B 1 5 ? 19.160 27.859 36.925 1.00 12.85 5 ALA B N 1
ATOM 2812 C CA . ALA B 1 5 ? 19.839 28.782 37.829 1.00 12.81 5 ALA B CA 1
ATOM 2813 C C . ALA B 1 5 ? 18.830 29.506 38.726 1.00 13.15 5 ALA B C 1
ATOM 2814 O O . ALA B 1 5 ? 17.689 29.720 38.304 1.00 12.66 5 ALA B O 1
ATOM 2816 N N . TYR B 1 6 ? 19.256 29.898 39.917 1.00 13.74 6 TYR B N 1
ATOM 2817 C CA . TYR B 1 6 ? 18.449 30.789 40.769 1.00 12.77 6 TYR B CA 1
ATOM 2818 C C . TYR B 1 6 ? 18.724 32.198 40.269 1.00 11.77 6 TYR B C 1
ATOM 2819 O O . TYR B 1 6 ? 19.658 32.869 40.701 1.00 12.94 6 TYR B O 1
ATOM 2828 N N . ASN B 1 7 ? 17.869 32.570 39.313 1.00 11.99 7 ASN B N 1
ATOM 2829 C CA . ASN B 1 7 ? 18.091 33.757 38.532 1.00 11.98 7 ASN B CA 1
ATOM 2830 C C . ASN B 1 7 ? 17.375 34.974 39.154 1.00 12.17 7 ASN B C 1
ATOM 2831 O O . ASN B 1 7 ? 16.156 35.080 39.068 1.00 13.92 7 ASN B O 1
ATOM 2836 N N . PHE B 1 8 ? 18.167 35.831 39.776 1.00 12.35 8 PHE B N 1
ATOM 2837 C CA . PHE B 1 8 ? 17.718 37.090 40.312 1.00 11.70 8 PHE B CA 1
ATOM 2838 C C . PHE B 1 8 ? 18.199 38.272 39.476 1.00 12.39 8 PHE B C 1
ATOM 2839 O O . PHE B 1 8 ? 18.264 39.380 39.987 1.00 12.88 8 PHE B O 1
ATOM 2847 N N . ASN B 1 9 ? 18.498 38.057 38.201 1.00 11.88 9 ASN B N 1
ATOM 2848 C CA . ASN B 1 9 ? 18.888 39.161 37.344 1.00 11.52 9 ASN B CA 1
ATOM 2849 C C . ASN B 1 9 ? 17.780 40.228 37.305 1.00 11.81 9 ASN B C 1
ATOM 2850 O O . ASN B 1 9 ? 16.599 39.925 37.347 1.00 10.73 9 ASN B O 1
ATOM 2855 N N . ALA B 1 10 ? 18.226 41.462 37.233 1.00 13.76 10 ALA B N 1
ATOM 2856 C CA . ALA B 1 10 ? 17.317 42.600 37.315 1.00 13.76 10 ALA B CA 1
ATOM 2857 C C . ALA B 1 10 ? 16.786 43.046 35.966 1.00 13.36 10 ALA B C 1
ATOM 2858 O O . ALA B 1 10 ? 15.946 43.964 35.975 1.00 14.15 10 ALA B O 1
ATOM 2860 N N . GLY B 1 11 ? 17.207 42.483 34.844 1.00 14.48 11 GLY B N 1
ATOM 2861 C CA . GLY B 1 11 ? 16.741 43.046 33.552 1.00 15.97 11 GLY B CA 1
ATOM 2862 C C . GLY B 1 11 ? 17.862 42.933 32.528 1.00 15.58 11 GLY B C 1
ATOM 2863 O O . GLY B 1 11 ? 18.862 43.648 32.703 1.00 15.13 11 GLY B O 1
ATOM 2864 N N . PRO B 1 12 ? 17.811 42.097 31.487 1.00 14.64 12 PRO B N 1
ATOM 2865 C CA . PRO B 1 12 ? 16.884 41.015 31.266 1.00 13.41 12 PRO B CA 1
ATOM 2866 C C . PRO B 1 12 ? 16.840 40.039 32.434 1.00 11.66 12 PRO B C 1
ATOM 2867 O O . PRO B 1 12 ? 17.694 40.130 33.344 1.00 13.90 12 PRO B O 1
ATOM 2871 N N . ALA B 1 13 ? 15.772 39.256 32.491 1.00 14.15 13 ALA B N 1
ATOM 2872 C CA . ALA B 1 13 ? 15.499 38.557 33.733 1.00 12.22 13 ALA B CA 1
ATOM 2873 C C . ALA B 1 13 ? 14.807 37.235 33.375 1.00 15.84 13 ALA B C 1
ATOM 2874 O O . ALA B 1 13 ? 14.657 36.859 32.205 1.00 16.58 13 ALA B O 1
ATOM 2876 N N . ALA B 1 14 ? 14.401 36.515 34.430 1.00 13.06 14 ALA B N 1
ATOM 2877 C CA . ALA B 1 14 ? 13.812 35.199 34.258 1.00 11.87 14 ALA B CA 1
ATOM 2878 C C . ALA B 1 14 ? 12.587 35.264 33.383 1.00 11.20 14 ALA B C 1
ATOM 2879 O O . ALA B 1 14 ? 11.811 36.207 33.422 1.00 14.00 14 ALA B O 1
ATOM 2881 N N . LEU B 1 15 ? 12.436 34.201 32.607 1.00 11.35 15 LEU B N 1
ATOM 2882 C CA . LEU B 1 15 ? 11.178 33.909 31.923 1.00 11.70 15 LEU B CA 1
ATOM 2883 C C . LEU B 1 15 ? 10.595 32.663 32.547 1.00 11.86 15 LEU B C 1
ATOM 2884 O O . LEU B 1 15 ? 11.358 31.877 33.103 1.00 12.84 15 LEU B O 1
ATOM 2889 N N . PRO B 1 16 ? 9.299 32.447 32.473 1.00 12.11 16 PRO B N 1
ATOM 2890 C CA . PRO B 1 16 ? 8.765 31.173 32.998 1.00 12.43 16 PRO B CA 1
ATOM 2891 C C . PRO B 1 16 ? 9.349 30.012 32.213 1.00 11.72 16 PRO B C 1
ATOM 2892 O O . PRO B 1 16 ? 9.414 30.064 30.972 1.00 11.91 16 PRO B O 1
ATOM 2896 N N . LEU B 1 17 ? 9.738 28.958 32.880 1.00 12.48 17 LEU B N 1
ATOM 2897 C CA . LEU B 1 17 ? 10.302 27.779 32.191 1.00 12.01 17 LEU B CA 1
ATOM 2898 C C . LEU B 1 17 ? 9.300 27.243 31.209 1.00 11.02 17 LEU B C 1
ATOM 2899 O O . LEU B 1 17 ? 9.630 26.871 30.074 1.00 12.66 17 LEU B O 1
ATOM 2904 N N . GLU B 1 18 ? 8.021 27.207 31.540 1.00 12.49 18 GLU B N 1
ATOM 2905 C CA . GLU B 1 18 ? 6.956 26.691 30.663 1.00 14.14 18 GLU B CA 1
ATOM 2906 C C . GLU B 1 18 ? 6.862 27.503 29.352 1.00 12.86 18 GLU B C 1
ATOM 2907 O O . GLU B 1 18 ? 6.662 26.915 28.264 1.00 13.43 18 GLU B O 1
ATOM 2913 N N . VAL B 1 19 ? 7.031 28.807 29.454 1.00 12.53 19 VAL B N 1
ATOM 2914 C CA . VAL B 1 19 ? 7.101 29.665 28.270 1.00 11.88 19 VAL B CA 1
ATOM 2915 C C . VAL B 1 19 ? 8.298 29.337 27.409 1.00 11.49 19 VAL B C 1
ATOM 2916 O O . VAL B 1 19 ? 8.213 29.205 26.167 1.00 12.78 19 VAL B O 1
ATOM 2920 N N . LEU B 1 20 ? 9.470 29.212 28.045 1.00 11.56 20 LEU B N 1
ATOM 2921 C CA . LEU B 1 20 ? 10.634 28.838 27.262 1.00 11.51 20 LEU B CA 1
ATOM 2922 C C . LEU B 1 20 ? 10.458 27.480 26.566 1.00 11.89 20 LEU B C 1
ATOM 2923 O O . LEU B 1 20 ? 10.857 27.329 25.411 1.00 12.73 20 LEU B O 1
ATOM 2928 N N . GLU B 1 21 ? 9.883 26.497 27.279 1.00 12.14 21 GLU B N 1
ATOM 2929 C CA . GLU B 1 21 ? 9.684 25.186 26.678 1.00 12.28 21 GLU B CA 1
ATOM 2930 C C . GLU B 1 21 ? 8.685 25.262 25.535 1.00 11.89 21 GLU B C 1
ATOM 2931 O O . GLU B 1 21 ? 8.883 24.617 24.502 1.00 12.39 21 GLU B O 1
ATOM 2937 N N . ARG B 1 22 ? 7.606 26.004 25.675 1.00 12.13 22 ARG B N 1
ATOM 2938 C CA . ARG B 1 22 ? 6.612 26.129 24.632 1.00 14.14 22 ARG B CA 1
ATOM 2939 C C . ARG B 1 22 ? 7.213 26.759 23.394 1.00 12.88 22 ARG B C 1
ATOM 2940 O O . ARG B 1 22 ? 7.040 26.322 22.240 1.00 13.08 22 ARG B O 1
ATOM 2948 N N . ALA B 1 23 ? 7.976 27.823 23.614 1.00 13.07 23 ALA B N 1
ATOM 2949 C CA . ALA B 1 23 ? 8.567 28.533 22.458 1.00 11.38 23 ALA B CA 1
ATOM 2950 C C . ALA B 1 23 ? 9.593 27.626 21.809 1.00 10.96 23 ALA B C 1
ATOM 2951 O O . ALA B 1 23 ? 9.727 27.543 20.575 1.00 12.71 23 ALA B O 1
ATOM 2953 N N . GLN B 1 24 ? 10.374 26.930 22.613 1.00 11.63 24 GLN B N 1
ATOM 2954 C CA . GLN B 1 24 ? 11.401 26.055 22.033 1.00 10.84 24 GLN B CA 1
ATOM 2955 C C . GLN B 1 24 ? 10.751 24.996 21.179 1.00 11.36 24 GLN B C 1
ATOM 2956 O O . GLN B 1 24 ? 11.208 24.654 20.082 1.00 12.07 24 GLN B O 1
ATOM 2962 N N . ALA B 1 25 ? 9.643 24.451 21.652 1.00 11.85 25 ALA B N 1
ATOM 2963 C CA . ALA B 1 25 ? 9.071 23.290 20.964 1.00 13.41 25 ALA B CA 1
ATOM 2964 C C . ALA B 1 25 ? 8.597 23.650 19.571 1.00 13.49 25 ALA B C 1
ATOM 2965 O O . ALA B 1 25 ? 8.665 22.805 18.661 1.00 17.72 25 ALA B O 1
ATOM 2967 N N . GLU B 1 26 ? 8.138 24.881 19.381 1.00 12.70 26 GLU B N 1
ATOM 2968 C CA . GLU B 1 26 ? 7.658 25.278 18.048 1.00 13.35 26 GLU B CA 1
ATOM 2969 C C . GLU B 1 26 ? 8.566 26.283 17.357 1.00 11.92 26 GLU B C 1
ATOM 2970 O O . GLU B 1 26 ? 8.170 26.875 16.337 1.00 13.41 26 GLU B O 1
ATOM 2976 N N . PHE B 1 27 ? 9.784 26.382 17.833 1.00 12.15 27 PHE B N 1
ATOM 2977 C CA . PHE B 1 27 ? 10.754 27.325 17.321 1.00 12.17 27 PHE B CA 1
ATOM 2978 C C . PHE B 1 27 ? 11.096 27.126 15.856 1.00 12.88 27 PHE B C 1
ATOM 2979 O O . PHE B 1 27 ? 11.283 28.075 15.075 1.00 13.21 27 PHE B O 1
ATOM 2987 N N . VAL B 1 28 ? 11.223 25.859 15.437 1.00 12.46 28 VAL B N 1
ATOM 2988 C CA . VAL B 1 28 ? 11.586 25.615 14.030 1.00 12.58 28 VAL B CA 1
ATOM 2989 C C . VAL B 1 28 ? 10.361 25.581 13.144 1.00 12.53 28 VAL B C 1
ATOM 2990 O O . VAL B 1 28 ? 10.424 26.159 12.051 1.00 13.37 28 VAL B O 1
ATOM 2994 N N . ASP B 1 29 ? 9.261 24.989 13.602 1.00 12.46 29 ASP B N 1
ATOM 2995 C CA . ASP B 1 29 ? 8.043 24.910 12.775 1.00 12.72 29 ASP B CA 1
ATOM 2996 C C . ASP B 1 29 ? 6.845 25.300 13.621 1.00 12.53 29 ASP B C 1
ATOM 2997 O O . ASP B 1 29 ? 6.385 24.529 14.484 1.00 15.90 29 ASP B O 1
ATOM 3002 N N . TYR B 1 30 ? 6.336 26.480 13.397 1.00 11.75 30 TYR B N 1
ATOM 3003 C CA . TYR B 1 30 ? 5.174 26.991 14.107 1.00 12.39 30 TYR B CA 1
ATOM 3004 C C . TYR B 1 30 ? 3.881 26.474 13.468 1.00 13.16 30 TYR B C 1
ATOM 3005 O O . TYR B 1 30 ? 3.591 26.802 12.313 1.00 13.38 30 TYR B O 1
ATOM 3014 N N . GLN B 1 31 ? 3.106 25.706 14.204 1.00 14.25 31 GLN B N 1
ATOM 3015 C CA . GLN B 1 31 ? 1.761 25.291 13.797 1.00 15.16 31 GLN B CA 1
ATOM 3016 C C . GLN B 1 31 ? 1.714 24.754 12.375 1.00 15.28 31 GLN B C 1
ATOM 3017 O O . GLN B 1 31 ? 0.834 25.137 11.609 1.00 18.36 31 GLN B O 1
ATOM 3023 N N . HIS B 1 32 ? 2.649 23.857 12.067 1.00 16.81 32 HIS B N 1
ATOM 3024 C CA . HIS B 1 32 ? 2.696 23.162 10.806 1.00 19.13 32 HIS B CA 1
ATOM 3025 C C . HIS B 1 32 ? 2.733 24.114 9.614 1.00 15.73 32 HIS B C 1
ATOM 3026 O O . HIS B 1 32 ? 2.323 23.698 8.528 1.00 18.85 32 HIS B O 1
ATOM 3033 N N . THR B 1 33 ? 3.209 25.344 9.805 1.00 13.60 33 THR B N 1
ATOM 3034 C CA . THR B 1 33 ? 3.324 26.239 8.652 1.00 15.19 33 THR B CA 1
ATOM 3035 C C . THR B 1 33 ? 4.585 25.976 7.872 1.00 13.85 33 THR B C 1
ATOM 3036 O O . THR B 1 33 ? 4.817 26.511 6.775 1.00 16.19 33 THR B O 1
ATOM 3040 N N . GLY B 1 34 ? 5.485 25.179 8.444 1.00 13.88 34 GLY B N 1
ATOM 3041 C CA . GLY B 1 34 ? 6.772 24.993 7.769 1.00 13.71 34 GLY B CA 1
ATOM 3042 C C . GLY B 1 34 ? 7.687 26.191 7.846 1.00 12.92 34 GLY B C 1
ATOM 3043 O O . GLY B 1 34 ? 8.611 26.257 7.037 1.00 12.98 34 GLY B O 1
ATOM 3044 N N . MET B 1 35 ? 7.442 27.083 8.793 1.00 12.28 35 MET B N 1
ATOM 3045 C CA . MET B 1 35 ? 8.285 28.228 9.095 1.00 11.25 35 MET B CA 1
ATOM 3046 C C . MET B 1 35 ? 8.332 28.427 10.608 1.00 11.18 35 MET B C 1
ATOM 3047 O O . MET B 1 35 ? 7.388 28.094 11.300 1.00 12.51 35 MET B O 1
ATOM 3052 N N . SER B 1 36 ? 9.406 29.029 11.087 1.00 11.62 36 SER B N 1
ATOM 3053 C CA . SER B 1 36 ? 9.406 29.556 12.428 1.00 11.63 36 SER B CA 1
ATOM 3054 C C . SER B 1 36 ? 8.570 30.813 12.464 1.00 11.23 36 SER B C 1
ATOM 3055 O O . SER B 1 36 ? 8.450 31.529 11.469 1.00 12.42 36 SER B O 1
ATOM 3058 N N . ILE B 1 37 ? 8.022 31.180 13.620 1.00 13.11 37 ILE B N 1
ATOM 3059 C CA . ILE B 1 37 ? 7.354 32.498 13.735 1.00 14.36 37 ILE B CA 1
ATOM 3060 C C . ILE B 1 37 ? 8.320 33.609 13.324 1.00 15.35 37 ILE B C 1
ATOM 3061 O O . ILE B 1 37 ? 7.884 34.636 12.767 1.00 17.61 37 ILE B O 1
ATOM 3066 N N . MET B 1 38 ? 9.622 33.439 13.489 1.00 14.82 38 MET B N 1
ATOM 3067 C CA . MET B 1 38 ? 10.645 34.389 13.096 1.00 17.29 38 MET B CA 1
ATOM 3068 C C . MET B 1 38 ? 10.846 34.586 11.596 1.00 16.55 38 MET B C 1
ATOM 3069 O O . MET B 1 38 ? 11.448 35.559 11.160 1.00 18.04 38 MET B O 1
ATOM 3074 N N . GLU B 1 39 ? 10.338 33.686 10.794 1.00 12.29 39 GLU B N 1
ATOM 3075 C CA . GLU B 1 39 ? 10.458 33.757 9.342 1.00 13.21 39 GLU B CA 1
ATOM 3076 C C . GLU B 1 39 ? 9.228 34.247 8.596 1.00 12.26 39 GLU B C 1
ATOM 3077 O O . GLU B 1 39 ? 9.253 34.223 7.349 1.00 14.22 39 GLU B O 1
ATOM 3083 N N . MET B 1 40 ? 8.220 34.624 9.319 1.00 14.37 40 MET B N 1
ATOM 3084 C CA . MET B 1 40 ? 6.958 35.019 8.708 1.00 14.87 40 MET B CA 1
ATOM 3085 C C . MET B 1 40 ? 6.786 36.512 8.545 1.00 14.40 40 MET B C 1
ATOM 3086 O O . MET B 1 40 ? 7.352 37.297 9.286 1.00 16.43 40 MET B O 1
ATOM 3091 N N . SER B 1 41 ? 5.970 36.900 7.601 1.00 14.94 41 SER 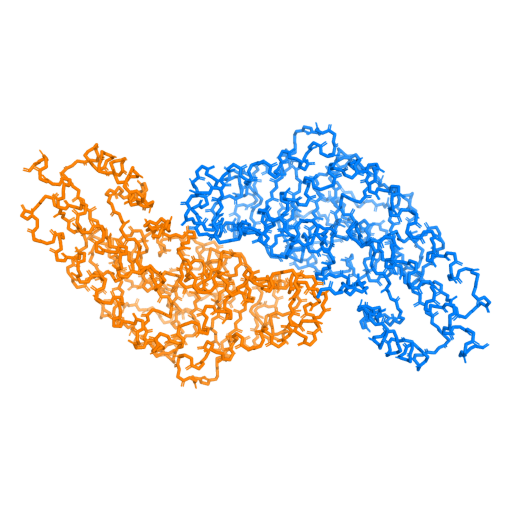B N 1
ATOM 3092 C CA . SER B 1 41 ? 5.683 38.303 7.349 1.00 14.98 41 SER B CA 1
ATOM 3093 C C . SER B 1 41 ? 4.891 38.910 8.489 1.00 13.09 41 SER B C 1
ATOM 3094 O O . SER B 1 41 ? 3.964 38.294 8.994 1.00 13.30 41 SER B O 1
ATOM 3097 N N . HIS B 1 42 ? 5.250 40.146 8.823 1.00 13.23 42 HIS B N 1
ATOM 3098 C CA . HIS B 1 42 ? 4.553 40.860 9.888 1.00 13.56 42 HIS B CA 1
ATOM 3099 C C . HIS B 1 42 ? 3.185 41.316 9.370 1.00 12.09 42 HIS B C 1
ATOM 3100 O O . HIS B 1 42 ? 2.367 41.691 10.225 1.00 14.71 42 HIS B O 1
ATOM 3107 N N . ARG B 1 43 ? 2.953 41.245 8.082 1.00 13.38 43 ARG B N 1
ATOM 3108 C CA . ARG B 1 43 ? 1.629 41.574 7.555 1.00 15.33 43 ARG B CA 1
ATOM 3109 C C . ARG B 1 43 ? 0.882 40.326 7.088 1.00 15.01 43 ARG B C 1
ATOM 3110 O O . ARG B 1 43 ? -0.142 40.456 6.408 1.00 17.00 43 ARG B O 1
ATOM 3118 N N . GLY B 1 44 ? 1.398 39.154 7.448 1.00 14.16 44 GLY B N 1
ATOM 3119 C CA . GLY B 1 44 ? 0.682 37.907 7.174 1.00 14.46 44 GLY B CA 1
ATOM 3120 C C . GLY B 1 44 ? -0.295 37.585 8.288 1.00 13.35 44 GLY B C 1
ATOM 3121 O O . GLY B 1 44 ? -0.127 38.001 9.442 1.00 13.95 44 GLY B O 1
ATOM 3122 N N . ALA B 1 45 ? -1.358 36.834 7.982 1.00 13.46 45 ALA B N 1
ATOM 3123 C CA . ALA B 1 45 ? -2.407 36.615 8.966 1.00 14.23 45 ALA B CA 1
ATOM 3124 C C . ALA B 1 45 ? -1.910 35.843 10.160 1.00 13.16 45 ALA B C 1
ATOM 3125 O O . ALA B 1 45 ? -2.448 36.041 11.265 1.00 15.16 45 ALA B O 1
ATOM 3127 N N . VAL B 1 46 ? -0.939 34.956 9.965 1.00 13.34 46 VAL B N 1
ATOM 3128 C CA . VAL B 1 46 ? -0.439 34.175 11.111 1.00 12.55 46 VAL B CA 1
ATOM 3129 C C . VAL B 1 46 ? 0.225 35.063 12.158 1.00 12.60 46 VAL B C 1
ATOM 3130 O O . VAL B 1 46 ? -0.126 35.009 13.340 1.00 12.98 46 VAL B O 1
ATOM 3134 N N . TYR B 1 47 ? 1.179 35.885 11.702 1.00 11.53 47 TYR B N 1
ATOM 3135 C CA . TYR B 1 47 ? 1.834 36.753 12.698 1.00 12.27 47 TYR B CA 1
ATOM 3136 C C . TYR B 1 47 ? 0.789 37.742 13.205 1.00 12.29 47 TYR B C 1
ATOM 3137 O O . TYR B 1 47 ? 0.795 38.098 14.393 1.00 11.25 47 TYR B O 1
ATOM 3146 N N . GLU B 1 48 ? -0.011 38.341 12.352 1.00 11.79 48 GLU B N 1
ATOM 3147 C CA . GLU B 1 48 ? -0.935 39.394 12.756 1.00 12.42 48 GLU B CA 1
ATOM 3148 C C . GLU B 1 48 ? -1.823 38.839 13.882 1.00 11.99 48 GLU B C 1
ATOM 3149 O O . GLU B 1 48 ? -2.110 39.559 14.814 1.00 13.27 48 GLU B O 1
ATOM 3155 N N . ALA B 1 49 ? -2.189 37.575 13.770 1.00 13.32 49 ALA B N 1
ATOM 3156 C CA . ALA B 1 49 ? -2.998 37.023 14.852 1.00 13.08 49 ALA B CA 1
ATOM 3157 C C . ALA B 1 49 ? -2.268 37.057 16.199 1.00 11.94 49 ALA B C 1
ATOM 3158 O O . ALA B 1 49 ? -2.887 37.407 17.184 1.00 14.49 49 ALA B O 1
ATOM 3160 N N . VAL B 1 50 ? -0.993 36.703 16.193 1.00 10.94 50 VAL B N 1
ATOM 3161 C CA . VAL B 1 50 ? -0.224 36.738 17.441 1.00 11.04 50 VAL B CA 1
ATOM 3162 C C . VAL B 1 50 ? -0.133 38.165 17.953 1.00 10.89 50 VAL B C 1
ATOM 3163 O O . VAL B 1 50 ? -0.325 38.443 19.126 1.00 13.09 50 VAL B O 1
ATOM 3167 N N . HIS B 1 51 ? 0.176 39.071 17.028 1.00 11.23 51 HIS B N 1
ATOM 3168 C CA . HIS B 1 51 ? 0.372 40.486 17.357 1.00 10.85 51 HIS B CA 1
ATOM 3169 C C . HIS B 1 51 ? -0.887 41.046 17.989 1.00 11.78 51 HIS B C 1
ATOM 3170 O O . HIS B 1 51 ? -0.838 41.822 18.962 1.00 12.36 51 HIS B O 1
ATOM 3177 N N . ASN B 1 52 ? -2.059 40.685 17.444 1.00 10.93 52 ASN B N 1
ATOM 3178 C CA . ASN B 1 52 ? -3.306 41.212 17.924 1.00 10.62 52 ASN B CA 1
ATOM 3179 C C . ASN B 1 52 ? -3.731 40.477 19.211 1.00 11.04 52 ASN B C 1
ATOM 3180 O O . ASN B 1 52 ? -4.274 41.101 20.140 1.00 11.98 52 ASN B O 1
ATOM 3185 N N . GLU B 1 53 ? -3.455 39.175 19.262 1.00 11.90 53 GLU B N 1
ATOM 3186 C CA . GLU B 1 53 ? -3.783 38.427 20.476 1.00 13.23 53 GLU B CA 1
ATOM 3187 C C . GLU B 1 53 ? -3.047 38.950 21.715 1.00 12.64 53 GLU B C 1
ATOM 3188 O O . GLU B 1 53 ? -3.621 38.980 22.779 1.00 13.66 53 GLU B O 1
ATOM 3194 N N . ALA B 1 54 ? -1.781 39.301 21.495 1.00 11.06 54 ALA B N 1
ATOM 3195 C CA . ALA B 1 54 ? -0.998 39.816 22.644 1.00 13.00 54 ALA B CA 1
ATOM 3196 C C . ALA B 1 54 ? -1.654 41.051 23.225 1.00 12.10 54 ALA B C 1
ATOM 3197 O O . ALA B 1 54 ? -1.709 41.214 24.440 1.00 12.96 54 ALA B O 1
ATOM 3199 N N . GLN B 1 55 ? -2.096 41.996 22.371 1.00 12.09 55 GLN B N 1
ATOM 3200 C CA . GLN B 1 55 ? -2.810 43.180 22.841 1.00 11.94 55 GLN B CA 1
ATOM 3201 C C . GLN B 1 55 ? -4.085 42.837 23.587 1.00 11.13 55 GLN B C 1
ATOM 3202 O O . GLN B 1 55 ? -4.362 43.383 24.671 1.00 12.33 55 GLN B O 1
ATOM 3208 N N . ALA B 1 56 ? -4.868 41.961 22.971 1.00 12.59 56 ALA B N 1
ATOM 3209 C CA . ALA B 1 56 ? -6.129 41.569 23.611 1.00 13.52 56 ALA B CA 1
ATOM 3210 C C . ALA B 1 56 ? -5.919 40.892 24.957 1.00 13.46 56 ALA B C 1
ATOM 3211 O O . ALA B 1 56 ? -6.649 41.118 25.931 1.00 12.57 56 ALA B O 1
ATOM 3213 N N . ARG B 1 57 ? -4.911 40.038 25.067 1.00 11.59 57 ARG B N 1
ATOM 3214 C CA . ARG B 1 57 ? -4.667 39.338 26.326 1.00 11.37 57 ARG B CA 1
ATOM 3215 C C . ARG B 1 57 ? -4.203 40.303 27.407 1.00 12.40 57 ARG B C 1
ATOM 3216 O O . ARG B 1 57 ? -4.578 40.200 28.575 1.00 11.79 57 ARG B O 1
ATOM 3224 N N . LEU B 1 58 ? -3.378 41.253 27.000 1.00 12.01 58 LEU B N 1
ATOM 3225 C CA . LEU B 1 58 ? -2.888 42.273 27.957 1.00 11.72 58 LEU B CA 1
ATOM 3226 C C . LEU B 1 58 ? -4.068 43.039 28.493 1.00 12.89 58 LEU B C 1
ATOM 3227 O O . LEU B 1 58 ? -4.263 43.222 29.714 1.00 12.43 58 LEU B O 1
ATOM 3232 N N . LEU B 1 59 ? -4.912 43.536 27.614 1.00 12.29 59 LEU B N 1
ATOM 3233 C CA . LEU B 1 59 ? -6.087 44.294 28.097 1.00 11.85 59 LEU B CA 1
ATOM 3234 C C . LEU B 1 59 ? -6.978 43.432 28.961 1.00 10.80 59 LEU B C 1
ATOM 3235 O O . LEU B 1 59 ? -7.492 43.888 29.949 1.00 11.82 59 LEU B O 1
ATOM 3240 N N . ALA B 1 60 ? -7.134 42.156 28.587 1.00 11.95 60 ALA B N 1
ATOM 3241 C CA . ALA B 1 60 ? -8.020 41.312 29.415 1.00 12.95 60 ALA B CA 1
ATOM 3242 C C . ALA B 1 60 ? -7.422 41.130 30.788 1.00 12.64 60 ALA B C 1
ATOM 3243 O O . ALA B 1 60 ? -8.140 41.117 31.810 1.00 12.26 60 ALA B O 1
ATOM 3245 N N . LEU B 1 61 ? -6.098 41.025 30.922 1.00 11.82 61 LEU B N 1
ATOM 3246 C CA . LEU B 1 61 ? -5.491 40.843 32.239 1.00 12.23 61 LEU B CA 1
ATOM 3247 C C . LEU B 1 61 ? -5.784 42.059 33.130 1.00 12.28 61 LEU B C 1
ATOM 3248 O O . LEU B 1 61 ? -5.910 41.894 34.328 1.00 12.76 61 LEU B O 1
ATOM 3253 N N . LEU B 1 62 ? -5.908 43.209 32.511 1.00 12.46 62 LEU B N 1
ATOM 3254 C CA . LEU B 1 62 ? -6.166 44.475 33.178 1.00 13.11 62 LEU B CA 1
ATOM 3255 C C . LEU B 1 62 ? -7.659 44.703 33.397 1.00 12.80 62 LEU B C 1
ATOM 3256 O O . LEU B 1 62 ? -8.046 45.781 33.904 1.00 14.39 62 LEU B O 1
ATOM 3261 N N . GLY B 1 63 ? -8.499 43.726 33.069 1.00 13.43 63 GLY B N 1
ATOM 3262 C CA . GLY B 1 63 ? -9.920 43.848 33.288 1.00 13.30 63 GLY B CA 1
ATOM 3263 C C . GLY B 1 63 ? -10.663 44.457 32.119 1.00 13.12 63 GLY B C 1
ATOM 3264 O O . GLY B 1 63 ? -11.773 44.948 32.315 1.00 14.25 63 GLY B O 1
ATOM 3265 N N . ASN B 1 64 ? -10.051 44.378 30.955 1.00 11.61 64 ASN B N 1
ATOM 3266 C CA . ASN B 1 64 ? -10.654 44.929 29.737 1.00 11.80 64 ASN B CA 1
ATOM 3267 C C . ASN B 1 64 ? -11.065 46.383 29.916 1.00 12.86 64 ASN B C 1
ATOM 3268 O O . ASN B 1 64 ? -12.194 46.748 29.610 1.00 12.79 64 ASN B O 1
ATOM 3273 N N . PRO B 1 65 ? -10.142 47.261 30.313 1.00 12.92 65 PRO B N 1
ATOM 3274 C CA . PRO B 1 65 ? -10.446 48.704 30.232 1.00 13.79 65 PRO B CA 1
ATOM 3275 C C . PRO B 1 65 ? -10.653 49.051 28.764 1.00 14.85 65 PRO B C 1
ATOM 3276 O O . PRO B 1 65 ? -10.127 48.362 27.869 1.00 15.22 65 PRO B O 1
ATOM 3280 N N . THR B 1 66 ? -11.417 50.099 28.515 1.00 12.68 66 THR B N 1
ATOM 3281 C CA . THR B 1 66 ? -11.743 50.472 27.137 1.00 12.07 66 THR B CA 1
ATOM 3282 C C . THR B 1 66 ? -11.090 51.834 26.860 1.00 12.04 66 THR B C 1
ATOM 3283 O O . THR B 1 66 ? -10.770 52.581 27.796 1.00 14.12 66 THR B O 1
ATOM 3287 N N . GLY B 1 67 ? -10.899 52.135 25.574 1.00 12.15 67 GLY B N 1
ATOM 3288 C CA . GLY B 1 67 ? -10.378 53.434 25.175 1.00 13.64 67 GLY B CA 1
ATOM 3289 C C . GLY B 1 67 ? -8.883 53.487 25.282 1.00 12.38 67 GLY B C 1
ATOM 3290 O O . GLY B 1 67 ? -8.303 54.582 25.235 1.00 14.16 67 GLY B O 1
ATOM 3291 N N . TYR B 1 68 ? -8.255 52.323 25.429 1.00 12.98 68 TYR B N 1
ATOM 3292 C CA . TYR B 1 68 ? -6.785 52.248 25.490 1.00 13.83 68 TYR B CA 1
ATOM 3293 C C . TYR B 1 68 ? -6.273 51.342 24.386 1.00 13.49 68 TYR B C 1
ATOM 3294 O O . TYR B 1 68 ? -6.882 50.281 24.118 1.00 16.79 68 TYR B O 1
ATOM 3303 N N . LYS B 1 69 ? -5.154 51.771 23.815 1.00 13.03 69 LYS B N 1
ATOM 3304 C CA . LYS B 1 69 ? -4.474 50.989 22.756 1.00 12.89 69 LYS B CA 1
ATOM 3305 C C . LYS B 1 69 ? -3.159 50.453 23.314 1.00 13.29 69 LYS B C 1
ATOM 3306 O O . LYS B 1 69 ? -2.396 51.192 23.944 1.00 15.19 69 LYS B O 1
ATOM 3312 N N . VAL B 1 70 ? -2.935 49.181 23.082 1.00 12.16 70 VAL B N 1
ATOM 3313 C CA . VAL B 1 70 ? -1.625 48.596 23.397 1.00 11.93 70 VAL B CA 1
ATOM 3314 C C . VAL B 1 70 ? -0.713 48.723 22.179 1.00 12.41 70 VAL B C 1
ATOM 3315 O O . VAL B 1 70 ? -1.074 48.182 21.122 1.00 14.46 70 VAL B O 1
ATOM 3319 N N . LEU B 1 71 ? 0.408 49.406 22.343 1.00 10.61 71 LEU B N 1
ATOM 3320 C CA . LEU B 1 71 ? 1.387 49.606 21.312 1.00 11.00 71 LEU B CA 1
ATOM 3321 C C . LEU B 1 71 ? 2.659 48.795 21.624 1.00 10.46 71 LEU B C 1
ATOM 3322 O O . LEU B 1 71 ? 3.023 48.683 22.804 1.00 11.88 71 LEU B O 1
ATOM 3327 N N . PHE B 1 72 ? 3.297 48.313 20.598 1.00 9.88 72 PHE B N 1
ATOM 3328 C CA . PHE B 1 72 ? 4.612 47.689 20.726 1.00 10.00 72 PHE B CA 1
ATOM 3329 C C . PHE B 1 72 ? 5.632 48.557 20.021 1.00 10.19 72 PHE B C 1
ATOM 3330 O O . PHE B 1 72 ? 5.540 48.731 18.795 1.00 11.29 72 PHE B O 1
ATOM 3338 N N . ILE B 1 73 ? 6.562 49.100 20.757 1.00 10.88 73 ILE B N 1
ATOM 3339 C CA . ILE B 1 73 ? 7.529 50.052 20.234 1.00 10.56 73 ILE B CA 1
ATOM 3340 C C . ILE B 1 73 ? 8.908 49.531 20.554 1.00 11.06 73 ILE B C 1
ATOM 3341 O O . ILE B 1 73 ? 9.117 48.954 21.646 1.00 11.25 73 ILE B O 1
ATOM 3346 N N . GLN B 1 74 ? 9.855 49.684 19.654 1.00 11.15 74 GLN B N 1
ATOM 3347 C CA . GLN B 1 74 ? 11.229 49.292 19.946 1.00 12.58 74 GLN B CA 1
ATOM 3348 C C . GLN B 1 74 ? 11.954 50.409 20.676 1.00 12.13 74 GLN B C 1
ATOM 3349 O O . GLN B 1 74 ? 11.431 51.535 20.763 1.00 12.94 74 GLN B O 1
ATOM 3355 N N . GLY B 1 75 ? 13.152 50.086 21.162 1.00 12.52 75 GLY B N 1
ATOM 3356 C CA . GLY B 1 75 ? 14.029 51.086 21.764 1.00 12.76 75 GLY B CA 1
ATOM 3357 C C . GLY B 1 75 ? 14.057 51.118 23.271 1.00 11.62 75 GLY B C 1
ATOM 3358 O O . GLY B 1 75 ? 14.752 51.986 23.814 1.00 10.71 75 GLY B O 1
ATOM 3359 N N . GLY B 1 76 ? 13.316 50.258 23.918 1.00 10.65 76 GLY B N 1
ATOM 3360 C CA . GLY B 1 76 ? 13.325 50.199 25.385 1.00 10.35 76 GLY B CA 1
ATOM 3361 C C . GLY B 1 76 ? 12.557 51.298 26.059 1.00 10.25 76 GLY B C 1
ATOM 3362 O O . GLY B 1 76 ? 12.051 52.284 25.483 1.00 10.85 76 GLY B O 1
ATOM 3363 N N . ALA B 1 77 ? 12.434 51.154 27.375 1.00 11.24 77 ALA B N 1
ATOM 3364 C CA . ALA B 1 77 ? 11.855 52.302 28.115 1.00 11.43 77 ALA B CA 1
ATOM 3365 C C . ALA B 1 77 ? 12.699 53.546 27.941 1.00 9.99 77 ALA B C 1
ATOM 3366 O O . ALA B 1 77 ? 12.126 54.662 27.952 1.00 11.69 77 ALA B O 1
ATOM 3368 N N . SER B 1 78 ? 14.018 53.425 27.729 1.00 10.66 78 SER B N 1
ATOM 3369 C CA . SER B 1 78 ? 14.823 54.621 27.542 1.00 10.86 78 SER B CA 1
ATOM 3370 C C . SER B 1 78 ? 14.356 55.467 26.349 1.00 10.28 78 SER B C 1
ATOM 3371 O O . SER B 1 78 ? 14.480 56.684 26.363 1.00 12.26 78 SER B O 1
ATOM 3374 N N . THR B 1 79 ? 13.854 54.805 25.278 1.00 10.63 79 THR B N 1
ATOM 3375 C CA . THR B 1 79 ? 13.353 55.612 24.145 1.00 11.22 79 THR B CA 1
ATOM 3376 C C . THR B 1 79 ? 12.085 56.306 24.575 1.00 10.63 79 THR B C 1
ATOM 3377 O O . THR B 1 79 ? 11.855 57.450 24.142 1.00 12.79 79 THR B O 1
ATOM 3381 N N . GLN B 1 80 ? 11.243 55.681 25.387 1.00 10.82 80 GLN B N 1
ATOM 3382 C CA . GLN B 1 80 ? 10.048 56.365 25.895 1.00 10.89 80 GLN B CA 1
ATOM 3383 C C . GLN B 1 80 ? 10.400 57.607 26.717 1.00 9.56 80 GLN B C 1
ATOM 3384 O O . GLN B 1 80 ? 9.608 58.570 26.670 1.00 10.08 80 GLN B O 1
ATOM 3390 N N . PHE B 1 81 ? 11.542 57.607 27.379 1.00 10.17 81 PHE B N 1
ATOM 3391 C CA . PHE B 1 81 ? 11.896 58.846 28.113 1.00 10.52 81 PHE B CA 1
ATOM 3392 C C . PHE B 1 81 ? 11.934 60.059 27.201 1.00 10.80 81 PHE B C 1
ATOM 3393 O O . PHE B 1 81 ? 11.628 61.161 27.678 1.00 11.74 81 PHE B O 1
ATOM 3401 N N . ALA B 1 82 ? 12.309 59.870 25.930 1.00 10.78 82 ALA B N 1
ATOM 3402 C CA . ALA B 1 82 ? 12.272 60.991 24.970 1.00 12.68 82 ALA B CA 1
ATOM 3403 C C . ALA B 1 82 ? 10.936 61.042 24.253 1.00 11.58 82 ALA B C 1
ATOM 3404 O O . ALA B 1 82 ? 10.407 62.142 23.992 1.00 12.52 82 ALA B O 1
ATOM 3406 N N . MET B 1 83 ? 10.393 59.874 23.912 1.00 11.96 83 MET B N 1
ATOM 3407 C CA . MET B 1 83 ? 9.175 59.908 23.076 1.00 11.65 83 MET B CA 1
ATOM 3408 C C . MET B 1 83 ? 7.998 60.532 23.799 1.00 11.64 83 MET B C 1
ATOM 3409 O O . MET B 1 83 ? 7.183 61.258 23.215 1.00 11.20 83 MET B O 1
ATOM 3414 N N . ILE B 1 84 ? 7.934 60.312 25.107 1.00 10.42 84 ILE B N 1
ATOM 3415 C CA . ILE B 1 84 ? 6.856 60.940 25.883 1.00 10.54 84 ILE B CA 1
ATOM 3416 C C . ILE B 1 84 ? 6.902 62.464 25.832 1.00 10.61 84 ILE B C 1
ATOM 3417 O O . ILE B 1 84 ? 5.907 63.071 25.336 1.00 11.07 84 ILE B O 1
ATOM 3422 N N . PRO B 1 85 ? 7.952 63.153 26.253 1.00 10.83 85 PRO B N 1
ATOM 3423 C CA . PRO B 1 85 ? 7.905 64.604 26.097 1.00 10.93 85 PRO B CA 1
ATOM 3424 C C . PRO B 1 85 ? 7.866 65.028 24.637 1.00 11.93 85 PRO B C 1
ATOM 3425 O O . PRO B 1 85 ? 7.208 66.052 24.342 1.00 12.57 85 PRO B O 1
ATOM 3429 N N . MET B 1 86 ? 8.527 64.329 23.723 1.00 10.84 86 MET B N 1
ATOM 3430 C CA . MET B 1 86 ? 8.393 64.771 22.322 1.00 12.00 86 MET B CA 1
ATOM 3431 C C . MET B 1 86 ? 6.953 64.841 21.887 1.00 11.40 86 MET B C 1
ATOM 3432 O O . MET B 1 86 ? 6.587 65.770 21.132 1.00 12.46 86 MET B O 1
ATOM 3437 N N . ASN B 1 87 ? 6.123 63.929 22.339 1.00 12.76 87 ASN B N 1
ATOM 3438 C CA . ASN B 1 87 ? 4.722 63.908 21.893 1.00 13.17 87 ASN B CA 1
ATOM 3439 C C . ASN B 1 87 ? 3.829 64.814 22.722 1.00 12.46 87 ASN B C 1
ATOM 3440 O O . ASN B 1 87 ? 2.842 65.296 22.166 1.00 15.56 87 ASN B O 1
ATOM 3445 N N . PHE B 1 88 ? 4.128 65.042 24.002 1.00 11.89 88 PHE B N 1
ATOM 3446 C CA . PHE B 1 88 ? 3.131 65.695 24.840 1.00 12.34 88 PHE B CA 1
ATOM 3447 C C . PHE B 1 88 ? 3.566 67.047 25.399 1.00 12.95 88 PHE B C 1
ATOM 3448 O O . PHE B 1 88 ? 2.715 67.771 25.895 1.00 17.49 88 PHE B O 1
ATOM 3456 N N . LEU B 1 89 ? 4.851 67.328 25.312 1.00 13.49 89 LEU B N 1
ATOM 3457 C CA . LEU B 1 89 ? 5.364 68.567 25.906 1.00 16.59 89 LEU B CA 1
ATOM 3458 C C . LEU B 1 89 ? 5.383 69.627 24.823 1.00 18.55 89 LEU B C 1
ATOM 3459 O O . LEU B 1 89 ? 6.212 69.577 23.905 1.00 27.63 89 LEU B O 1
ATOM 3464 N N . LYS B 1 90 ? 4.470 70.586 24.965 1.00 22.51 90 LYS B N 1
ATOM 3465 C CA . LYS B 1 90 ? 4.341 71.641 23.963 1.00 30.58 90 LYS B CA 1
ATOM 3466 C C . LYS B 1 90 ? 4.864 72.974 24.499 1.00 28.75 90 LYS B C 1
ATOM 3467 O O . LYS B 1 90 ? 5.120 73.080 25.711 1.00 22.65 90 LYS B O 1
ATOM 3473 N N . GLU B 1 91 ? 5.055 73.996 23.648 1.00 31.66 91 GLU B N 1
ATOM 3474 C CA . GLU B 1 91 ? 5.616 75.197 24.225 1.00 34.19 91 GLU B CA 1
ATOM 3475 C C . GLU B 1 91 ? 4.603 75.771 25.219 1.00 30.56 91 GLU B C 1
ATOM 3476 O O . GLU B 1 91 ? 3.395 75.637 25.000 1.00 40.87 91 GLU B O 1
ATOM 3478 N N . GLY B 1 92 ? 5.165 76.347 26.278 1.00 32.38 92 GLY B N 1
ATOM 3479 C CA . GLY B 1 92 ? 4.291 76.931 27.268 1.00 32.01 92 GLY B CA 1
ATOM 3480 C C . GLY B 1 92 ? 3.785 75.913 28.244 1.00 29.85 92 GLY B C 1
ATOM 3481 O O . GLY B 1 92 ? 3.095 76.279 29.192 1.00 39.30 92 GLY B O 1
ATOM 3482 N N . GLN B 1 93 ? 4.133 74.645 28.047 1.00 23.26 93 GLN B N 1
ATOM 3483 C CA . GLN B 1 93 ? 3.749 73.622 29.015 1.00 23.01 93 GLN B CA 1
ATOM 3484 C C . GLN B 1 93 ? 4.972 73.154 29.786 1.00 19.68 93 GLN B C 1
ATOM 3485 O O . GLN B 1 93 ? 6.109 73.468 29.442 1.00 19.31 93 GLN B O 1
ATOM 3491 N N . THR B 1 94 ? 4.737 72.390 30.878 1.00 17.81 94 THR B N 1
ATOM 3492 C CA . THR B 1 94 ? 5.846 71.887 31.656 1.00 17.38 94 THR B CA 1
ATOM 3493 C C . THR B 1 94 ? 5.578 70.408 31.905 1.00 14.21 94 THR B C 1
ATOM 3494 O O . THR B 1 94 ? 4.454 70.052 32.231 1.00 18.38 94 THR B O 1
ATOM 3498 N N . ALA B 1 95 ? 6.597 69.602 31.705 1.00 14.37 95 ALA B N 1
ATOM 3499 C CA . ALA B 1 95 ? 6.504 68.163 31.975 1.00 15.48 95 ALA B CA 1
ATOM 3500 C C . ALA B 1 95 ? 6.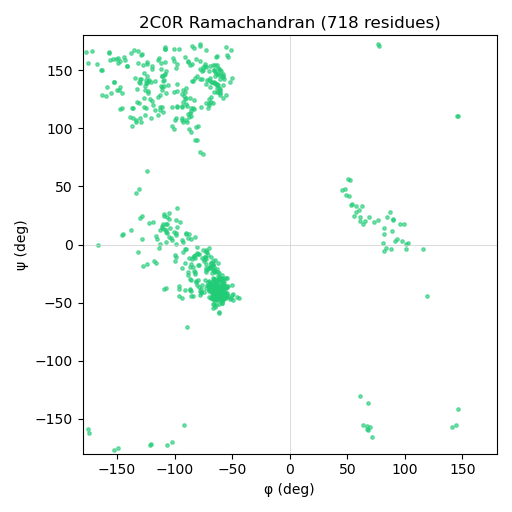777 67.965 33.452 1.00 16.60 95 ALA B C 1
ATOM 3501 O O . ALA B 1 95 ? 7.854 68.344 33.915 1.00 15.63 95 ALA B O 1
ATOM 3503 N N . ASN B 1 96 ? 5.845 67.453 34.237 1.00 15.42 96 ASN B N 1
ATOM 3504 C CA . ASN B 1 96 ? 6.042 67.313 35.662 1.00 13.91 96 ASN B CA 1
ATOM 3505 C C . ASN B 1 96 ? 6.464 65.885 35.967 1.00 13.07 96 ASN B C 1
ATOM 3506 O O . ASN B 1 96 ? 5.897 64.931 35.421 1.00 13.71 96 ASN B O 1
ATOM 3511 N N . TYR B 1 97 ? 7.436 65.746 36.859 1.00 13.28 97 TYR B N 1
ATOM 3512 C CA . TYR B 1 97 ? 8.046 64.480 37.253 1.00 12.78 97 TYR B CA 1
ATOM 3513 C C . TYR B 1 97 ? 7.968 64.293 38.770 1.00 11.87 97 TYR B C 1
ATOM 3514 O O . TYR B 1 97 ? 8.205 65.235 39.519 1.00 12.06 97 TYR B O 1
ATOM 3523 N N . VAL B 1 98 ? 7.662 63.071 39.201 1.00 11.28 98 VAL B N 1
ATOM 3524 C CA . VAL B 1 98 ? 7.799 62.644 40.582 1.00 11.32 98 VAL B CA 1
ATOM 3525 C C . VAL B 1 98 ? 9.165 61.994 40.677 1.00 11.06 98 VAL B C 1
ATOM 3526 O O . VAL B 1 98 ? 9.415 61.026 39.951 1.00 12.09 98 VAL B O 1
ATOM 3530 N N . MET B 1 99 ? 10.079 62.512 41.482 1.00 12.05 99 MET B N 1
ATOM 3531 C CA . MET B 1 99 ? 11.483 62.128 41.467 1.00 12.47 99 MET B CA 1
ATOM 3532 C C . MET B 1 99 ? 11.769 61.195 42.631 1.00 11.68 99 MET B C 1
ATOM 3533 O O . MET B 1 99 ? 11.898 61.597 43.776 1.00 13.59 99 MET B O 1
ATOM 3538 N N . THR B 1 100 ? 11.845 59.906 42.310 1.00 10.58 100 THR B N 1
ATOM 3539 C CA . THR B 1 100 ? 11.930 58.823 43.266 1.00 11.75 100 THR B CA 1
ATOM 3540 C C . THR B 1 100 ? 13.219 58.035 43.196 1.00 12.46 100 THR B C 1
ATOM 3541 O O . THR B 1 100 ? 13.290 56.984 43.877 1.00 12.26 100 THR B O 1
ATOM 3545 N N . GLY B 1 101 ? 14.193 58.472 42.398 1.00 12.21 101 GLY B N 1
ATOM 3546 C CA . GLY B 1 101 ? 15.377 57.612 42.333 1.00 14.20 101 GLY B CA 1
ATOM 3547 C C . GLY B 1 101 ? 15.905 57.578 40.912 1.00 11.42 101 GLY B C 1
ATOM 3548 O O . GLY B 1 101 ? 15.741 58.454 40.074 1.00 12.80 101 GLY B O 1
ATOM 3549 N N . SER B 1 102 ? 16.641 56.487 40.663 1.00 10.86 102 SER B N 1
ATOM 3550 C CA . SER B 1 102 ? 17.505 56.460 39.500 1.00 11.87 102 SER B CA 1
ATOM 3551 C C . SER B 1 102 ? 16.746 56.526 38.182 1.00 12.04 102 SER B C 1
ATOM 3552 O O . SER B 1 102 ? 17.211 57.186 37.256 1.00 11.82 102 SER B O 1
ATOM 3557 N N . TRP B 1 103 ? 15.628 55.810 38.109 1.00 10.71 103 TRP B N 1
ATOM 3558 C CA . TRP B 1 103 ? 14.962 55.797 36.813 1.00 10.57 103 TRP B CA 1
ATOM 3559 C C . TRP B 1 103 ? 14.119 57.044 36.622 1.00 10.86 103 TRP B C 1
ATOM 3560 O O . TRP B 1 103 ? 14.067 57.520 35.496 1.00 10.94 103 TRP B O 1
ATOM 3571 N N . ALA B 1 104 ? 13.537 57.612 37.677 1.00 10.82 104 ALA B N 1
ATOM 3572 C CA . ALA B 1 104 ? 12.913 58.906 37.541 1.00 10.30 104 ALA B CA 1
ATOM 3573 C C . ALA B 1 104 ? 13.919 59.926 37.064 1.00 10.47 104 ALA B C 1
ATOM 3574 O O . ALA B 1 104 ? 13.633 60.779 36.232 1.00 11.39 104 ALA B O 1
ATOM 3576 N N . SER B 1 105 ? 15.144 59.829 37.635 1.00 11.34 105 SER B N 1
ATOM 3577 C CA . SER B 1 105 ? 16.160 60.803 37.229 1.00 11.95 105 SER B CA 1
ATOM 3578 C C . SER B 1 105 ? 16.503 60.715 35.762 1.00 11.26 105 SER B C 1
ATOM 3579 O O . SER B 1 105 ? 16.639 61.739 35.069 1.00 11.85 105 SER B O 1
ATOM 3582 N N . LYS B 1 106 ? 16.655 59.495 35.252 1.00 12.35 106 LYS B N 1
ATOM 3583 C CA . LYS B 1 106 ? 16.898 59.313 33.798 1.00 12.72 106 LYS B CA 1
ATOM 3584 C C . LYS B 1 106 ? 15.762 59.918 32.986 1.00 12.86 106 LYS B C 1
ATOM 3585 O O . LYS B 1 106 ? 15.971 60.564 31.942 1.00 12.33 106 LYS B O 1
ATOM 3591 N N . ALA B 1 107 ? 14.517 59.697 33.424 1.00 11.35 107 ALA B N 1
ATOM 3592 C CA . ALA B 1 107 ? 13.358 60.162 32.657 1.00 11.54 107 ALA B CA 1
ATOM 3593 C C . ALA B 1 107 ? 13.374 61.702 32.636 1.00 10.68 107 ALA B C 1
ATOM 3594 O O . ALA B 1 107 ? 13.184 62.332 31.591 1.00 12.15 107 ALA B O 1
ATOM 3596 N N . LEU B 1 108 ? 13.618 62.338 33.776 1.00 11.65 108 LEU B N 1
ATOM 3597 C CA . LEU B 1 108 ? 13.599 63.794 33.819 1.00 12.81 108 LEU B CA 1
ATOM 3598 C C . LEU B 1 108 ? 14.702 64.372 32.949 1.00 12.74 108 LEU B C 1
ATOM 3599 O O . LEU B 1 108 ? 14.485 65.375 32.242 1.00 14.02 108 LEU B O 1
ATOM 3604 N N . LYS B 1 109 ? 15.890 63.762 33.000 1.00 13.51 109 LYS B N 1
ATOM 3605 C CA . LYS B 1 109 ? 17.030 64.285 32.228 1.00 15.46 109 LYS B CA 1
ATOM 3606 C C . LYS B 1 109 ? 16.647 64.355 30.758 1.00 13.76 109 LYS B C 1
ATOM 3607 O O . LYS B 1 109 ? 16.969 65.323 30.069 1.00 16.48 109 LYS B O 1
ATOM 3613 N N . GLU B 1 110 ? 15.964 63.338 30.239 1.00 15.85 110 GLU B N 1
ATOM 3614 C CA . GLU B 1 110 ? 15.568 63.332 28.838 1.00 16.98 110 GLU B CA 1
ATOM 3615 C C . GLU B 1 110 ? 14.564 64.405 28.496 1.00 14.54 110 GLU B C 1
ATOM 3616 O O . GLU B 1 110 ? 14.661 65.065 27.459 1.00 19.02 110 GLU B O 1
ATOM 3622 N N . ALA B 1 111 ? 13.579 64.590 29.409 1.00 14.60 111 ALA B N 1
ATOM 3623 C CA . ALA B 1 111 ? 12.579 65.638 29.168 1.00 14.49 111 ALA B CA 1
ATOM 3624 C C . ALA B 1 111 ? 13.156 67.032 29.050 1.00 14.14 111 ALA B C 1
ATOM 3625 O O . ALA B 1 111 ? 12.692 67.888 28.303 1.00 15.21 111 ALA B O 1
ATOM 3627 N N . LYS B 1 112 ? 14.207 67.278 29.840 1.00 14.28 112 LYS B N 1
ATOM 3628 C CA . LYS B 1 112 ? 14.838 68.592 29.804 1.00 14.50 112 LYS B CA 1
ATOM 3629 C C . LYS B 1 112 ? 15.420 68.893 28.443 1.00 13.40 112 LYS B C 1
ATOM 3630 O O . LYS B 1 112 ? 15.585 70.067 28.079 1.00 16.41 112 LYS B O 1
ATOM 3636 N N . LEU B 1 113 ? 15.732 67.852 27.663 1.00 14.16 113 LEU B N 1
ATOM 3637 C CA . LEU B 1 113 ? 16.249 68.152 26.328 1.00 16.77 113 LEU B CA 1
ATOM 3638 C C . LEU B 1 113 ? 15.142 68.674 25.410 1.00 16.73 113 LEU B C 1
ATOM 3639 O O . LEU B 1 113 ? 15.387 69.317 24.386 1.00 18.57 113 LEU B O 1
ATOM 3644 N N . ILE B 1 114 ? 13.900 68.343 25.770 1.00 16.73 114 ILE B N 1
ATOM 3645 C CA . ILE B 1 114 ? 12.757 68.633 24.917 1.00 17.34 114 ILE B CA 1
ATOM 3646 C C . ILE B 1 114 ? 12.054 69.911 25.292 1.00 16.56 114 ILE B C 1
ATOM 3647 O O . ILE B 1 114 ? 11.565 70.627 24.396 1.00 21.98 114 ILE B O 1
ATOM 3652 N N . GLY B 1 115 ? 11.956 70.160 26.601 1.00 16.70 115 GLY B N 1
ATOM 3653 C CA . GLY B 1 115 ? 11.275 71.376 26.993 1.00 15.38 115 GLY B CA 1
ATOM 3654 C C . GLY B 1 115 ? 11.307 71.625 28.503 1.00 14.80 115 GLY B C 1
ATOM 3655 O O . GLY B 1 115 ? 12.160 71.111 29.198 1.00 16.16 115 GLY B O 1
ATOM 3656 N N . ASP B 1 116 ? 10.351 72.449 28.959 1.00 13.58 116 ASP B N 1
ATOM 3657 C CA . ASP B 1 116 ? 10.352 72.869 30.357 1.00 15.66 116 ASP B CA 1
ATOM 3658 C C . ASP B 1 116 ? 9.847 71.717 31.233 1.00 14.82 116 ASP B C 1
ATOM 3659 O O . ASP B 1 116 ? 8.963 70.979 30.839 1.00 14.78 116 ASP B O 1
ATOM 3664 N N . THR B 1 117 ? 10.443 71.583 32.388 1.00 13.83 117 THR B N 1
ATOM 3665 C CA . THR B 1 117 ? 10.139 70.520 33.316 1.00 14.26 117 THR B CA 1
ATOM 3666 C C . THR B 1 117 ? 9.878 71.094 34.718 1.00 13.78 117 THR B C 1
ATOM 3667 O O . THR B 1 117 ? 10.268 72.222 35.029 1.00 14.09 117 THR B O 1
ATOM 3671 N N . HIS B 1 118 ? 9.246 70.286 35.572 1.00 14.81 118 HIS B N 1
ATOM 3672 C CA . HIS B 1 118 ? 9.002 70.706 36.953 1.00 14.60 118 HIS B CA 1
ATOM 3673 C C . HIS B 1 118 ? 9.067 69.458 37.828 1.00 13.67 118 HIS B C 1
ATOM 3674 O O . HIS B 1 118 ? 8.508 68.424 37.431 1.00 15.69 118 HIS B O 1
ATOM 3681 N N . VAL B 1 119 ? 9.739 69.570 38.949 1.00 12.43 119 VAL B N 1
ATOM 3682 C CA . VAL B 1 119 ? 9.759 68.469 39.900 1.00 12.78 119 VAL B CA 1
ATOM 3683 C C . VAL B 1 119 ? 8.546 68.631 40.813 1.00 12.46 119 VAL B C 1
ATOM 3684 O O . VAL B 1 119 ? 8.505 69.557 41.620 1.00 13.36 119 VAL B O 1
ATOM 3688 N N . ALA B 1 120 ? 7.571 67.758 40.673 1.00 13.10 120 ALA B N 1
ATOM 3689 C CA . ALA B 1 120 ? 6.296 67.919 41.368 1.00 12.70 120 ALA B CA 1
ATOM 3690 C C . ALA B 1 120 ? 6.353 67.302 42.764 1.00 12.53 120 ALA B C 1
ATOM 3691 O O . ALA B 1 120 ? 5.546 67.630 43.643 1.00 15.74 120 ALA B O 1
ATOM 3693 N N . ALA B 1 121 ? 7.310 66.417 42.983 1.00 12.91 121 ALA B N 1
ATOM 3694 C CA . ALA B 1 121 ? 7.598 65.812 44.277 1.00 13.54 121 ALA B CA 1
ATOM 3695 C C . ALA B 1 121 ? 8.942 65.115 44.154 1.00 12.69 121 ALA B C 1
ATOM 3696 O O . ALA B 1 121 ? 9.308 64.748 43.042 1.00 13.64 121 ALA B O 1
ATOM 3698 N N . SER B 1 122 ? 9.588 64.965 45.305 1.00 13.03 122 SER B N 1
ATOM 3699 C CA . SER B 1 122 ? 10.895 64.347 45.297 1.00 14.03 122 SER B CA 1
ATOM 3700 C C . SER B 1 122 ? 11.202 63.665 46.625 1.00 13.92 122 SER B C 1
ATOM 3701 O O . SER B 1 122 ? 10.896 64.226 47.696 1.00 13.63 122 SER B O 1
ATOM 3704 N N . SER B 1 123 ? 11.831 62.487 46.523 1.00 12.67 123 SER B N 1
ATOM 3705 C CA . SER B 1 123 ? 12.336 61.863 47.740 1.00 12.31 123 SER B CA 1
ATOM 3706 C C . SER B 1 123 ? 13.847 61.987 47.856 1.00 12.39 123 SER B C 1
ATOM 3707 O O . SER B 1 123 ? 14.510 61.205 48.550 1.00 13.09 123 SER B O 1
ATOM 3710 N N . GLU B 1 124 ? 14.455 62.951 47.181 1.00 12.10 124 GLU B N 1
ATOM 3711 C CA . GLU B 1 124 ? 15.893 63.107 47.260 1.00 12.75 124 GLU B CA 1
ATOM 3712 C C . GLU B 1 124 ? 16.407 63.285 48.687 1.00 13.26 124 GLU B C 1
ATOM 3713 O O . GLU B 1 124 ? 17.494 62.820 49.027 1.00 14.68 124 GLU B O 1
ATOM 3719 N N . ALA B 1 125 ? 15.639 64.015 49.518 1.00 13.45 125 ALA B N 1
ATOM 3720 C CA . ALA B 1 125 ? 16.157 64.233 50.871 1.00 15.04 125 ALA B CA 1
ATOM 3721 C C . ALA B 1 125 ? 16.322 62.971 51.710 1.00 14.86 125 ALA B C 1
ATOM 3722 O O . ALA B 1 125 ? 17.043 62.977 52.705 1.00 16.46 125 ALA B O 1
ATOM 3724 N N . SER B 1 126 ? 15.627 61.909 51.367 1.00 13.27 126 SER B N 1
ATOM 3725 C CA . SER B 1 126 ? 15.782 60.633 52.026 1.00 14.34 126 SER B CA 1
ATOM 3726 C C . SER B 1 126 ? 16.714 59.728 51.230 1.00 12.76 126 SER B C 1
ATOM 3727 O O . SER B 1 126 ? 16.702 58.550 51.526 1.00 13.88 126 SER B O 1
ATOM 3730 N N . ASN B 1 127 ? 17.467 60.283 50.294 1.00 14.20 127 ASN B N 1
ATOM 3731 C CA . ASN B 1 127 ? 18.241 59.472 49.379 1.00 13.95 127 ASN B CA 1
ATOM 3732 C C . ASN B 1 127 ? 17.363 58.437 48.663 1.00 12.45 127 ASN B C 1
ATOM 3733 O O . ASN B 1 127 ? 17.842 57.338 48.361 1.00 13.37 127 ASN B O 1
ATOM 3738 N N . TYR B 1 128 ? 16.144 58.857 48.405 1.00 11.89 128 TYR B N 1
ATOM 3739 C CA . TYR B 1 128 ? 15.168 58.095 47.633 1.00 12.33 128 TYR B CA 1
ATOM 3740 C C . TYR B 1 128 ? 14.792 56.815 48.382 1.00 12.24 128 TYR B C 1
ATOM 3741 O O . TYR B 1 128 ? 14.236 55.903 47.767 1.00 12.95 128 TYR B O 1
ATOM 3750 N N . MET B 1 129 ? 15.036 56.780 49.689 1.00 12.51 129 MET B N 1
ATOM 3751 C CA . MET B 1 129 ? 14.621 55.585 50.449 1.00 11.52 129 MET B CA 1
ATOM 3752 C C . MET B 1 129 ? 13.216 55.685 51.035 1.00 11.48 129 MET B C 1
ATOM 3753 O O . MET B 1 129 ? 12.749 54.707 51.622 1.00 13.78 129 MET B O 1
ATOM 3758 N N . THR B 1 130 ? 12.576 56.817 50.884 1.00 13.47 130 THR B N 1
ATOM 3759 C CA . THR B 1 130 ? 11.237 57.063 51.394 1.00 13.75 130 THR B CA 1
ATOM 3760 C C . THR B 1 130 ? 10.405 57.646 50.259 1.00 11.97 130 THR B C 1
ATOM 3761 O O . THR B 1 130 ? 10.616 58.794 49.858 1.00 14.22 130 THR B O 1
ATOM 3765 N N . LEU B 1 131 ? 9.469 56.866 49.726 1.00 12.12 131 LEU B N 1
ATOM 3766 C CA . LEU B 1 131 ? 8.689 57.456 48.632 1.00 11.58 131 LEU B CA 1
ATOM 3767 C C . LEU B 1 131 ? 7.951 58.714 49.069 1.00 13.86 131 LEU B C 1
ATOM 3768 O O . LEU B 1 131 ? 7.540 58.792 50.229 1.00 13.31 131 LEU B O 1
ATOM 3773 N N . PRO B 1 132 ? 7.745 59.651 48.155 1.00 12.89 132 PRO B N 1
ATOM 3774 C CA . PRO B 1 132 ? 6.933 60.825 48.525 1.00 14.12 132 PRO B CA 1
ATOM 3775 C C . PRO B 1 132 ? 5.489 60.372 48.714 1.00 14.02 132 PRO B C 1
ATOM 3776 O O . PRO B 1 132 ? 4.951 59.504 48.026 1.00 16.93 132 PRO B O 1
ATOM 3780 N N . LYS B 1 133 ? 4.824 60.970 49.697 1.00 16.72 133 LYS B N 1
ATOM 3781 C CA . LYS B 1 133 ? 3.383 60.732 49.833 1.00 16.83 133 LYS B CA 1
ATOM 3782 C C . LYS B 1 133 ? 2.658 61.416 48.684 1.00 19.01 133 LYS B C 1
ATOM 3783 O O . LYS B 1 133 ? 3.087 62.439 48.123 1.00 17.87 133 LYS B O 1
ATOM 3789 N N . LEU B 1 134 ? 1.530 60.812 48.287 1.00 16.65 134 LEU B N 1
ATOM 3790 C CA . LEU B 1 134 ? 0.853 61.401 47.119 1.00 16.75 134 LEU B CA 1
ATOM 3791 C C . LEU B 1 134 ? 0.406 62.823 47.375 1.00 16.70 134 LEU B C 1
ATOM 3792 O O . LEU B 1 134 ? 0.403 63.633 46.447 1.00 17.86 134 LEU B O 1
ATOM 3797 N N . GLN B 1 135 ? 0.093 63.144 48.626 1.00 19.44 135 GLN B N 1
ATOM 3798 C CA . GLN B 1 135 ? -0.326 64.540 48.919 1.00 22.65 135 GLN B CA 1
ATOM 3799 C C . GLN B 1 135 ? 0.803 65.550 48.694 1.00 20.79 135 GLN B C 1
ATOM 3800 O O . GLN B 1 135 ? 0.551 66.761 48.525 1.00 24.07 135 GLN B O 1
ATOM 3806 N N . GLU B 1 136 ? 2.068 65.149 48.660 1.00 17.70 136 GLU B N 1
ATOM 3807 C CA . GLU B 1 136 ? 3.181 66.032 48.355 1.00 20.29 136 GLU B CA 1
ATOM 3808 C C . GLU B 1 136 ? 3.257 66.516 46.912 1.00 15.15 136 GLU B C 1
ATOM 3809 O O . GLU B 1 136 ? 3.941 67.514 46.636 1.00 17.79 136 GLU B O 1
ATOM 3815 N N . ILE B 1 137 ? 2.577 65.796 46.014 1.00 15.94 137 ILE B N 1
ATOM 3816 C CA . ILE B 1 137 ? 2.631 66.180 44.606 1.00 15.64 137 ILE B CA 1
ATOM 3817 C C . ILE B 1 137 ? 1.913 67.494 44.363 1.00 16.25 137 ILE B C 1
ATOM 3818 O O . ILE B 1 137 ? 0.728 67.635 44.652 1.00 20.52 137 ILE B O 1
ATOM 3823 N N . GLN B 1 138 ? 2.702 68.424 43.807 1.00 15.67 138 GLN B N 1
ATOM 3824 C CA . GLN B 1 138 ? 2.169 69.721 43.446 1.00 16.45 138 GLN B CA 1
ATOM 3825 C C . GLN B 1 138 ? 2.457 70.005 41.977 1.00 15.40 138 GLN B C 1
ATOM 3826 O O . GLN B 1 138 ? 3.607 70.183 41.595 1.00 19.32 138 GLN B O 1
ATOM 3832 N N . LEU B 1 139 ? 1.341 70.017 41.231 1.00 18.51 139 LEU B N 1
ATOM 3833 C CA . LEU B 1 139 ? 1.472 70.415 39.822 1.00 22.66 139 LEU B CA 1
ATOM 3834 C C . LEU B 1 139 ? 1.330 71.918 39.615 1.00 27.52 139 LEU B C 1
ATOM 3835 O O . LEU B 1 139 ? 0.726 72.640 40.424 1.00 29.86 139 LEU B O 1
ATOM 3840 N N . GLN B 1 140 ? 1.865 72.440 38.501 1.00 33.04 140 GLN B N 1
ATOM 3841 C CA . GLN B 1 140 ? 1.474 73.827 38.152 1.00 34.95 140 GLN B CA 1
ATOM 3842 C C . GLN B 1 140 ? 0.409 73.716 37.076 1.00 34.71 140 GLN B C 1
ATOM 3843 O O . GLN B 1 140 ? 0.165 72.641 36.530 1.00 29.16 140 GLN B O 1
ATOM 3845 N N . ASP B 1 141 ? -0.274 74.812 36.756 1.00 33.73 141 ASP B N 1
ATOM 3846 C CA . ASP B 1 141 ? -1.394 74.722 35.829 1.00 33.93 141 ASP B CA 1
ATOM 3847 C C . ASP B 1 141 ? -0.989 74.352 34.416 1.00 29.01 141 ASP B C 1
ATOM 3848 O O . ASP B 1 141 ? -1.783 73.933 33.552 1.00 35.95 141 ASP B O 1
ATOM 3853 N N . ASN B 1 142 ? 0.308 74.519 34.121 1.00 24.88 142 ASN B N 1
ATOM 3854 C CA . ASN B 1 142 ? 0.687 74.313 32.727 1.00 23.74 142 ASN B CA 1
ATOM 3855 C C . ASN B 1 142 ? 1.262 72.927 32.516 1.00 23.09 142 ASN B C 1
ATOM 3856 O O . ASN B 1 142 ? 1.973 72.742 31.539 1.00 19.47 142 ASN B O 1
ATOM 3861 N N . ALA B 1 143 ? 0.933 72.007 33.445 1.00 20.00 143 ALA B N 1
ATOM 3862 C CA . ALA B 1 143 ? 1.533 70.687 33.362 1.00 18.87 143 ALA B CA 1
ATOM 3863 C C . ALA B 1 143 ? 1.012 69.951 32.134 1.00 17.46 143 ALA B C 1
ATOM 3864 O O . ALA B 1 143 ? -0.189 69.810 31.951 1.00 21.38 143 ALA B O 1
ATOM 3866 N N . ALA B 1 144 ? 1.966 69.468 31.326 1.00 16.37 144 ALA B N 1
ATOM 3867 C CA . ALA B 1 144 ? 1.647 68.670 30.156 1.00 15.65 144 ALA B CA 1
ATOM 3868 C C . ALA B 1 144 ? 1.215 67.277 30.574 1.00 14.12 144 ALA B C 1
ATOM 3869 O O . ALA B 1 144 ? 0.449 66.586 29.887 1.00 18.25 144 ALA B O 1
ATOM 3871 N N . TYR B 1 145 ? 1.755 66.808 31.686 1.00 12.92 145 TYR B N 1
ATOM 3872 C CA . TYR B 1 145 ? 1.547 65.471 32.194 1.00 12.51 145 TYR B CA 1
ATOM 3873 C C . TYR B 1 145 ? 2.298 65.399 33.519 1.00 12.83 145 TYR B C 1
ATOM 3874 O O . TYR B 1 145 ? 3.110 66.252 33.845 1.00 13.90 145 TYR B O 1
ATOM 3883 N N . LEU B 1 146 ? 1.987 64.362 34.292 1.00 11.83 146 LEU B N 1
ATOM 3884 C CA . LEU B 1 146 ? 2.737 64.036 35.487 1.00 12.55 146 LEU B CA 1
ATOM 3885 C C . LEU B 1 146 ? 3.324 62.622 35.264 1.00 11.06 146 LEU B C 1
ATOM 3886 O O . LEU B 1 146 ? 2.550 61.668 35.065 1.00 12.15 146 LEU B O 1
ATOM 3891 N N . HIS B 1 147 ? 4.651 62.550 35.311 1.00 10.88 147 HIS B N 1
ATOM 3892 C CA . HIS B 1 147 ? 5.259 61.245 35.093 1.00 10.16 147 HIS B CA 1
ATOM 3893 C C . HIS B 1 147 ? 5.756 60.699 36.422 1.00 10.55 147 HIS B C 1
ATOM 3894 O O . HIS B 1 147 ? 6.370 61.428 37.213 1.00 11.51 147 HIS B O 1
ATOM 3901 N N . LEU B 1 148 ? 5.535 59.429 36.685 1.00 10.74 148 LEU B N 1
ATOM 3902 C CA . LEU B 1 148 ? 6.100 58.774 37.856 1.00 12.22 148 LEU B CA 1
ATOM 3903 C C . LEU B 1 148 ? 6.653 57.412 37.399 1.00 11.51 148 LEU B C 1
ATOM 3904 O O . LEU B 1 148 ? 6.350 56.905 36.330 1.00 11.37 148 LEU B O 1
ATOM 3909 N N . THR B 1 149 ? 7.419 56.853 38.312 1.00 10.42 149 THR B N 1
ATOM 3910 C CA . THR B 1 149 ? 8.088 55.575 38.142 1.00 10.40 149 THR B CA 1
ATOM 3911 C C . THR B 1 149 ? 7.450 54.636 39.149 1.00 10.26 149 THR B C 1
ATOM 3912 O O . THR B 1 149 ? 7.589 54.866 40.343 1.00 11.67 149 THR B O 1
ATOM 3916 N N . SER B 1 150 ? 6.688 53.626 38.715 1.00 9.83 150 SER B N 1
ATOM 3917 C CA . SER B 1 150 ? 5.881 52.880 39.712 1.00 9.98 150 SER B CA 1
ATOM 3918 C C . SER B 1 150 ? 6.779 52.057 40.628 1.00 10.36 150 SER B C 1
ATOM 3919 O O . SER B 1 150 ? 6.463 51.893 41.821 1.00 11.26 150 SER B O 1
ATOM 3922 N N . ASN B 1 151 ? 7.885 51.550 40.085 1.00 10.33 151 ASN B N 1
ATOM 3923 C CA . ASN B 1 151 ? 8.851 50.732 40.807 1.00 9.88 151 ASN B CA 1
ATOM 3924 C C . ASN B 1 151 ? 10.257 51.175 40.432 1.00 9.74 151 ASN B C 1
ATOM 3925 O O . ASN B 1 151 ? 10.610 51.120 39.254 1.00 10.56 151 ASN B O 1
ATOM 3930 N N . GLU B 1 152 ? 10.981 51.660 41.438 1.00 10.47 152 GLU B N 1
ATOM 3931 C CA . GLU B 1 152 ? 12.332 52.156 41.251 1.00 10.68 152 GLU B CA 1
ATOM 3932 C C . GLU B 1 152 ? 13.267 50.967 41.388 1.00 10.48 152 GLU B C 1
ATOM 3933 O O . GLU B 1 152 ? 13.584 50.565 42.507 1.00 11.28 152 GLU B O 1
ATOM 3939 N N . THR B 1 153 ? 13.678 50.444 40.241 1.00 12.10 153 THR B N 1
ATOM 3940 C CA . THR B 1 153 ? 14.330 49.157 40.169 1.00 11.96 153 THR B CA 1
ATOM 3941 C C . THR B 1 153 ? 15.670 49.082 40.868 1.00 11.82 153 THR B C 1
ATOM 3942 O O . THR B 1 153 ? 16.021 47.990 41.344 1.00 12.57 153 THR B O 1
ATOM 3946 N N . ILE B 1 154 ? 16.374 50.208 40.911 1.00 10.91 154 ILE B N 1
ATOM 3947 C CA . ILE B 1 154 ? 17.692 50.200 41.503 1.00 10.66 154 ILE B CA 1
ATOM 3948 C C . ILE B 1 154 ? 17.596 50.433 43.002 1.00 11.60 154 ILE B C 1
ATOM 3949 O O . ILE B 1 154 ? 18.378 49.825 43.757 1.00 13.18 154 ILE B O 1
ATOM 3954 N N . GLU B 1 155 ? 16.681 51.303 43.436 1.00 11.93 155 GLU B N 1
ATOM 3955 C CA . GLU B 1 155 ? 16.535 51.623 44.855 1.00 12.03 155 GLU B CA 1
ATOM 3956 C C . GLU B 1 155 ? 15.713 50.623 45.600 1.00 10.57 155 GLU B C 1
ATOM 3957 O O . GLU B 1 155 ? 15.904 50.522 46.822 1.00 11.82 155 GLU B O 1
ATOM 3963 N N . GLY B 1 156 ? 14.835 49.882 44.939 1.00 11.01 156 GLY B N 1
ATOM 3964 C CA . GLY B 1 156 ? 13.991 48.937 45.665 1.00 12.15 156 GLY B CA 1
ATOM 3965 C C . GLY B 1 156 ? 12.739 49.532 46.269 1.00 10.17 156 GLY B C 1
ATOM 3966 O O . GLY B 1 156 ? 12.227 48.975 47.232 1.00 12.36 156 GLY B O 1
ATOM 3967 N N . ALA B 1 157 ? 12.272 50.646 45.707 1.00 10.89 157 ALA B N 1
ATOM 3968 C CA . ALA B 1 157 ? 11.087 51.354 46.214 1.00 11.12 157 ALA B CA 1
ATOM 3969 C C . ALA B 1 157 ? 9.927 51.228 45.243 1.00 10.47 157 ALA B C 1
ATOM 3970 O O . ALA B 1 157 ? 10.165 51.233 44.053 1.00 11.61 157 ALA B O 1
ATOM 3972 N N . GLN B 1 158 ? 8.691 51.134 45.734 1.00 11.16 158 GLN B N 1
ATOM 3973 C CA . GLN B 1 158 ? 7.565 50.917 44.830 1.00 10.66 158 GLN B CA 1
ATOM 3974 C C . GLN B 1 158 ? 6.312 51.583 45.374 1.00 11.08 158 GLN B C 1
ATOM 3975 O O . GLN B 1 158 ? 5.965 51.445 46.564 1.00 12.20 158 GLN B O 1
ATOM 3981 N N . PHE B 1 159 ? 5.610 52.304 44.525 1.00 11.85 159 PHE B N 1
ATOM 3982 C CA . PHE B 1 159 ? 4.328 52.851 44.927 1.00 12.32 159 PHE B CA 1
ATOM 3983 C C . PHE B 1 159 ? 3.285 51.747 45.028 1.00 13.09 159 PHE B C 1
ATOM 3984 O O . PHE B 1 159 ? 3.268 50.840 44.187 1.00 13.88 159 PHE B O 1
ATOM 3992 N N . LYS B 1 160 ? 2.419 51.848 46.046 1.00 14.39 160 LYS B N 1
ATOM 3993 C CA . LYS B 1 160 ? 1.273 50.964 46.177 1.00 17.62 160 LYS B CA 1
ATOM 3994 C C . LYS B 1 160 ? 0.018 51.542 45.559 1.00 18.07 160 LYS B C 1
ATOM 3995 O O . LYS B 1 160 ? -0.961 50.819 45.279 1.00 16.57 160 LYS B O 1
ATOM 4001 N N . ALA B 1 161 ? 0.017 52.866 45.392 1.00 15.78 161 ALA B N 1
ATOM 4002 C CA . ALA B 1 161 ? -1.169 53.564 44.901 1.00 15.73 161 ALA B CA 1
ATOM 4003 C C . ALA B 1 161 ? -0.709 54.792 44.118 1.00 13.84 161 ALA B C 1
ATOM 4004 O O . ALA B 1 161 ? 0.415 55.264 44.338 1.00 15.70 161 ALA B O 1
ATOM 4006 N N . PHE B 1 162 ? -1.560 55.261 43.223 1.00 14.76 162 PHE B N 1
ATOM 4007 C CA . PHE B 1 162 ? -1.187 56.317 42.308 1.00 14.97 162 PHE B CA 1
ATOM 4008 C C . PHE B 1 162 ? -2.080 57.524 42.496 1.00 14.73 162 PHE B C 1
ATOM 4009 O O . PHE B 1 162 ? -3.211 57.350 42.928 1.00 15.89 162 PHE B O 1
ATOM 4017 N N . PRO B 1 163 ? -1.602 58.720 42.171 1.00 15.11 163 PRO B N 1
ATOM 4018 C CA . PRO B 1 163 ? -2.408 59.928 42.409 1.00 16.90 163 PRO B CA 1
ATOM 4019 C C . PRO B 1 163 ? -3.498 60.096 41.345 1.00 17.20 163 PRO B C 1
ATOM 4020 O O . PRO B 1 163 ? -3.382 59.637 40.213 1.00 17.02 163 PRO B O 1
ATOM 4024 N N . ASP B 1 164 ? -4.591 60.741 41.796 1.00 20.32 164 ASP B N 1
ATOM 4025 C CA . ASP B 1 164 ? -5.601 61.199 40.838 1.00 20.27 164 ASP B CA 1
ATOM 4026 C C . ASP B 1 164 ? -5.157 62.576 40.340 1.00 20.19 164 ASP B C 1
ATOM 4027 O O . ASP B 1 164 ? -5.123 63.526 41.096 1.00 28.16 164 ASP B O 1
ATOM 4032 N N . THR B 1 165 ? -4.833 62.705 39.074 1.00 20.15 165 THR B N 1
ATOM 4033 C CA . THR B 1 165 ? -4.320 63.945 38.526 1.00 19.16 165 THR B CA 1
ATOM 4034 C C . THR B 1 165 ? -5.327 64.716 37.693 1.00 20.56 165 THR B C 1
ATOM 4035 O O . THR B 1 165 ? -4.977 65.709 37.064 1.00 20.61 165 THR B O 1
ATOM 4039 N N . GLY B 1 166 ? -6.575 64.323 37.624 1.00 21.18 166 GLY B N 1
ATOM 4040 C CA . GLY B 1 166 ? -7.617 65.126 36.984 1.00 23.22 166 GLY B CA 1
ATOM 4041 C C . GLY B 1 166 ? -7.374 65.180 35.498 1.00 21.83 166 GLY B C 1
ATOM 4042 O O . GLY B 1 166 ? -7.043 64.156 34.903 1.00 21.74 166 GLY B O 1
ATOM 4043 N N . SER B 1 167 ? -7.510 66.328 34.858 1.00 23.42 167 SER B N 1
ATOM 4044 C CA . SER B 1 167 ? -7.226 66.520 33.461 1.00 23.66 167 SER B CA 1
ATOM 4045 C C . SER B 1 167 ? -5.761 66.424 33.087 1.00 21.41 167 SER B C 1
ATOM 4046 O O . SER B 1 167 ? -5.515 66.402 31.882 1.00 23.92 167 SER B O 1
ATOM 4049 N N . VAL B 1 168 ? -4.836 66.400 34.029 1.00 18.52 168 VAL B N 1
ATOM 4050 C CA . VAL B 1 168 ? -3.436 66.242 33.609 1.00 18.81 168 VAL B CA 1
ATOM 4051 C C . VAL B 1 168 ? -3.175 64.761 33.402 1.00 15.98 168 VAL B C 1
ATOM 4052 O O . VAL B 1 168 ? -3.377 63.969 34.308 1.00 17.25 168 VAL B O 1
ATOM 4056 N N . PRO B 1 169 ? -2.706 64.354 32.229 1.00 13.73 169 PRO B N 1
ATOM 4057 C CA . PRO B 1 169 ? -2.441 62.914 32.094 1.00 13.44 169 PRO B CA 1
ATOM 4058 C C . PRO B 1 169 ? -1.347 62.407 33.034 1.00 12.00 169 PRO B C 1
ATOM 4059 O O . PRO B 1 169 ? -0.288 63.003 33.148 1.00 13.44 169 PRO B O 1
ATOM 4063 N N . LEU B 1 170 ? -1.637 61.281 33.654 1.00 12.54 170 LEU B N 1
ATOM 4064 C CA . LEU B 1 170 ? -0.674 60.572 34.515 1.00 11.75 170 LEU B CA 1
ATOM 4065 C C . LEU B 1 170 ? 0.030 59.542 33.647 1.00 10.21 170 LEU B C 1
ATOM 4066 O O . LEU B 1 170 ? -0.612 58.748 32.954 1.00 12.07 170 LEU B O 1
ATOM 4071 N N . ILE B 1 171 ? 1.363 59.561 33.723 1.00 10.80 171 ILE B N 1
ATOM 4072 C CA . ILE B 1 171 ? 2.183 58.631 32.923 1.00 11.02 171 ILE B CA 1
ATOM 4073 C C . ILE B 1 171 ? 3.056 57.841 33.853 1.00 9.90 171 ILE B C 1
ATOM 4074 O O . ILE B 1 171 ? 3.695 58.418 34.723 1.00 13.17 171 ILE B O 1
ATOM 4079 N N . GLY B 1 172 ? 3.070 56.526 33.711 1.00 10.42 172 GLY B N 1
ATOM 4080 C CA . GLY B 1 172 ? 3.872 55.677 34.551 1.00 11.50 172 GLY B CA 1
ATOM 4081 C C . GLY B 1 172 ? 4.887 54.811 33.823 1.00 9.95 172 GLY B C 1
ATOM 4082 O O . GLY B 1 172 ? 4.470 54.078 32.908 1.00 10.75 172 GLY B O 1
ATOM 4083 N N . ASP B 1 173 ? 6.125 54.921 34.227 1.00 10.42 173 ASP B N 1
ATOM 4084 C CA . ASP B 1 173 ? 7.168 53.958 33.846 1.00 10.49 173 ASP B CA 1
ATOM 4085 C C . ASP B 1 173 ? 7.007 52.734 34.747 1.00 9.70 173 ASP B C 1
ATOM 4086 O O . ASP B 1 173 ? 7.365 52.755 35.916 1.00 10.51 173 ASP B O 1
ATOM 4091 N N . MET B 1 174 ? 6.410 51.695 34.181 1.00 10.67 174 MET B N 1
ATOM 4092 C CA . MET B 1 174 ? 6.127 50.482 34.956 1.00 10.33 174 MET B CA 1
ATOM 4093 C C . MET B 1 174 ? 7.046 49.377 34.488 1.00 9.72 174 MET B C 1
ATOM 4094 O O . MET B 1 174 ? 6.703 48.210 34.653 1.00 11.07 174 MET B O 1
ATOM 4099 N N . SER B 1 175 ? 8.206 49.752 33.956 1.00 10.80 175 SER B N 1
ATOM 4100 C CA . SER B 1 175 ? 9.100 48.735 33.424 1.00 11.08 175 SER B CA 1
ATOM 4101 C C . SER B 1 175 ? 9.358 47.573 34.362 1.00 10.30 175 SER B C 1
ATOM 4102 O O . SER B 1 175 ? 9.309 46.434 33.927 1.00 12.41 175 SER B O 1
ATOM 4105 N N . SER B 1 176 ? 9.571 47.849 35.635 1.00 10.29 176 SER B N 1
ATOM 4106 C CA . SER B 1 176 ? 9.929 46.721 36.517 1.00 9.45 176 SER B CA 1
ATOM 4107 C C . SER B 1 176 ? 8.765 46.218 37.343 1.00 9.66 176 SER B C 1
ATOM 4108 O O . SER B 1 176 ? 8.994 45.372 38.234 1.00 11.81 176 SER B O 1
ATOM 4111 N N . ASP B 1 177 ? 7.511 46.607 37.120 1.00 10.02 177 ASP B N 1
ATOM 4112 C CA . ASP B 1 177 ? 6.426 45.962 37.866 1.00 10.57 177 ASP B CA 1
ATOM 4113 C C . ASP B 1 177 ? 5.160 45.818 37.009 1.00 10.81 177 ASP B C 1
ATOM 4114 O O . ASP B 1 177 ? 4.131 45.426 37.533 1.00 11.07 177 ASP B O 1
ATOM 4119 N N . ILE B 1 178 ? 5.204 46.086 35.719 1.00 9.83 178 ILE B N 1
ATOM 4120 C CA . ILE B 1 178 ? 3.947 45.960 34.957 1.00 10.63 178 ILE B CA 1
ATOM 4121 C C . ILE B 1 178 ? 3.460 44.515 34.981 1.00 10.98 178 ILE B C 1
ATOM 4122 O O . ILE B 1 178 ? 4.230 43.572 34.789 1.00 11.63 178 ILE B O 1
ATOM 4127 N N . LEU B 1 179 ? 2.144 44.394 35.161 1.00 10.84 179 LEU B N 1
ATOM 4128 C CA . LEU B 1 179 ? 1.491 43.092 35.203 1.00 11.18 179 LEU B CA 1
ATOM 4129 C C . LEU B 1 179 ? 2.015 42.204 36.330 1.00 11.15 179 LEU B C 1
ATOM 4130 O O . LEU B 1 179 ? 1.967 40.987 36.282 1.00 11.38 179 LEU B O 1
ATOM 4135 N N . SER B 1 180 ? 2.464 42.854 37.417 1.00 10.55 180 SER B N 1
ATOM 4136 C CA . SER B 1 180 ? 2.765 42.139 38.649 1.00 11.13 180 SER B CA 1
ATOM 4137 C C . SER B 1 180 ? 1.639 42.249 39.653 1.00 11.90 180 SER B C 1
ATOM 4138 O O . SER B 1 180 ? 1.677 41.576 40.676 1.00 13.24 180 SER B O 1
ATOM 4141 N N . ARG B 1 181 ? 0.666 43.094 39.352 1.00 12.34 181 ARG B N 1
ATOM 4142 C CA . ARG B 1 181 ? -0.369 43.462 40.310 1.00 14.74 181 ARG B CA 1
ATOM 4143 C C . ARG B 1 181 ? -1.538 44.084 39.551 1.00 13.89 181 ARG B C 1
ATOM 4144 O O . ARG B 1 181 ? -1.306 44.767 38.542 1.00 13.51 181 ARG B O 1
ATOM 4152 N N . PRO B 1 182 ? -2.764 43.956 40.021 1.00 14.64 182 PRO B N 1
ATOM 4153 C CA . PRO B 1 182 ? -3.842 44.757 39.445 1.00 13.64 182 PRO B CA 1
ATOM 4154 C C . PRO B 1 182 ? -3.544 46.241 39.662 1.00 15.58 182 PRO B C 1
ATOM 4155 O O . PRO B 1 182 ? -3.001 46.625 40.694 1.00 15.49 182 PRO B O 1
ATOM 4159 N N . PHE B 1 183 ? -3.946 47.067 38.701 1.00 14.92 183 PHE B N 1
ATOM 4160 C CA . PHE B 1 183 ? -4.011 48.488 38.880 1.00 15.03 183 PHE B CA 1
ATOM 4161 C C . PHE B 1 183 ? -5.131 48.955 37.942 1.00 14.62 183 PHE B C 1
ATOM 4162 O O . PHE B 1 183 ? -5.464 48.233 36.993 1.00 16.93 183 PHE B O 1
ATOM 4170 N N . ASP B 1 184 ? -5.647 50.136 38.250 1.00 17.03 184 ASP B N 1
ATOM 4171 C CA . ASP B 1 184 ? -6.720 50.673 37.398 1.00 18.11 184 ASP B CA 1
ATOM 4172 C C . ASP B 1 184 ? -6.078 51.502 36.299 1.00 15.57 184 ASP B C 1
ATOM 4173 O O . ASP B 1 184 ? -5.610 52.600 36.573 1.00 16.97 184 ASP B O 1
ATOM 4178 N N . LEU B 1 185 ? -6.088 50.978 35.082 1.00 15.26 185 LEU B N 1
ATOM 4179 C CA . LEU B 1 185 ? -5.441 51.672 33.969 1.00 13.28 185 LEU B CA 1
ATOM 4180 C C . LEU B 1 185 ? -6.079 53.033 33.758 1.00 15.01 185 LEU B C 1
ATOM 4181 O O . LEU B 1 185 ? -5.405 53.932 33.257 1.00 14.97 185 LEU B O 1
ATOM 4186 N N . ASN B 1 186 ? -7.365 53.159 34.101 1.00 15.58 186 ASN B N 1
ATOM 4187 C CA . ASN B 1 186 ? -8.023 54.436 33.858 1.00 14.53 186 ASN B CA 1
ATOM 4188 C C . ASN B 1 186 ? -7.401 55.593 34.630 1.00 13.94 186 ASN B C 1
ATOM 4189 O O . ASN B 1 186 ? -7.610 56.755 34.282 1.00 16.86 186 ASN B O 1
ATOM 4194 N N . GLN B 1 187 ? -6.579 55.349 35.646 1.00 15.02 187 GLN B N 1
ATOM 4195 C CA . GLN B 1 187 ? -5.878 56.452 36.282 1.00 13.36 187 GLN B CA 1
ATOM 4196 C C . GLN B 1 187 ? -4.830 57.106 35.378 1.00 15.07 187 GLN B C 1
ATOM 4197 O O . GLN B 1 187 ? -4.393 58.240 35.679 1.00 16.30 187 GLN B O 1
ATOM 4203 N N . PHE B 1 188 ? -4.458 56.388 34.346 1.00 13.68 188 PHE B N 1
ATOM 4204 C CA . PHE B 1 188 ? -3.299 56.769 33.527 1.00 12.50 188 PHE B CA 1
ATOM 4205 C C . PHE B 1 188 ? -3.677 57.223 32.132 1.00 11.69 188 PHE B C 1
ATOM 4206 O O . PHE B 1 188 ? -4.599 56.688 31.514 1.00 14.54 188 PHE B O 1
ATOM 4214 N N . GLY B 1 189 ? -2.927 58.169 31.639 1.00 11.99 189 GLY B N 1
ATOM 4215 C CA . GLY B 1 189 ? -2.886 58.502 30.217 1.00 11.96 189 GLY B CA 1
ATOM 4216 C C . GLY B 1 189 ? -1.998 57.553 29.445 1.00 12.37 189 GLY B C 1
ATOM 4217 O O . GLY B 1 189 ? -2.266 57.208 28.264 1.00 13.05 189 GLY B O 1
ATOM 4218 N N . LEU B 1 190 ? -0.906 57.098 30.081 1.00 11.92 190 LEU B N 1
ATOM 4219 C CA . LEU B 1 190 ? 0.030 56.221 29.361 1.00 11.28 190 LEU B CA 1
ATOM 4220 C C . LEU B 1 190 ? 0.841 55.452 30.399 1.00 11.01 190 LEU B C 1
ATOM 4221 O O . LEU B 1 190 ? 1.287 56.074 31.368 1.00 11.11 190 LEU B O 1
ATOM 4226 N N . VAL B 1 191 ? 0.987 54.170 30.157 1.00 11.24 191 VAL B N 1
ATOM 4227 C CA . VAL B 1 191 ? 1.949 53.385 30.962 1.00 12.66 191 VAL B CA 1
ATOM 4228 C C . VAL B 1 191 ? 2.864 52.684 29.965 1.00 10.41 191 VAL B C 1
ATOM 4229 O O . VAL B 1 191 ? 2.477 52.331 28.853 1.00 12.03 191 VAL B O 1
ATOM 4233 N N . TYR B 1 192 ? 4.099 52.501 30.379 1.00 11.20 192 TYR B N 1
ATOM 4234 C CA . TYR B 1 192 ? 5.028 51.833 29.470 1.00 10.58 192 TYR B CA 1
ATOM 4235 C C . TYR B 1 192 ? 5.953 50.959 30.278 1.00 10.76 192 TYR B C 1
ATOM 4236 O O . TYR B 1 192 ? 6.131 51.120 31.505 1.00 11.52 192 TYR B O 1
ATOM 4245 N N . ALA B 1 193 ? 6.555 50.029 29.544 1.00 10.49 193 ALA B N 1
ATOM 4246 C CA . ALA B 1 193 ? 7.491 49.104 30.169 1.00 10.66 193 ALA B CA 1
ATOM 4247 C C . ALA B 1 193 ? 8.348 48.420 29.092 1.00 10.78 193 ALA B C 1
ATOM 4248 O O . ALA B 1 193 ? 7.727 47.880 28.171 1.00 11.39 193 ALA B O 1
ATOM 4250 N N . GLY B 1 194 ? 9.651 48.443 29.250 1.00 11.32 194 GLY B N 1
ATOM 4251 C CA . GLY B 1 194 ? 10.489 47.496 28.486 1.00 11.87 194 GLY B CA 1
ATOM 4252 C C . GLY B 1 194 ? 9.994 46.123 28.868 1.00 10.94 194 GLY B C 1
ATOM 4253 O O . GLY B 1 194 ? 9.749 45.854 30.070 1.00 15.05 194 GLY B O 1
ATOM 4254 N N . ALA B 1 195 ? 9.844 45.190 27.950 1.00 12.15 195 ALA B N 1
ATOM 4255 C CA . ALA B 1 195 ? 9.241 43.907 28.328 1.00 11.92 195 ALA B CA 1
ATOM 4256 C C . ALA B 1 195 ? 10.179 43.060 29.166 1.00 11.07 195 ALA B C 1
ATOM 4257 O O . ALA B 1 195 ? 9.692 42.116 29.821 1.00 12.40 195 ALA B O 1
ATOM 4259 N N . GLN B 1 196 ? 11.469 43.327 29.108 1.00 11.43 196 GLN B N 1
ATOM 4260 C CA . GLN B 1 196 ? 12.439 42.372 29.609 1.00 13.39 196 GLN B CA 1
ATOM 4261 C C . GLN B 1 196 ? 12.455 42.214 31.107 1.00 14.70 196 GLN B C 1
ATOM 4262 O O . GLN B 1 196 ? 13.199 41.321 31.538 1.00 26.71 196 GLN B O 1
ATOM 4268 N N . LYS B 1 197 ? 11.700 42.928 31.907 1.00 16.86 197 LYS B N 1
ATOM 4269 C CA . LYS B 1 197 ? 11.696 42.580 33.358 1.00 18.49 197 LYS B CA 1
ATOM 4270 C C . LYS B 1 197 ? 10.568 41.631 33.696 1.00 19.29 197 LYS B C 1
ATOM 4271 O O . LYS B 1 197 ? 10.757 40.627 34.407 1.00 21.00 197 LYS B O 1
ATOM 4277 N N . ASN B 1 198 ? 9.353 41.878 33.227 1.00 19.99 198 ASN B N 1
ATOM 4278 C CA . ASN B 1 198 ? 8.208 41.142 33.708 1.00 19.30 198 ASN B CA 1
ATOM 4279 C C . ASN B 1 198 ? 7.264 40.764 32.577 1.00 21.26 198 ASN B C 1
ATOM 4280 O O . ASN B 1 198 ? 6.137 40.356 32.922 1.00 27.53 198 ASN B O 1
ATOM 4285 N N . LEU B 1 199 ? 7.603 40.864 31.293 1.00 19.09 199 LEU B N 1
ATOM 4286 C CA . LEU B 1 199 ? 6.680 40.527 30.234 1.00 17.20 199 LEU B CA 1
ATOM 4287 C C . LEU B 1 199 ? 7.302 39.608 29.174 1.00 17.87 199 LEU B C 1
ATOM 4288 O O . LEU B 1 199 ? 6.583 39.161 28.259 1.00 23.45 199 LEU B O 1
ATOM 4293 N N . GLY B 1 200 ? 8.605 39.330 29.244 1.00 20.81 200 GLY B N 1
ATOM 4294 C CA . GLY B 1 200 ? 9.265 38.562 28.196 1.00 23.14 200 GLY B CA 1
ATOM 4295 C C . GLY B 1 200 ? 10.683 39.014 27.989 1.00 15.62 200 GLY B C 1
ATOM 4296 O O . GLY B 1 200 ? 11.514 39.310 28.845 1.00 25.62 200 GLY B O 1
ATOM 4297 N N . PRO B 1 201 ? 11.076 39.032 26.697 1.00 16.86 201 PRO B N 1
ATOM 4298 C CA . PRO B 1 201 ? 12.471 39.330 26.441 1.00 18.74 201 PRO B CA 1
ATOM 4299 C C . PRO B 1 201 ? 12.711 40.787 26.114 1.00 20.56 201 PRO B C 1
ATOM 4300 O O . PRO B 1 201 ? 11.767 41.504 25.887 1.00 20.55 201 PRO B O 1
ATOM 4304 N N . SER B 1 202 ? 13.984 41.181 26.115 1.00 14.61 202 SER B N 1
ATOM 4305 C CA . SER B 1 202 ? 14.360 42.499 25.665 1.00 15.68 202 SER B CA 1
ATOM 4306 C C . SER B 1 202 ? 14.072 42.681 24.163 1.00 13.24 202 SER B C 1
ATOM 4307 O O . SER B 1 202 ? 14.198 41.763 23.410 1.00 19.05 202 SER B O 1
ATOM 4310 N N . GLY B 1 203 ? 13.755 43.894 23.803 1.00 14.38 203 GLY B N 1
ATOM 4311 C CA . GLY B 1 203 ? 13.626 44.331 22.448 1.00 14.56 203 GLY B CA 1
ATOM 4312 C C . GLY B 1 203 ? 12.200 44.761 22.104 1.00 13.21 203 GLY B C 1
ATOM 4313 O O . GLY B 1 203 ? 11.986 45.264 21.007 1.00 14.85 203 GLY B O 1
ATOM 4314 N N . VAL B 1 204 ? 11.276 44.599 23.041 1.00 12.26 204 VAL B N 1
ATOM 4315 C CA . VAL B 1 204 ? 9.980 45.239 22.819 1.00 13.53 204 VAL B CA 1
ATOM 4316 C C . VAL B 1 204 ? 9.649 46.034 24.088 1.00 11.72 204 VAL B C 1
ATOM 4317 O O . VAL B 1 204 ? 9.926 45.611 25.207 1.00 11.94 204 VAL B O 1
ATOM 4321 N N . THR B 1 205 ? 9.048 47.195 23.845 1.00 9.87 205 THR B N 1
ATOM 4322 C CA . THR B 1 205 ? 8.508 48.063 24.869 1.00 10.04 205 THR B CA 1
ATOM 4323 C C . THR B 1 205 ? 7.004 48.085 24.655 1.00 9.65 205 THR B C 1
ATOM 4324 O O . THR B 1 205 ? 6.519 48.313 23.562 1.00 11.98 205 THR B O 1
ATOM 4328 N N . VAL B 1 206 ? 6.306 47.789 25.741 1.00 10.54 206 VAL B N 1
ATOM 4329 C CA . VAL B 1 206 ? 4.861 47.864 25.731 1.00 10.75 206 VAL B CA 1
ATOM 4330 C C . VAL B 1 206 ? 4.440 49.250 26.197 1.00 10.20 206 VAL B C 1
ATOM 4331 O O . VAL B 1 206 ? 4.902 49.778 27.203 1.00 12.04 206 VAL B O 1
ATOM 4335 N N . VAL B 1 207 ? 3.608 49.904 25.415 1.00 11.38 207 VAL B N 1
ATOM 4336 C CA . VAL B 1 207 ? 3.109 51.246 25.684 1.00 11.86 207 VAL B CA 1
ATOM 4337 C C . VAL B 1 207 ? 1.602 51.144 25.619 1.00 11.95 207 VAL B C 1
ATOM 4338 O O . VAL B 1 207 ? 1.102 50.808 24.567 1.00 16.29 207 VAL B O 1
ATOM 4342 N N . ILE B 1 208 ? 0.931 51.439 26.712 1.00 11.53 208 ILE B N 1
ATOM 4343 C CA . ILE B 1 208 ? -0.515 51.369 26.727 1.00 12.00 208 ILE B CA 1
ATOM 4344 C C . ILE B 1 208 ? -1.015 52.803 26.887 1.00 13.72 208 ILE B C 1
ATOM 4345 O O . ILE B 1 208 ? -0.703 53.448 27.889 1.00 15.04 208 ILE B O 1
ATOM 4350 N N . VAL B 1 209 ? -1.752 53.254 25.885 1.00 12.26 209 VAL B N 1
ATOM 4351 C CA . VAL B 1 209 ? -2.043 54.683 25.888 1.00 12.20 209 VAL B CA 1
ATOM 4352 C C . VAL B 1 209 ? -3.526 54.965 25.703 1.00 12.43 209 VAL B C 1
ATOM 4353 O O . VAL B 1 209 ? -4.252 54.282 24.976 1.00 13.74 209 VAL B O 1
ATOM 4357 N N . ARG B 1 210 ? -3.981 55.997 26.425 1.00 12.63 210 ARG B N 1
ATOM 4358 C CA . ARG B 1 210 ? -5.399 56.377 26.271 1.00 12.37 210 ARG B CA 1
ATOM 4359 C C . ARG B 1 210 ? -5.539 56.979 24.875 1.00 12.60 210 ARG B C 1
ATOM 4360 O O . ARG B 1 210 ? -4.766 57.890 24.568 1.00 14.14 210 ARG B O 1
ATOM 4368 N N . GLU B 1 211 ? -6.457 56.418 24.097 1.00 13.85 211 GLU B N 1
ATOM 4369 C CA . GLU B 1 211 ? -6.532 56.835 22.694 1.00 16.35 211 GLU B CA 1
ATOM 4370 C C . GLU B 1 211 ? -6.704 58.328 22.508 1.00 15.09 211 GLU B C 1
ATOM 4371 O O . GLU B 1 211 ? -6.142 58.908 21.588 1.00 15.34 211 GLU B O 1
ATOM 4377 N N . ASP B 1 212 ? -7.452 58.969 23.406 1.00 17.02 212 ASP B N 1
ATOM 4378 C CA . ASP B 1 212 ? -7.714 60.386 23.213 1.00 18.61 212 ASP B CA 1
ATOM 4379 C C . ASP B 1 212 ? -6.459 61.204 23.402 1.00 20.29 212 ASP B C 1
ATOM 4380 O O . ASP B 1 212 ? -6.417 62.357 22.964 1.00 35.40 212 ASP B O 1
ATOM 4385 N N . LEU B 1 213 ? -5.401 60.654 24.006 1.00 17.77 213 LEU B N 1
ATOM 4386 C CA . LEU B 1 213 ? -4.211 61.469 24.193 1.00 18.20 213 LEU B CA 1
ATOM 4387 C C . LEU B 1 213 ? -3.279 61.500 22.991 1.00 15.90 213 LEU B C 1
ATOM 4388 O O . LEU B 1 213 ? -2.375 62.346 22.952 1.00 15.85 213 LEU B O 1
ATOM 4393 N N . VAL B 1 214 ? -3.549 60.596 22.056 1.00 16.35 214 VAL B N 1
ATOM 4394 C CA . VAL B 1 214 ? -2.577 60.438 20.976 1.00 15.47 214 VAL B CA 1
ATOM 4395 C C . VAL B 1 214 ? -3.291 60.491 19.639 1.00 16.49 214 VAL B C 1
ATOM 4396 O O . VAL B 1 214 ? -2.756 59.981 18.667 1.00 18.56 214 VAL B O 1
ATOM 4400 N N . ALA B 1 215 ? -4.475 61.095 19.589 1.00 17.15 215 ALA B N 1
ATOM 4401 C CA . ALA B 1 215 ? -5.238 61.161 18.348 1.00 17.83 215 ALA B CA 1
ATOM 4402 C C . ALA B 1 215 ? -4.466 61.874 17.255 1.00 16.85 215 ALA B C 1
ATOM 4403 O O . ALA B 1 215 ? -4.554 61.504 16.088 1.00 24.87 215 ALA B O 1
ATOM 4405 N N . GLU B 1 216 ? -3.720 62.905 17.602 1.00 18.43 216 GLU B N 1
ATOM 4406 C CA . GLU B 1 216 ? -2.945 63.707 16.671 1.00 18.36 216 GLU B CA 1
ATOM 4407 C C . GLU B 1 216 ? -1.577 63.988 17.270 1.00 17.96 216 GLU B C 1
ATOM 4408 O O . GLU B 1 216 ? -1.510 64.849 18.152 1.00 27.55 216 GLU B O 1
ATOM 4414 N N . SER B 1 217 ? -0.559 63.268 16.821 1.00 15.11 217 SER B N 1
ATOM 4415 C CA . SER B 1 217 ? 0.769 63.548 17.384 1.00 14.05 217 SER B CA 1
ATOM 4416 C C . SER B 1 217 ? 1.392 64.752 16.714 1.00 12.66 217 SER B C 1
ATOM 4417 O O . SER B 1 217 ? 0.969 65.138 15.633 1.00 17.94 217 SER B O 1
ATOM 4420 N N . PRO B 1 218 ? 2.372 65.365 17.371 1.00 14.20 218 PRO B N 1
ATOM 4421 C CA . PRO B 1 218 ? 3.000 66.566 16.781 1.00 15.21 218 PRO B CA 1
ATOM 4422 C C . PRO B 1 218 ? 3.584 66.267 15.430 1.00 15.72 218 PRO B C 1
ATOM 4423 O O . PRO B 1 218 ? 4.381 65.353 15.226 1.00 16.88 218 PRO B O 1
ATOM 4427 N N . LYS B 1 219 ? 3.193 67.057 14.437 1.00 19.82 219 LYS B N 1
ATOM 4428 C CA . LYS B 1 219 ? 3.502 66.645 13.066 1.00 21.24 219 LYS B CA 1
ATOM 4429 C C . LYS B 1 219 ? 4.940 66.947 12.690 1.00 20.48 219 LYS B C 1
ATOM 4430 O O . LYS B 1 219 ? 5.378 66.522 11.604 1.00 25.69 219 LYS B O 1
ATOM 4436 N N . HIS B 1 220 ? 5.703 67.660 13.514 1.00 17.44 220 HIS B N 1
ATOM 4437 C CA . HIS B 1 220 ? 7.077 67.950 13.145 1.00 15.74 220 HIS B CA 1
ATOM 4438 C C . HIS B 1 220 ? 8.001 66.787 13.502 1.00 16.58 220 HIS B C 1
ATOM 4439 O O . HIS B 1 220 ? 9.161 66.765 13.099 1.00 19.76 220 HIS B O 1
ATOM 4446 N N . LEU B 1 221 ? 7.474 65.819 14.263 1.00 15.21 221 LEU B N 1
ATOM 4447 C CA . LEU B 1 221 ? 8.320 64.735 14.720 1.00 15.52 221 LEU B CA 1
ATOM 4448 C C . LEU B 1 221 ? 8.661 63.709 13.643 1.00 15.19 221 LEU B C 1
ATOM 4449 O O . LEU B 1 221 ? 7.806 63.461 12.793 1.00 16.94 221 LEU B O 1
ATOM 4454 N N . PRO B 1 222 ? 9.827 63.075 13.743 1.00 18.06 222 PRO B N 1
ATOM 4455 C CA . PRO B 1 222 ? 10.116 61.904 12.922 1.00 19.79 222 PRO B CA 1
ATOM 4456 C C . PRO B 1 222 ? 8.956 60.910 13.029 1.00 16.57 222 PRO B C 1
ATOM 4457 O O . PRO B 1 222 ? 8.378 60.755 14.092 1.00 16.06 222 PRO B O 1
ATOM 4461 N N . THR B 1 223 ? 8.686 60.269 11.886 1.00 15.61 223 THR B N 1
ATOM 4462 C CA . THR B 1 223 ? 7.530 59.371 11.865 1.00 14.55 223 THR B CA 1
ATOM 4463 C C . THR B 1 223 ? 7.578 58.323 12.966 1.00 13.22 223 THR B C 1
ATOM 4464 O O . THR B 1 223 ? 6.551 58.037 13.611 1.00 14.53 223 THR B O 1
ATOM 4468 N N . MET B 1 224 ? 8.796 57.767 13.163 1.00 13.97 224 MET B N 1
ATOM 4469 C CA . MET B 1 224 ? 8.877 56.689 14.169 1.00 13.43 224 MET B CA 1
ATOM 4470 C C . MET B 1 224 ? 8.768 57.183 15.605 1.00 12.25 224 MET B C 1
ATOM 4471 O O . MET B 1 224 ? 8.676 56.347 16.522 1.00 15.52 224 MET B O 1
ATOM 4476 N N . LEU B 1 225 ? 8.753 58.486 15.809 1.00 13.09 225 LEU B N 1
ATOM 4477 C CA . LEU B 1 225 ? 8.675 59.019 17.187 1.00 16.06 225 LEU B CA 1
ATOM 4478 C C . LEU B 1 225 ? 7.311 59.595 17.437 1.00 11.68 225 LEU B C 1
ATOM 4479 O O . LEU B 1 225 ? 7.164 60.221 18.500 1.00 12.53 225 LEU B O 1
ATOM 4484 N N . ARG B 1 226 ? 6.328 59.374 16.563 1.00 13.02 226 ARG B N 1
ATOM 4485 C CA . ARG B 1 226 ? 4.968 59.818 16.837 1.00 11.83 226 ARG B CA 1
ATOM 4486 C C . ARG B 1 226 ? 4.142 58.675 17.379 1.00 11.81 226 ARG B C 1
ATOM 4487 O O . ARG B 1 226 ? 4.177 57.582 16.756 1.00 13.28 226 ARG B O 1
ATOM 4495 N N . TYR B 1 227 ? 3.381 58.826 18.467 1.00 11.82 227 TYR B N 1
ATOM 4496 C CA . TYR B 1 227 ? 2.545 57.707 18.891 1.00 11.76 227 TYR B CA 1
ATOM 4497 C C . TYR B 1 227 ? 1.511 57.395 17.805 1.00 11.94 227 TYR B C 1
ATOM 4498 O O . TYR B 1 227 ? 1.156 56.227 17.673 1.00 12.32 227 TYR B O 1
ATOM 4507 N N . ASP B 1 228 ? 0.958 58.393 17.104 1.00 13.82 228 ASP B N 1
ATOM 4508 C CA . ASP B 1 228 ? -0.126 58.038 16.183 1.00 13.43 228 ASP B CA 1
ATOM 4509 C C . ASP B 1 228 ? 0.389 57.177 15.035 1.00 12.85 228 ASP B C 1
ATOM 4510 O O . ASP B 1 228 ? -0.397 56.440 14.434 1.00 14.51 228 ASP B O 1
ATOM 4515 N N . THR B 1 229 ? 1.678 57.195 14.724 1.00 12.38 229 THR B N 1
ATOM 4516 C CA . THR B 1 229 ? 2.205 56.192 13.787 1.00 13.33 229 THR B CA 1
ATOM 4517 C C . THR B 1 229 ? 1.886 54.768 14.224 1.00 12.80 229 THR B C 1
ATOM 4518 O O . THR B 1 229 ? 1.536 53.897 13.446 1.00 15.65 229 THR B O 1
ATOM 4522 N N . TYR B 1 230 ? 2.057 54.497 15.502 1.00 11.73 230 TYR B N 1
ATOM 4523 C CA . TYR B 1 230 ? 1.814 53.178 16.042 1.00 11.83 230 TYR B CA 1
ATOM 4524 C C . TYR B 1 230 ? 0.341 52.943 16.191 1.00 11.52 230 TYR B C 1
ATOM 4525 O O . TYR B 1 230 ? -0.119 51.831 15.904 1.00 12.74 230 TYR B O 1
ATOM 4534 N N . VAL B 1 231 ? -0.439 53.948 16.592 1.00 12.31 231 VAL B N 1
ATOM 4535 C CA . VAL B 1 231 ? -1.858 53.714 16.745 1.00 13.05 231 VAL B CA 1
ATOM 4536 C C . VAL B 1 231 ? -2.482 53.442 15.387 1.00 13.25 231 VAL B C 1
ATOM 4537 O O . VAL B 1 231 ? -3.213 52.456 15.199 1.00 13.17 231 VAL B O 1
ATOM 4541 N N . LYS B 1 232 ? -2.297 54.330 14.431 1.00 12.67 232 LYS B N 1
ATOM 4542 C CA . LYS B 1 232 ? -2.918 54.233 13.104 1.00 13.12 232 LYS B CA 1
ATOM 4543 C C . LYS B 1 232 ? -2.547 52.954 12.362 1.00 11.40 232 LYS B C 1
ATOM 4544 O O . LYS B 1 232 ? -3.347 52.473 11.552 1.00 12.77 232 LYS B O 1
ATOM 4550 N N . ASN B 1 233 ? -1.341 52.437 12.653 1.00 10.88 233 ASN B N 1
ATOM 4551 C CA . ASN B 1 233 ? -0.848 51.281 11.938 1.00 10.74 233 ASN B CA 1
ATOM 4552 C C . ASN B 1 233 ? -0.780 50.035 12.803 1.00 10.56 233 ASN B C 1
ATOM 4553 O O . ASN B 1 233 ? -0.135 49.036 12.456 1.00 10.47 233 ASN B O 1
ATOM 4558 N N . ASN B 1 234 ? -1.420 50.050 13.967 1.00 10.98 234 ASN B N 1
ATOM 4559 C CA . ASN B 1 234 ? -1.408 48.917 14.896 1.00 11.17 234 ASN B CA 1
ATOM 4560 C C . ASN B 1 234 ? -0.013 48.390 15.159 1.00 11.03 234 ASN B C 1
ATOM 4561 O O . ASN B 1 234 ? 0.189 47.181 15.202 1.00 11.67 234 ASN B O 1
ATOM 4566 N N . SER B 1 235 ? 0.944 49.281 15.339 1.00 10.33 235 SER B N 1
ATOM 4567 C CA . SER B 1 235 ? 2.330 48.949 15.616 1.00 10.58 235 SER B CA 1
ATOM 4568 C C . SER B 1 235 ? 2.976 48.135 14.481 1.00 11.08 235 SER B C 1
ATOM 4569 O O . SER B 1 235 ? 3.941 47.432 14.710 1.00 13.95 235 SER B O 1
ATOM 4572 N N . LEU B 1 236 ? 2.421 48.272 13.261 1.00 11.50 236 LEU B N 1
ATOM 4573 C CA . LEU B 1 236 ? 2.932 47.547 12.102 1.00 11.77 236 LEU B CA 1
ATOM 4574 C C . LEU B 1 236 ? 3.343 48.516 10.981 1.00 11.50 236 LEU B C 1
ATOM 4575 O O . LEU B 1 236 ? 3.482 48.102 9.814 1.00 14.07 236 LEU B O 1
ATOM 4580 N N . TYR B 1 237 ? 3.545 49.796 11.304 1.00 12.76 237 TYR B N 1
ATOM 4581 C CA . TYR B 1 237 ? 4.010 50.743 10.318 1.00 12.17 237 TYR B CA 1
ATOM 4582 C C . TYR B 1 237 ? 5.320 50.301 9.682 1.00 12.45 237 TYR B C 1
ATOM 4583 O O . TYR B 1 237 ? 5.488 50.445 8.455 1.00 13.34 237 TYR B O 1
ATOM 4592 N N . ASN B 1 238 ? 6.237 49.842 10.511 1.00 11.44 238 ASN B N 1
ATOM 4593 C CA . ASN B 1 238 ? 7.441 49.152 10.045 1.00 11.46 238 ASN B CA 1
ATOM 4594 C C . ASN B 1 238 ? 7.457 47.763 10.657 1.00 11.24 238 ASN B C 1
ATOM 4595 O O . ASN B 1 238 ? 6.489 47.320 11.282 1.00 11.84 238 ASN B O 1
ATOM 4600 N N . THR B 1 239 ? 8.554 47.039 10.483 1.00 11.21 239 THR B N 1
ATOM 4601 C CA . THR B 1 239 ? 8.603 45.678 10.974 1.00 10.24 239 THR B CA 1
ATOM 4602 C C . THR B 1 239 ? 8.712 45.705 12.491 1.00 10.99 239 THR B C 1
ATOM 4603 O O . THR B 1 239 ? 9.675 46.299 13.004 1.00 12.27 239 THR B O 1
ATOM 4607 N N . PRO B 1 240 ? 7.795 45.095 13.193 1.00 10.83 240 PRO B N 1
ATOM 4608 C CA . PRO B 1 240 ? 7.852 45.066 14.654 1.00 12.15 240 PRO B CA 1
ATOM 4609 C C . PRO B 1 240 ? 8.870 44.023 15.099 1.00 11.81 240 PRO B C 1
ATOM 4610 O O . PRO B 1 240 ? 9.390 43.228 14.316 1.00 13.14 240 PRO B O 1
ATOM 4614 N N . PRO B 1 241 ? 9.136 44.007 16.408 1.00 11.12 241 PRO B N 1
ATOM 4615 C CA . PRO B 1 241 ? 9.962 42.976 17.010 1.00 12.33 241 PRO B CA 1
ATOM 4616 C C . PRO B 1 241 ? 9.117 41.714 17.162 1.00 12.94 241 PRO B C 1
ATOM 4617 O O . PRO B 1 241 ? 8.615 41.418 18.237 1.00 13.04 241 PRO B O 1
ATOM 4621 N N . SER B 1 242 ? 8.972 40.999 16.040 1.00 13.04 242 SER B N 1
ATOM 4622 C CA . SER B 1 242 ? 7.904 40.000 15.959 1.00 13.32 242 SER B CA 1
ATOM 4623 C C . SER B 1 242 ? 8.155 38.838 16.919 1.00 12.20 242 SER B C 1
ATOM 4624 O O . SER B 1 242 ? 7.223 38.377 17.568 1.00 12.52 242 SER B O 1
ATOM 4627 N N . PHE B 1 243 ? 9.411 38.377 17.033 1.00 12.66 243 PHE B N 1
ATOM 4628 C CA . PHE B 1 243 ? 9.642 37.256 17.974 1.00 13.69 243 PHE B CA 1
ATOM 4629 C C . PHE B 1 243 ? 9.413 37.712 19.399 1.00 11.60 243 PHE B C 1
ATOM 4630 O O . PHE B 1 243 ? 8.882 36.964 20.221 1.00 13.14 243 PHE B O 1
ATOM 4638 N N . GLY B 1 244 ? 9.771 38.955 19.714 1.00 11.92 244 GLY B N 1
ATOM 4639 C CA . GLY B 1 244 ? 9.630 39.479 21.063 1.00 11.42 244 GLY B CA 1
ATOM 4640 C C . GLY B 1 244 ? 8.148 39.574 21.399 1.00 10.61 244 GLY B C 1
ATOM 4641 O O . GLY B 1 244 ? 7.711 39.271 22.509 1.00 11.03 244 GLY B O 1
ATOM 4642 N N . ILE B 1 245 ? 7.335 39.987 20.434 1.00 11.02 245 ILE B N 1
ATOM 4643 C CA . ILE B 1 245 ? 5.889 40.102 20.678 1.00 10.06 245 ILE B CA 1
ATOM 4644 C C . ILE B 1 245 ? 5.258 38.728 20.813 1.00 10.46 245 ILE B C 1
ATOM 4645 O O . ILE B 1 245 ? 4.382 38.521 21.673 1.00 11.36 245 ILE B O 1
ATOM 4650 N N . TYR B 1 246 ? 5.749 37.790 19.991 1.00 9.99 246 TYR B N 1
ATOM 4651 C CA . TYR B 1 246 ? 5.299 36.395 20.151 1.00 9.93 246 TYR B CA 1
ATOM 4652 C C . TYR B 1 246 ? 5.578 35.907 21.565 1.00 10.23 246 TYR B C 1
ATOM 4653 O O . TYR B 1 246 ? 4.758 35.256 22.202 1.00 10.92 246 TYR B O 1
ATOM 4662 N N . MET B 1 247 ? 6.793 36.220 22.060 1.00 10.53 247 MET B N 1
ATOM 4663 C CA . MET B 1 247 ? 7.144 35.787 23.418 1.00 10.04 247 MET B CA 1
ATOM 4664 C C . MET B 1 247 ? 6.312 36.505 24.478 1.00 10.27 247 MET B C 1
ATOM 4665 O O . MET B 1 247 ? 5.922 35.923 25.471 1.00 10.56 247 MET B O 1
ATOM 4670 N N . VAL B 1 248 ? 6.059 37.796 24.274 1.00 9.79 248 VAL B N 1
ATOM 4671 C CA . VAL B 1 248 ? 5.163 38.499 25.199 1.00 10.40 248 VAL B CA 1
ATOM 4672 C C . VAL B 1 248 ? 3.809 37.786 25.225 1.00 10.39 248 VAL B C 1
ATOM 4673 O O . VAL B 1 248 ? 3.225 37.520 26.289 1.00 11.19 248 VAL B O 1
ATOM 4677 N N . ASN B 1 249 ? 3.262 37.432 24.079 1.00 10.47 249 ASN B N 1
ATOM 4678 C CA . ASN B 1 249 ? 1.983 36.706 24.053 1.00 11.11 249 ASN B CA 1
ATOM 4679 C C . ASN B 1 249 ? 2.042 35.439 24.887 1.00 10.12 249 ASN B C 1
ATOM 4680 O O . ASN B 1 249 ? 1.114 35.128 25.639 1.00 11.05 249 ASN B O 1
ATOM 4685 N N . GLU B 1 250 ? 3.156 34.706 24.748 1.00 10.34 250 GLU B N 1
ATOM 4686 C CA . GLU B 1 250 ? 3.300 33.503 25.557 1.00 10.67 250 GLU B CA 1
ATOM 4687 C C . GLU B 1 250 ? 3.348 33.826 27.037 1.00 10.85 250 GLU B C 1
ATOM 4688 O O . GLU B 1 250 ? 2.749 33.103 27.873 1.00 11.26 250 GLU B O 1
ATOM 4694 N N . VAL B 1 251 ? 4.088 34.865 27.409 1.00 10.95 251 VAL B N 1
ATOM 4695 C CA . VAL B 1 251 ? 4.114 35.228 28.837 1.00 10.48 251 VAL B CA 1
ATOM 4696 C C . VAL B 1 251 ? 2.742 35.645 29.317 1.00 9.11 251 VAL B C 1
ATOM 4697 O O . VAL B 1 251 ? 2.354 35.276 30.419 1.00 11.09 251 VAL B O 1
ATOM 4701 N N . LEU B 1 252 ? 1.972 36.372 28.530 1.00 10.62 252 LEU B N 1
ATOM 4702 C CA . LEU B 1 252 ? 0.621 36.767 28.959 1.00 10.45 252 LEU B CA 1
ATOM 4703 C C . LEU B 1 252 ? -0.268 35.563 29.176 1.00 11.03 252 LEU B C 1
ATOM 4704 O O . LEU B 1 252 ? -1.075 35.545 30.102 1.00 11.46 252 LEU B O 1
ATOM 4709 N N . LYS B 1 253 ? -0.160 34.564 28.296 1.00 11.63 253 LYS B N 1
ATOM 4710 C CA . LYS B 1 253 ? -0.867 33.303 28.504 1.00 11.50 253 LYS B CA 1
ATOM 4711 C C . LYS B 1 253 ? -0.480 32.727 29.876 1.00 11.23 253 LYS B C 1
ATOM 4712 O O . LYS B 1 253 ? -1.339 32.264 30.633 1.00 12.33 253 LYS B O 1
ATOM 4718 N N . TRP B 1 254 ? 0.824 32.734 30.156 1.00 10.70 254 TRP B N 1
ATOM 4719 C CA . TRP B 1 254 ? 1.273 32.137 31.428 1.00 10.68 254 TRP B CA 1
ATOM 4720 C C . TRP B 1 254 ? 0.731 32.915 32.602 1.00 11.25 254 TRP B C 1
ATOM 4721 O O . TRP B 1 254 ? 0.307 32.304 33.597 1.00 11.91 254 TRP B O 1
ATOM 4732 N N . ILE B 1 255 ? 0.716 34.249 32.511 1.00 11.08 255 ILE B N 1
ATOM 4733 C CA . ILE B 1 255 ? 0.155 35.003 33.632 1.00 11.43 255 ILE B CA 1
ATOM 4734 C C . ILE B 1 255 ? -1.288 34.604 33.863 1.00 10.98 255 ILE B C 1
ATOM 4735 O O . ILE B 1 255 ? -1.674 34.415 35.022 1.00 13.02 255 ILE B O 1
ATOM 4740 N N . GLU B 1 256 ? -2.083 34.469 32.802 1.00 11.32 256 GLU B N 1
ATOM 4741 C CA . GLU B 1 256 ? -3.480 34.069 33.014 1.00 12.28 256 GLU B CA 1
ATOM 4742 C C . GLU B 1 256 ? -3.534 32.700 33.675 1.00 11.62 256 GLU B C 1
ATOM 4743 O O . GLU B 1 256 ? -4.300 32.404 34.576 1.00 14.19 256 GLU B O 1
ATOM 4749 N N . GLU B 1 257 ? -2.652 31.777 33.236 1.00 12.80 257 GLU B N 1
ATOM 4750 C CA . GLU B 1 257 ? -2.653 30.444 33.815 1.00 13.25 257 GLU B CA 1
ATOM 4751 C C . GLU B 1 257 ? -2.235 30.441 35.283 1.00 13.67 257 GLU B C 1
ATOM 4752 O O . GLU B 1 257 ? -2.524 29.508 35.989 1.00 17.12 257 GLU B O 1
ATOM 4758 N N . ARG B 1 258 ? -1.509 31.467 35.716 1.00 13.68 258 ARG B N 1
ATOM 4759 C CA . ARG B 1 258 ? -1.072 31.623 37.104 1.00 15.27 258 ARG B CA 1
ATOM 4760 C C . ARG B 1 258 ? -2.141 32.354 37.908 1.00 13.01 258 ARG B C 1
ATOM 4761 O O . ARG B 1 258 ? -1.960 32.714 39.068 1.00 16.49 258 ARG B O 1
ATOM 4774 N N . GLY B 1 259 ? -3.330 32.588 37.399 1.00 14.00 259 GLY B N 1
ATOM 4775 C CA . GLY B 1 259 ? -4.378 33.252 38.133 1.00 14.87 259 GLY B CA 1
ATOM 4776 C C . GLY B 1 259 ? -4.476 34.739 37.862 1.00 12.70 259 GLY B C 1
ATOM 4777 O O . GLY B 1 259 ? -5.069 35.512 38.609 1.00 14.88 259 GLY B O 1
ATOM 4778 N N . GLY B 1 260 ? -3.872 35.200 36.743 1.00 11.43 260 GLY B N 1
ATOM 4779 C CA . GLY B 1 260 ? -4.033 36.597 36.377 1.00 13.71 260 GLY B CA 1
ATOM 4780 C C . GLY B 1 260 ? -3.250 37.468 37.338 1.00 12.02 260 GLY B C 1
ATOM 4781 O O . GLY B 1 260 ? -2.374 37.013 38.067 1.00 12.49 260 GLY B O 1
ATOM 4782 N N . LEU B 1 261 ? -3.581 38.755 37.268 1.00 11.28 261 LEU B N 1
ATOM 4783 C CA . LEU B 1 261 ? -2.801 39.700 38.062 1.00 12.32 261 LEU B CA 1
ATOM 4784 C C . LEU B 1 261 ? -3.001 39.457 39.539 1.00 13.15 261 LEU B C 1
ATOM 4785 O O . LEU B 1 261 ? -2.047 39.681 40.291 1.00 12.35 261 LEU B O 1
ATOM 4790 N N . GLU B 1 262 ? -4.199 39.026 39.963 1.00 12.94 262 GLU B N 1
ATOM 4791 C CA . GLU B 1 262 ? -4.342 38.783 41.401 1.00 13.73 262 GLU B CA 1
ATOM 4792 C C . GLU B 1 262 ? -3.489 37.574 41.797 1.00 13.84 262 GLU B C 1
ATOM 4793 O O . GLU B 1 262 ? -2.937 37.590 42.878 1.00 15.61 262 GLU B O 1
ATOM 4799 N N . GLY B 1 263 ? -3.410 36.573 40.929 1.00 12.88 263 GLY B N 1
ATOM 4800 C CA . GLY B 1 263 ? -2.632 35.364 41.259 1.00 13.62 263 GLY B CA 1
ATOM 4801 C C . GLY B 1 263 ? -1.161 35.697 41.310 1.00 12.76 263 GLY B C 1
ATOM 4802 O O . GLY B 1 263 ? -0.479 35.313 42.238 1.00 15.02 263 GLY B O 1
ATOM 4803 N N . VAL B 1 264 ? -0.609 36.434 40.321 1.00 13.88 264 VAL B N 1
ATOM 4804 C CA . VAL B 1 264 ? 0.823 36.745 40.412 1.00 12.66 264 VAL B CA 1
ATOM 4805 C C . VAL B 1 264 ? 1.068 37.709 41.558 1.00 12.20 264 VAL B C 1
ATOM 4806 O O . VAL B 1 264 ? 2.102 37.561 42.216 1.00 12.68 264 VAL B O 1
ATOM 4810 N N . GLN B 1 265 ? 0.142 38.607 41.849 1.00 11.97 265 GLN B N 1
ATOM 4811 C CA . GLN B 1 265 ? 0.359 39.481 43.006 1.00 13.13 265 GLN B CA 1
ATOM 4812 C C . GLN B 1 265 ? 0.512 38.674 44.291 1.00 13.18 265 GLN B C 1
ATOM 4813 O O . GLN B 1 265 ? 1.386 38.937 45.114 1.00 14.08 265 GLN B O 1
ATOM 4819 N N . GLN B 1 266 ? -0.384 37.689 44.462 1.00 12.44 266 GLN B N 1
ATOM 4820 C CA . GLN B 1 266 ? -0.290 36.916 45.722 1.00 14.23 266 GLN B CA 1
ATOM 4821 C C . GLN B 1 266 ? 0.999 36.132 45.757 1.00 14.18 266 GLN B C 1
ATOM 4822 O O . GLN B 1 266 ? 1.685 36.040 46.794 1.00 14.34 266 GLN B O 1
ATOM 4828 N N . ALA B 1 267 ? 1.394 35.556 44.624 1.00 13.14 267 ALA B N 1
ATOM 4829 C CA . ALA B 1 267 ? 2.641 34.792 44.572 1.00 13.26 267 ALA B CA 1
ATOM 4830 C C . ALA B 1 267 ? 3.854 35.674 44.889 1.00 13.72 267 ALA B C 1
ATOM 4831 O O . ALA B 1 267 ? 4.767 35.303 45.616 1.00 16.12 267 ALA B O 1
ATOM 4833 N N . ASN B 1 268 ? 3.848 36.846 44.292 1.00 12.54 268 ASN B N 1
ATOM 4834 C CA . ASN B 1 268 ? 4.975 37.746 44.487 1.00 12.69 268 ASN B CA 1
ATOM 4835 C C . ASN B 1 268 ? 4.998 38.297 45.901 1.00 12.82 268 ASN B C 1
ATOM 4836 O O . ASN B 1 268 ? 6.085 38.485 46.440 1.00 12.80 268 ASN B O 1
ATOM 4841 N N . ARG B 1 269 ? 3.812 38.531 46.466 1.00 13.30 269 ARG B N 1
ATOM 4842 C CA . ARG B 1 269 ? 3.881 38.972 47.897 1.00 15.27 269 ARG B CA 1
ATOM 4843 C C . ARG B 1 269 ? 4.439 37.891 48.778 1.00 15.45 269 ARG B C 1
ATOM 4844 O O . ARG B 1 269 ? 5.143 38.200 49.756 1.00 15.74 269 ARG B O 1
ATOM 4852 N N . LYS B 1 270 ? 4.113 36.615 48.478 1.00 14.80 270 LYS B N 1
ATOM 4853 C CA . LYS B 1 270 ? 4.687 35.501 49.241 1.00 15.18 270 LYS B CA 1
ATOM 4854 C C . LYS B 1 270 ? 6.188 35.359 49.077 1.00 14.34 270 LYS B C 1
ATOM 4855 O O . LYS B 1 270 ? 6.890 35.177 50.076 1.00 14.33 270 LYS B O 1
ATOM 4861 N N . LYS B 1 271 ? 6.727 35.514 47.888 1.00 13.90 271 LYS B N 1
ATOM 4862 C CA . LYS B 1 271 ? 8.163 35.579 47.621 1.00 13.01 271 LYS B CA 1
ATOM 4863 C C . LYS B 1 271 ? 8.813 36.727 48.377 1.00 12.23 271 LYS B C 1
ATOM 4864 O O . LYS B 1 271 ? 9.823 36.575 49.063 1.00 13.17 271 LYS B O 1
ATOM 4870 N N . ALA B 1 272 ? 8.207 37.923 48.246 1.00 12.52 272 ALA B N 1
ATOM 4871 C CA . ALA B 1 272 ? 8.813 39.121 48.813 1.00 11.81 272 ALA B CA 1
ATOM 4872 C C . ALA B 1 272 ? 8.765 39.034 50.324 1.00 12.71 272 ALA B C 1
ATOM 4873 O O . ALA B 1 272 ? 9.706 39.377 51.032 1.00 14.55 272 ALA B O 1
ATOM 4875 N N . SER B 1 273 ? 7.652 38.537 50.863 1.00 12.67 273 SER B N 1
ATOM 4876 C CA . SER B 1 273 ? 7.546 38.431 52.327 1.00 13.44 273 SER B CA 1
ATOM 4877 C C . SER B 1 273 ? 8.601 37.494 52.896 1.00 14.07 273 SER B C 1
ATOM 4878 O O . SER B 1 273 ? 9.175 37.718 53.952 1.00 14.88 273 SER B O 1
ATOM 4881 N N . LEU B 1 274 ? 8.901 36.421 52.194 1.00 13.55 274 LEU B N 1
ATOM 4882 C CA . LEU B 1 274 ? 9.873 35.459 52.680 1.00 12.51 274 LEU B CA 1
ATOM 4883 C C . LEU B 1 274 ? 11.222 36.141 52.762 1.00 13.11 274 LEU B C 1
ATOM 4884 O O . LEU B 1 274 ? 11.948 35.953 53.730 1.00 13.23 274 LEU B O 1
ATOM 4889 N N . ILE B 1 275 ? 11.579 36.934 51.730 1.00 11.92 275 ILE B N 1
ATOM 4890 C CA . ILE B 1 275 ? 12.903 37.550 51.736 1.00 12.73 275 ILE B CA 1
ATOM 4891 C C . ILE B 1 275 ? 12.962 38.743 52.688 1.00 13.08 275 ILE B C 1
ATOM 4892 O O . ILE B 1 275 ? 13.936 38.858 53.448 1.00 13.75 275 ILE B O 1
ATOM 4897 N N . TYR B 1 276 ? 11.933 39.600 52.722 1.00 13.47 276 TYR B N 1
ATOM 4898 C CA . TYR B 1 276 ? 11.953 40.652 53.739 1.00 13.91 276 TYR B CA 1
ATOM 4899 C C . TYR B 1 276 ? 12.042 40.085 55.144 1.00 15.00 276 TYR B C 1
ATOM 4900 O O . TYR B 1 276 ? 12.729 40.631 56.010 1.00 14.94 276 TYR B O 1
ATOM 4909 N N . ASP B 1 277 ? 11.381 38.940 55.401 1.00 14.20 277 ASP B N 1
ATOM 4910 C CA . ASP B 1 277 ? 11.455 38.348 56.746 1.00 14.42 277 ASP B CA 1
ATOM 4911 C C . ASP B 1 277 ? 12.899 37.924 57.009 1.00 14.44 277 ASP B C 1
ATOM 4912 O O . ASP B 1 277 ? 13.400 38.107 58.114 1.00 17.25 277 ASP B O 1
ATOM 4917 N N . ALA B 1 278 ? 13.560 37.316 56.027 1.00 13.57 278 ALA B N 1
ATOM 4918 C CA . ALA B 1 278 ? 14.948 36.847 56.235 1.00 13.67 278 ALA B CA 1
ATOM 4919 C C . ALA B 1 278 ? 15.846 38.017 56.553 1.00 15.63 278 ALA B C 1
ATOM 4920 O O . ALA B 1 278 ? 16.732 37.956 57.409 1.00 17.28 278 ALA B O 1
ATOM 4922 N N . ILE B 1 279 ? 15.616 39.119 55.824 1.00 15.91 279 ILE B N 1
ATOM 4923 C CA . ILE B 1 279 ? 16.419 40.308 56.114 1.00 15.89 279 ILE B CA 1
ATOM 4924 C C . ILE B 1 279 ? 16.109 40.798 57.515 1.00 16.81 279 ILE B C 1
ATOM 4925 O O . ILE B 1 279 ? 16.964 41.035 58.364 1.00 21.00 279 ILE B O 1
ATOM 4930 N N . ASP B 1 280 ? 14.825 41.023 57.792 1.00 18.17 280 ASP B N 1
ATOM 4931 C CA . ASP B 1 280 ? 14.450 41.696 59.022 1.00 21.15 280 ASP B CA 1
ATOM 4932 C C . ASP B 1 280 ? 14.878 40.879 60.230 1.00 19.34 280 ASP B C 1
ATOM 4933 O O . ASP B 1 280 ? 15.344 41.415 61.233 1.00 26.85 280 ASP B O 1
ATOM 4938 N N . GLN B 1 281 ? 14.779 39.561 60.110 1.00 19.69 281 GLN B N 1
ATOM 4939 C CA . GLN B 1 281 ? 15.051 38.644 61.205 1.00 21.48 281 GLN B CA 1
ATOM 4940 C C . GLN B 1 281 ? 16.508 38.300 61.441 1.00 22.61 281 GLN B C 1
ATOM 4941 O O . GLN B 1 281 ? 16.823 37.484 62.322 1.00 23.24 281 GLN B O 1
ATOM 4947 N N . SER B 1 282 ? 17.393 38.949 60.729 1.00 21.96 282 SER B N 1
ATOM 4948 C CA . SER B 1 282 ? 18.794 38.592 60.749 1.00 21.18 282 SER B CA 1
ATOM 4949 C C . SER B 1 282 ? 19.563 39.338 61.822 1.00 24.60 282 SER B C 1
ATOM 4950 O O . SER B 1 282 ? 20.791 39.239 61.790 1.00 28.92 282 SER B O 1
ATOM 4953 N N . GLY B 1 283 ? 18.852 40.043 62.689 1.00 26.74 283 GLY B N 1
ATOM 4954 C CA . GLY B 1 283 ? 19.470 40.724 63.841 1.00 29.65 283 GLY B CA 1
ATOM 4955 C C . GLY B 1 283 ? 20.446 41.777 63.349 1.00 33.33 283 GLY B C 1
ATOM 4956 O O . GLY B 1 283 ? 21.479 42.003 63.974 1.00 39.93 283 GLY B O 1
ATOM 4957 N N . GLY B 1 284 ? 20.166 42.418 62.210 1.00 29.11 284 GLY B N 1
ATOM 4958 C CA . GLY B 1 284 ? 21.031 43.399 61.598 1.00 28.58 284 GLY B CA 1
ATOM 4959 C C . GLY B 1 284 ? 22.089 42.887 60.645 1.00 27.86 284 GLY B C 1
ATOM 4960 O O . GLY B 1 284 ? 22.777 43.745 60.076 1.00 26.46 284 GLY B O 1
ATOM 4961 N N . PHE B 1 285 ? 22.244 41.567 60.458 1.00 25.40 285 PHE B N 1
ATOM 4962 C CA . PHE B 1 285 ? 23.305 41.072 59.591 1.00 23.93 285 PHE B CA 1
ATOM 4963 C C . PHE B 1 285 ? 22.988 41.540 58.163 1.00 21.99 285 PHE B C 1
ATOM 4964 O O . PHE B 1 285 ? 23.879 41.914 57.425 1.00 24.61 285 PHE B O 1
ATOM 4972 N N . TYR B 1 286 ? 21.701 41.437 57.844 1.00 20.63 286 TYR B N 1
ATOM 4973 C CA . TYR B 1 286 ? 21.146 41.978 56.613 1.00 20.40 286 TYR B CA 1
ATOM 4974 C C . TYR B 1 286 ? 20.256 43.165 56.978 1.00 19.64 286 TYR B C 1
ATOM 4975 O O . TYR B 1 286 ? 19.529 43.143 57.997 1.00 22.32 286 TYR B O 1
ATOM 4984 N N . ARG B 1 287 ? 20.291 44.223 56.187 1.00 17.07 287 ARG B N 1
ATOM 4985 C CA . ARG B 1 287 ? 19.549 45.439 56.508 1.00 17.13 287 ARG B CA 1
ATOM 4986 C C . ARG B 1 287 ? 18.798 45.919 55.283 1.00 14.22 287 ARG B C 1
ATOM 4987 O O . ARG B 1 287 ? 19.453 46.177 54.270 1.00 14.59 287 ARG B O 1
ATOM 4995 N N . GLY B 1 288 ? 17.480 46.059 55.353 1.00 14.82 288 GLY B N 1
ATOM 4996 C CA . GLY B 1 288 ? 16.757 46.558 54.187 1.00 14.95 288 GLY B CA 1
ATOM 4997 C C . GLY B 1 288 ? 17.064 48.023 53.965 1.00 14.95 288 GLY B C 1
ATOM 4998 O O . GLY B 1 288 ? 17.168 48.778 54.930 1.00 15.75 288 GLY B O 1
ATOM 4999 N N . CYS B 1 289 ? 17.197 48.435 52.695 1.00 14.96 289 CYS B N 1
ATOM 5000 C CA . CYS B 1 289 ? 17.513 49.834 52.432 1.00 13.11 289 CYS B CA 1
ATOM 5001 C C . CYS B 1 289 ? 16.353 50.785 52.549 1.00 11.94 289 CYS B C 1
ATOM 5002 O O . CYS B 1 289 ? 16.493 51.886 53.108 1.00 13.21 289 CYS B O 1
ATOM 5005 N N . VAL B 1 290 ? 15.180 50.430 52.026 1.00 12.56 290 VAL B N 1
ATOM 5006 C CA . VAL B 1 290 ? 14.139 51.454 51.990 1.00 13.81 290 VAL B CA 1
ATOM 5007 C C . VAL B 1 290 ? 13.275 51.415 53.240 1.00 13.09 290 VAL B C 1
ATOM 5008 O O . VAL B 1 290 ? 13.225 50.418 53.951 1.00 13.33 290 VAL B O 1
ATOM 5012 N N . ASP B 1 291 ? 12.550 52.505 53.515 1.00 12.78 291 ASP B N 1
ATOM 5013 C CA . ASP B 1 291 ? 11.625 52.547 54.626 1.00 13.63 291 ASP B CA 1
ATOM 5014 C C . ASP B 1 291 ? 10.498 51.556 54.351 1.00 13.96 291 ASP B C 1
ATOM 5015 O O . ASP B 1 291 ? 10.165 51.286 53.206 1.00 13.91 291 ASP B O 1
ATOM 5020 N N . VAL B 1 292 ? 9.913 50.996 55.420 1.00 14.57 292 VAL B N 1
ATOM 5021 C CA . VAL B 1 292 ? 9.038 49.854 55.243 1.00 14.58 292 VAL B CA 1
ATOM 5022 C C . VAL B 1 292 ? 7.890 50.123 54.286 1.00 13.95 292 VAL B C 1
ATOM 5023 O O . VAL B 1 292 ? 7.574 49.214 53.494 1.00 14.49 292 VAL B O 1
ATOM 5027 N N . ASP B 1 293 ? 7.234 51.275 54.321 1.00 14.19 293 ASP B N 1
ATOM 5028 C CA . ASP B 1 293 ? 6.102 51.534 53.443 1.00 14.38 293 ASP B CA 1
ATOM 5029 C C . ASP B 1 293 ? 6.487 51.721 51.978 1.00 13.52 293 ASP B C 1
ATOM 5030 O O . ASP B 1 293 ? 5.568 51.742 51.146 1.00 13.84 293 ASP B O 1
ATOM 5035 N N . SER B 1 294 ? 7.776 51.818 51.690 1.00 12.25 294 SER B N 1
ATOM 5036 C CA . SER B 1 294 ? 8.217 51.951 50.294 1.00 11.65 294 SER B CA 1
ATOM 5037 C C . SER B 1 294 ? 8.689 50.648 49.678 1.00 13.09 294 SER B C 1
ATOM 5038 O O . SER B 1 294 ? 9.067 50.635 48.502 1.00 12.65 294 SER B O 1
ATOM 5041 N N . ARG B 1 295 ? 8.645 49.570 50.441 1.00 11.51 295 ARG B N 1
ATOM 5042 C CA . ARG B 1 295 ? 9.246 48.331 49.956 1.00 11.27 295 ARG B CA 1
ATOM 5043 C C . ARG B 1 295 ? 8.628 47.811 48.668 1.00 10.71 295 ARG B C 1
ATOM 5044 O O . ARG B 1 295 ? 7.440 47.634 48.523 1.00 12.48 295 ARG B O 1
ATOM 5052 N N . SER B 1 296 ? 9.497 47.540 47.706 1.00 10.65 296 SER B N 1
ATOM 5053 C CA . SER B 1 296 ? 9.144 46.919 46.477 1.00 10.41 296 SER B CA 1
ATOM 5054 C C . SER B 1 296 ? 8.965 45.408 46.661 1.00 10.91 296 SER B C 1
ATOM 5055 O O . SER B 1 296 ? 9.723 44.751 47.364 1.00 11.07 296 SER B O 1
ATOM 5058 N N . ASP B 1 297 ? 7.970 44.890 45.955 1.00 12.09 297 ASP B N 1
ATOM 5059 C CA . ASP B 1 297 ? 7.851 43.447 45.845 1.00 11.84 297 ASP B CA 1
ATOM 5060 C C . ASP B 1 297 ? 8.542 42.881 44.596 1.00 10.46 297 ASP B C 1
ATOM 5061 O O . ASP B 1 297 ? 8.486 41.684 44.366 1.00 12.13 297 ASP B O 1
ATOM 5066 N N . MET B 1 298 ? 9.198 43.738 43.843 1.00 10.45 298 MET B N 1
ATOM 5067 C CA . MET B 1 298 ? 9.882 43.335 42.621 1.00 11.79 298 MET B CA 1
ATOM 5068 C C . MET B 1 298 ? 11.395 43.351 42.790 1.00 10.64 298 MET B C 1
ATOM 5069 O O . MET B 1 298 ? 12.084 42.528 42.216 1.00 11.66 298 MET B O 1
ATOM 5074 N N . ASN B 1 299 ? 11.945 44.319 43.531 1.00 11.42 299 ASN B N 1
ATOM 5075 C CA . ASN B 1 299 ? 13.388 44.435 43.653 1.00 10.93 299 ASN B CA 1
ATOM 5076 C C . ASN B 1 299 ? 13.648 44.760 45.104 1.00 11.52 299 ASN B C 1
ATOM 5077 O O . ASN B 1 299 ? 13.304 45.840 45.583 1.00 11.56 299 ASN B O 1
ATOM 5082 N N . ILE B 1 300 ? 14.219 43.762 45.811 1.00 11.41 300 ILE B N 1
ATOM 5083 C CA . ILE B 1 300 ? 14.424 43.927 47.231 1.00 10.84 300 ILE B CA 1
ATOM 5084 C C . ILE B 1 300 ? 15.888 44.257 47.463 1.00 11.26 300 ILE B C 1
ATOM 5085 O O . ILE B 1 300 ? 16.784 43.457 47.147 1.00 11.91 300 ILE B O 1
ATOM 5090 N N . THR B 1 301 ? 16.084 45.455 48.021 1.00 11.71 301 THR B N 1
ATOM 5091 C CA . THR B 1 301 ? 17.462 45.928 48.168 1.00 10.71 301 THR B CA 1
ATOM 5092 C C . THR B 1 301 ? 17.880 45.932 49.628 1.00 11.83 301 THR B C 1
ATOM 5093 O O . THR B 1 301 ? 17.152 46.327 50.559 1.00 14.91 301 THR B O 1
ATOM 5097 N N . PHE B 1 302 ? 19.105 45.456 49.880 1.00 12.89 302 PHE B N 1
ATOM 5098 C CA . PHE B 1 302 ? 19.503 45.335 51.295 1.00 12.17 302 PHE B CA 1
ATOM 5099 C C . PHE B 1 302 ? 21.023 45.352 51.359 1.00 13.25 302 PHE B C 1
ATOM 5100 O O . PHE B 1 302 ? 21.684 45.171 50.328 1.00 14.18 302 PHE B O 1
ATOM 5108 N N . ARG B 1 303 ? 21.562 45.554 52.550 1.00 12.61 303 ARG B N 1
ATOM 5109 C CA . ARG B 1 303 ? 22.997 45.675 52.712 1.00 16.43 303 ARG B CA 1
ATOM 5110 C C . ARG B 1 303 ? 23.494 44.722 53.771 1.00 15.59 303 ARG B C 1
ATOM 5111 O O . ARG B 1 303 ? 22.735 44.378 54.685 1.00 17.89 303 ARG B O 1
ATOM 5119 N N . LEU B 1 304 ? 24.775 44.396 53.582 1.00 16.61 304 LEU B N 1
ATOM 5120 C CA . LEU B 1 304 ? 25.475 43.760 54.689 1.00 16.23 304 LEU B CA 1
ATOM 5121 C C . LEU B 1 304 ? 26.361 44.835 55.346 1.00 19.77 304 LEU B C 1
ATOM 5122 O O . LEU B 1 304 ? 26.269 46.019 54.994 1.00 21.52 304 LEU B O 1
ATOM 5127 N N . ALA B 1 305 ? 27.220 44.373 56.246 1.00 20.75 305 ALA B N 1
ATOM 5128 C CA . ALA B 1 305 ? 27.997 45.382 56.997 1.00 24.12 305 ALA B CA 1
ATOM 5129 C C . ALA B 1 305 ? 28.983 46.179 56.165 1.00 26.86 305 ALA B C 1
ATOM 5130 O O . ALA B 1 305 ? 29.241 47.339 56.524 1.00 32.47 305 ALA B O 1
ATOM 5132 N N . SER B 1 306 ? 29.504 45.603 55.091 1.00 27.15 306 SER B N 1
ATOM 5133 C CA . SER B 1 306 ? 30.478 46.251 54.218 1.00 26.53 306 SER B CA 1
ATOM 5134 C C . SER B 1 306 ? 30.294 45.799 52.782 1.00 28.00 306 SER B C 1
ATOM 5135 O O . SER B 1 306 ? 29.726 44.735 52.592 1.00 24.08 306 SER B O 1
ATOM 5138 N N . GLU B 1 307 ? 30.760 46.594 51.820 1.00 29.03 307 GLU B N 1
ATOM 5139 C CA . GLU B 1 307 ? 30.665 46.131 50.432 1.00 31.58 307 GLU B CA 1
ATOM 5140 C C . GLU B 1 307 ? 31.539 44.921 50.165 1.00 32.50 307 GLU B C 1
ATOM 5141 O O . GLU B 1 307 ? 31.151 44.002 49.444 1.00 36.27 307 GLU B O 1
ATOM 5147 N N . GLU B 1 308 ? 32.731 44.889 50.739 1.00 33.40 308 GLU B N 1
ATOM 5148 C CA . GLU B 1 308 ? 33.620 43.729 50.590 1.00 36.04 308 GLU B CA 1
ATOM 5149 C C . GLU B 1 308 ? 32.891 42.449 50.985 1.00 34.00 308 GLU B C 1
ATOM 5150 O O . GLU B 1 308 ? 32.953 41.418 50.293 1.00 30.74 308 GLU B O 1
ATOM 5156 N N . LEU B 1 309 ? 32.169 42.523 52.103 1.00 31.65 309 LEU B N 1
ATOM 5157 C CA . LEU B 1 309 ? 31.349 41.420 52.590 1.00 31.34 309 LEU B CA 1
ATOM 5158 C C . LEU B 1 309 ? 30.232 41.090 51.609 1.00 30.68 309 LEU B C 1
ATOM 5159 O O . LEU B 1 309 ? 29.917 39.924 51.333 1.00 25.37 309 LEU B O 1
ATOM 5164 N N . GLU B 1 310 ? 29.603 42.136 51.066 1.00 28.09 310 GLU B N 1
ATOM 5165 C CA . GLU B 1 310 ? 28.630 41.874 50.009 1.00 23.72 310 GLU B CA 1
ATOM 5166 C C . GLU B 1 310 ? 29.252 41.156 48.838 1.00 21.70 310 GLU B C 1
ATOM 5167 O O . GLU B 1 310 ? 28.604 40.283 48.236 1.00 22.08 310 GLU B O 1
ATOM 5173 N N . LYS B 1 311 ? 30.478 41.542 48.502 1.00 24.71 311 LYS B N 1
ATOM 5174 C CA . LYS B 1 311 ? 31.135 40.927 47.349 1.00 29.60 311 LYS B CA 1
ATOM 5175 C C . LYS B 1 311 ? 31.360 39.448 47.638 1.00 26.94 311 LYS B C 1
ATOM 5176 O O . LYS B 1 311 ? 31.168 38.575 46.794 1.00 24.18 311 LYS B O 1
ATOM 5182 N N . GLU B 1 312 ? 31.777 39.215 48.877 1.00 26.01 312 GLU B N 1
ATOM 5183 C CA . GLU B 1 312 ? 31.967 37.844 49.330 1.00 25.19 312 GLU B CA 1
ATOM 5184 C C . GLU B 1 312 ? 30.679 37.034 49.284 1.00 22.80 312 GLU B C 1
ATOM 5185 O O . GLU B 1 312 ? 30.663 35.885 48.835 1.00 23.70 312 GLU B O 1
ATOM 5191 N N . PHE B 1 313 ? 29.583 37.632 49.728 1.00 20.81 313 PHE B N 1
ATOM 5192 C CA . PHE B 1 313 ? 28.265 37.020 49.672 1.00 19.78 313 PHE B CA 1
ATOM 5193 C C . PHE B 1 313 ? 27.938 36.685 48.217 1.00 19.28 313 PHE B C 1
ATOM 5194 O O . PHE B 1 313 ? 27.468 35.576 47.979 1.00 21.19 313 PHE B O 1
ATOM 5202 N N . VAL B 1 314 ? 28.140 37.610 47.279 1.00 18.70 314 VAL B N 1
ATOM 5203 C CA . VAL B 1 314 ? 27.710 37.351 45.909 1.00 19.68 314 VAL B CA 1
ATOM 5204 C C . VAL B 1 314 ? 28.549 36.245 45.291 1.00 19.56 314 VAL B C 1
ATOM 5205 O O . VAL B 1 314 ? 28.056 35.362 44.618 1.00 21.99 314 VAL B O 1
ATOM 5209 N N . LYS B 1 315 ? 29.859 36.336 45.548 1.00 22.79 315 LYS B N 1
ATOM 5210 C CA . LYS B 1 315 ? 30.734 35.306 44.994 1.00 22.75 315 LYS B CA 1
ATOM 5211 C C . LYS B 1 315 ? 30.363 33.931 45.542 1.00 22.48 315 LYS B C 1
ATOM 5212 O O . LYS B 1 315 ? 30.362 32.953 44.781 1.00 27.44 315 LYS B O 1
ATOM 5218 N N . ALA B 1 316 ? 30.064 33.842 46.846 1.00 21.22 316 ALA B N 1
ATOM 5219 C CA . ALA B 1 316 ? 29.640 32.576 47.453 1.00 24.28 316 ALA B CA 1
ATOM 5220 C C . ALA B 1 316 ? 28.302 32.108 46.880 1.00 24.14 316 ALA B C 1
ATOM 5221 O O . ALA B 1 316 ? 27.985 30.940 46.630 1.00 27.63 316 ALA B O 1
ATOM 5223 N N . SER B 1 317 ? 27.424 33.097 46.600 1.00 23.46 317 SER B N 1
ATOM 5224 C CA . SER B 1 317 ? 26.139 32.699 46.000 1.00 18.40 317 SER B CA 1
ATOM 5225 C C . SER B 1 317 ? 26.294 32.107 44.610 1.00 19.31 317 SER B C 1
ATOM 5226 O O . SER B 1 317 ? 25.494 31.254 44.242 1.00 18.22 317 SER B O 1
ATOM 5229 N N . GLU B 1 318 ? 27.306 32.523 43.865 1.00 19.93 318 GLU B N 1
ATOM 5230 C CA . GLU B 1 318 ? 27.388 32.019 42.508 1.00 19.57 318 GLU B CA 1
ATOM 5231 C C . GLU B 1 318 ? 27.713 30.543 42.506 1.00 19.97 318 GLU B C 1
ATOM 5232 O O . GLU B 1 318 ? 27.214 29.848 41.614 1.00 22.05 318 GLU B O 1
ATOM 5238 N N . GLN B 1 319 ? 28.499 29.991 43.435 1.00 20.14 319 GLN B N 1
ATOM 5239 C CA . GLN B 1 319 ? 28.790 28.561 43.393 1.00 20.46 319 GLN B CA 1
ATOM 5240 C C . GLN B 1 319 ? 27.572 27.751 43.825 1.00 19.99 319 GLN B C 1
ATOM 5241 O O . GLN B 1 319 ? 27.488 26.529 43.709 1.00 21.56 319 GLN B O 1
ATOM 5247 N N . GLU B 1 320 ? 26.578 28.431 44.362 1.00 19.09 320 GLU B N 1
ATOM 5248 C CA . GLU B 1 320 ? 25.315 27.832 44.748 1.00 17.54 320 GLU B CA 1
ATOM 5249 C C . GLU B 1 320 ? 24.255 28.068 43.681 1.00 17.57 320 GLU B C 1
ATOM 5250 O O . GLU B 1 320 ? 23.094 27.739 43.934 1.00 19.35 320 GLU B O 1
ATOM 5256 N N . GLY B 1 321 ? 24.618 28.598 42.518 1.00 16.26 321 GLY B N 1
ATOM 5257 C CA . GLY B 1 321 ? 23.646 28.713 41.421 1.00 16.41 321 GLY B CA 1
ATOM 5258 C C . GLY B 1 321 ? 22.873 29.989 41.361 1.00 14.72 321 GLY B C 1
ATOM 5259 O O . GLY B 1 321 ? 21.998 30.119 40.489 1.00 15.30 321 GLY B O 1
ATOM 5260 N N . PHE B 1 322 ? 23.148 30.945 42.235 1.00 15.15 322 PHE B N 1
ATOM 5261 C CA . PHE B 1 322 ? 22.518 32.253 42.143 1.00 13.82 322 PHE B CA 1
ATOM 5262 C C . PHE B 1 322 ? 23.192 33.135 41.113 1.00 15.10 322 PHE B C 1
ATOM 5263 O O . PHE B 1 322 ? 24.415 33.086 40.984 1.00 17.50 322 PHE B O 1
ATOM 5271 N N . VAL B 1 323 ? 22.422 33.954 40.422 1.00 13.58 323 VAL B N 1
ATOM 5272 C CA . VAL B 1 323 ? 22.966 34.972 39.522 1.00 15.88 323 VAL B CA 1
ATOM 5273 C C . VAL B 1 323 ? 22.222 36.282 39.793 1.00 13.01 323 VAL B C 1
ATOM 5274 O O . VAL B 1 323 ? 21.026 36.260 40.070 1.00 13.81 323 VAL B O 1
ATOM 5281 N N . GLY B 1 324 ? 22.941 37.394 39.715 1.00 14.12 324 GLY B N 1
ATOM 5282 C CA . GLY B 1 324 ? 22.294 38.690 39.739 1.00 14.67 324 GLY B CA 1
ATOM 5283 C C . GLY B 1 324 ? 22.129 39.398 41.043 1.00 15.27 324 GLY B C 1
ATOM 5284 O O . GLY B 1 324 ? 21.561 40.488 41.072 1.00 15.29 324 GLY B O 1
ATOM 5285 N N . LEU B 1 325 ? 22.637 38.923 42.164 1.00 15.19 325 LEU B N 1
ATOM 5286 C CA . LEU B 1 325 ? 22.334 39.507 43.474 1.00 13.64 325 LEU B CA 1
ATOM 5287 C C . LEU B 1 325 ? 23.119 40.762 43.828 1.00 13.02 325 LEU B C 1
ATOM 5288 O O . LEU B 1 325 ? 22.658 41.418 44.772 1.00 13.41 325 LEU B O 1
ATOM 5293 N N . LYS B 1 326 ? 24.243 41.085 43.169 1.00 15.61 326 LYS B N 1
ATOM 5294 C CA . LYS B 1 326 ? 24.917 42.332 43.571 1.00 15.28 326 LYS B CA 1
ATOM 5295 C C . LYS B 1 326 ? 24.046 43.521 43.153 1.00 15.12 326 LYS B C 1
ATOM 5296 O O . LYS B 1 326 ? 23.498 43.529 42.022 1.00 16.06 326 LYS B O 1
ATOM 5302 N N . GLY B 1 327 ? 23.900 44.469 44.052 1.00 14.63 327 GLY B N 1
ATOM 5303 C CA . GLY B 1 327 ? 23.118 45.670 43.782 1.00 15.75 327 GLY B CA 1
ATOM 5304 C C . GLY B 1 327 ? 23.755 46.490 42.675 1.00 13.09 327 GLY B C 1
ATOM 5305 O O . GLY B 1 327 ? 24.901 46.290 42.376 1.00 15.62 327 GLY B O 1
ATOM 5306 N N . HIS B 1 328 ? 22.953 47.367 42.094 1.00 14.43 328 HIS B N 1
ATOM 5307 C CA . HIS B 1 328 ? 23.512 48.234 41.051 1.00 16.77 328 HIS B CA 1
ATOM 5308 C C . HIS B 1 328 ? 24.692 49.017 41.587 1.00 18.35 328 HIS B C 1
ATOM 5309 O O . HIS B 1 328 ? 24.696 49.454 42.748 1.00 17.14 328 HIS B O 1
ATOM 5316 N N . ARG B 1 329 ? 25.700 49.205 40.754 1.00 19.17 329 ARG B N 1
ATOM 5317 C CA . ARG B 1 329 ? 26.925 49.840 41.203 1.00 22.31 329 ARG B CA 1
ATOM 5318 C C . ARG B 1 329 ? 26.688 51.235 41.751 1.00 20.72 329 ARG B C 1
ATOM 5319 O O . ARG B 1 329 ? 27.473 51.676 42.587 1.00 27.43 329 ARG B O 1
ATOM 5321 N N . SER B 1 330 ? 25.646 51.945 41.332 1.00 21.17 330 SER B N 1
ATOM 5322 C CA . SER B 1 330 ? 25.451 53.311 41.817 1.00 17.48 330 SER B CA 1
ATOM 5323 C C . SER B 1 330 ? 24.993 53.350 43.267 1.00 17.62 330 SER B C 1
ATOM 5324 O O . SER B 1 330 ? 25.058 54.409 43.938 1.00 23.55 330 SER B O 1
ATOM 5327 N N . VAL B 1 331 ? 24.496 52.224 43.794 1.00 17.40 331 VAL B N 1
ATOM 5328 C CA . VAL B 1 331 ? 23.974 52.242 45.159 1.00 16.84 331 VAL B CA 1
ATOM 5329 C C . VAL B 1 331 ? 24.649 51.202 46.042 1.00 16.79 331 VAL B C 1
ATOM 5330 O O . VAL B 1 331 ? 24.580 51.264 47.265 1.00 17.07 331 VAL B O 1
ATOM 5334 N N . GLY B 1 332 ? 25.308 50.240 45.410 1.00 17.67 332 GLY B N 1
ATOM 5335 C CA . GLY B 1 332 ? 25.915 49.142 46.156 1.00 16.95 332 GLY B CA 1
ATOM 5336 C C . GLY B 1 332 ? 24.872 48.248 46.799 1.00 16.39 332 GLY B C 1
ATOM 5337 O O . GLY B 1 332 ? 23.721 48.169 46.373 1.00 17.76 332 GLY B O 1
ATOM 5338 N N . GLY B 1 333 ? 25.264 47.508 47.824 1.00 17.54 333 GLY B N 1
ATOM 5339 C CA . GLY B 1 333 ? 24.379 46.562 48.461 1.00 16.61 333 GLY B CA 1
ATOM 5340 C C . GLY B 1 333 ? 24.055 45.352 47.598 1.00 15.54 333 GLY B C 1
ATOM 5341 O O . GLY B 1 333 ? 24.796 45.001 46.683 1.00 16.74 333 GLY B O 1
ATOM 5342 N N . LEU B 1 334 ? 22.910 44.749 47.930 1.00 14.18 334 LEU B N 1
ATOM 5343 C CA . LEU B 1 334 ? 22.451 43.561 47.253 1.00 14.58 334 LEU B CA 1
ATOM 5344 C C . LEU B 1 334 ? 21.051 43.868 46.727 1.00 12.69 334 LEU B C 1
ATOM 5345 O O . LEU B 1 334 ? 20.356 44.734 47.252 1.00 14.33 334 LEU B O 1
ATOM 5350 N N . ARG B 1 335 ? 20.643 43.132 45.721 1.00 12.61 335 ARG B N 1
ATOM 5351 C CA . ARG B 1 335 ? 19.301 43.329 45.150 1.00 11.39 335 ARG B CA 1
ATOM 5352 C C . ARG B 1 335 ? 18.775 41.973 44.686 1.00 11.73 335 ARG B C 1
ATOM 5353 O O . ARG B 1 335 ? 19.376 41.343 43.785 1.00 13.87 335 ARG B O 1
ATOM 5361 N N . ALA B 1 336 ? 17.704 41.552 45.289 1.00 12.06 336 ALA B N 1
ATOM 5362 C CA . ALA B 1 336 ? 17.017 40.341 44.825 1.00 12.30 336 ALA B CA 1
ATOM 5363 C C . ALA B 1 336 ? 15.845 40.761 43.956 1.00 12.42 336 ALA B C 1
ATOM 5364 O O . ALA B 1 336 ? 14.868 41.333 44.474 1.00 12.27 336 ALA B O 1
ATOM 5366 N N . SER B 1 337 ? 15.985 40.513 42.645 1.00 11.60 337 SER B N 1
ATOM 5367 C CA . SER B 1 337 ? 14.926 40.859 41.711 1.00 10.46 337 SER B CA 1
ATOM 5368 C C . SER B 1 337 ? 14.044 39.622 41.564 1.00 10.37 337 SER B C 1
ATOM 5369 O O . SER B 1 337 ? 14.590 38.549 41.266 1.00 11.36 337 SER B O 1
ATOM 5372 N N . ILE B 1 338 ? 12.775 39.848 41.863 1.00 11.15 338 ILE B N 1
ATOM 5373 C CA . ILE B 1 338 ? 11.862 38.729 42.048 1.00 10.78 338 ILE B CA 1
ATOM 5374 C C . ILE B 1 338 ? 10.586 38.943 41.246 1.00 10.08 338 ILE B C 1
ATOM 5375 O O . ILE B 1 338 ? 9.474 38.757 41.733 1.00 11.08 338 ILE B O 1
ATOM 5380 N N . TYR B 1 339 ? 10.810 39.317 39.980 1.00 10.33 339 TYR B N 1
ATOM 5381 C CA . TYR B 1 339 ? 9.715 39.489 39.042 1.00 9.92 339 TYR B CA 1
ATOM 5382 C C . TYR B 1 339 ? 8.857 38.245 38.918 1.00 10.96 339 TYR B C 1
ATOM 5383 O O . TYR B 1 339 ? 9.227 37.175 39.438 1.00 11.54 339 TYR B O 1
ATOM 5392 N N . ASN B 1 340 ? 7.698 38.348 38.247 1.00 10.73 340 ASN B N 1
ATOM 5393 C CA . ASN B 1 340 ? 6.693 37.302 38.256 1.00 10.71 340 ASN B CA 1
ATOM 5394 C C . ASN B 1 340 ? 7.253 35.895 38.031 1.00 10.85 340 ASN B C 1
ATOM 5395 O O . ASN B 1 340 ? 6.914 34.980 38.781 1.00 11.96 340 ASN B O 1
ATOM 5400 N N . ALA B 1 341 ? 8.135 35.783 37.054 1.00 10.27 341 ALA B N 1
ATOM 5401 C CA . ALA B 1 341 ? 8.631 34.457 36.686 1.00 12.55 341 ALA B CA 1
ATOM 5402 C C . ALA B 1 341 ? 9.705 33.904 37.600 1.00 11.66 341 ALA B C 1
ATOM 5403 O O . ALA B 1 341 ? 10.092 32.761 37.411 1.00 13.66 341 ALA B O 1
ATOM 5405 N N . VAL B 1 342 ? 10.222 34.718 38.537 1.00 11.50 342 VAL B N 1
ATOM 5406 C CA . VAL B 1 342 ? 11.187 34.151 39.486 1.00 12.83 342 VAL B CA 1
ATOM 5407 C C . VAL B 1 342 ? 10.403 33.239 40.406 1.00 11.80 342 VAL B C 1
ATOM 5408 O O . VAL B 1 342 ? 9.488 33.725 41.105 1.00 14.18 342 VAL B O 1
ATOM 5412 N N . PRO B 1 343 ? 10.650 31.959 40.454 1.00 12.42 343 PRO B N 1
ATOM 5413 C CA . PRO B 1 343 ? 9.835 31.082 41.273 1.00 13.55 343 PRO B CA 1
ATOM 5414 C C . PRO B 1 343 ? 10.068 31.222 42.764 1.00 13.52 343 PRO B C 1
ATOM 5415 O O . PRO B 1 343 ? 11.160 31.581 43.201 1.00 13.73 343 PRO B O 1
ATOM 5419 N N . TYR B 1 344 ? 9.022 30.902 43.516 1.00 13.91 344 TYR B N 1
ATOM 5420 C CA . TYR B 1 344 ? 9.201 30.837 44.962 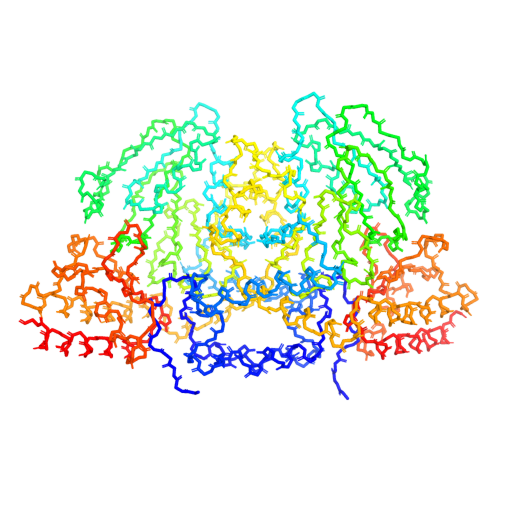1.00 13.23 344 TYR B CA 1
ATOM 5421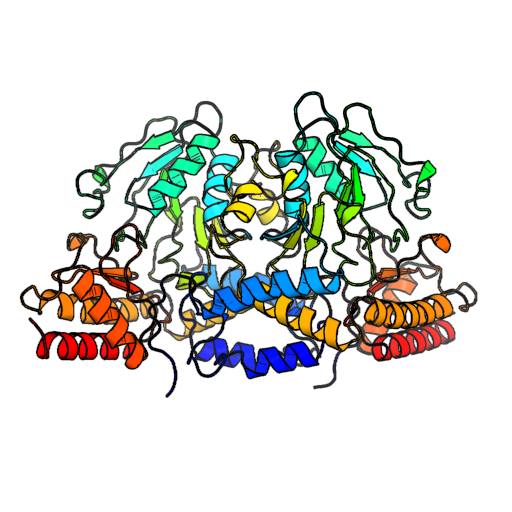 C C . TYR B 1 344 ? 10.383 29.993 45.355 1.00 13.41 344 TYR B C 1
ATOM 5422 O O . TYR B 1 344 ? 11.104 30.288 46.293 1.00 14.31 344 TYR B O 1
ATOM 5431 N N . GLU B 1 345 ? 10.653 28.935 44.606 1.00 13.98 345 GLU B N 1
ATOM 5432 C CA . GLU B 1 345 ? 11.752 28.043 44.957 1.00 14.84 345 GLU B CA 1
ATOM 5433 C C . GLU B 1 345 ? 13.086 28.748 44.898 1.00 13.75 345 GLU B C 1
ATOM 5434 O O . GLU B 1 345 ? 14.013 28.481 45.660 1.00 14.24 345 GLU B O 1
ATOM 5440 N N . SER B 1 346 ? 13.223 29.706 43.944 1.00 14.02 346 SER B N 1
ATOM 5441 C CA . SER B 1 346 ? 14.430 30.519 43.963 1.00 13.81 346 SER B CA 1
ATOM 5442 C C . SER B 1 346 ? 14.571 31.354 45.240 1.00 12.67 346 SER B C 1
ATOM 5443 O O . SER B 1 346 ? 15.656 31.509 45.783 1.00 13.62 346 SER B O 1
ATOM 5446 N N . CYS B 1 347 ? 13.413 31.864 45.683 1.00 12.96 347 CYS B N 1
ATOM 5447 C CA . CYS B 1 347 ? 13.433 32.691 46.886 1.00 13.20 347 CYS B CA 1
ATOM 5448 C C . CYS B 1 347 ? 13.720 31.879 48.136 1.00 12.93 347 CYS B C 1
ATOM 5449 O O . CYS B 1 347 ? 14.448 32.284 49.014 1.00 14.33 347 CYS B O 1
ATOM 5452 N N . GLU B 1 348 ? 13.140 30.662 48.182 1.00 14.47 348 GLU B N 1
ATOM 5453 C CA . GLU B 1 348 ? 13.448 29.793 49.303 1.00 15.35 348 GLU B CA 1
ATOM 5454 C C . GLU B 1 348 ? 14.934 29.445 49.315 1.00 15.12 348 GLU B C 1
ATOM 5455 O O . GLU B 1 348 ? 15.589 29.445 50.352 1.00 16.62 348 GLU B O 1
ATOM 5461 N N . ALA B 1 349 ? 15.510 29.175 48.150 1.00 15.96 349 ALA B N 1
ATOM 5462 C CA . ALA B 1 349 ? 16.922 28.861 48.084 1.00 15.42 349 ALA B CA 1
ATOM 5463 C C . ALA B 1 349 ? 17.720 30.080 48.564 1.00 16.59 349 ALA B C 1
ATOM 5464 O O . ALA B 1 349 ? 18.705 29.928 49.284 1.00 16.83 349 ALA B O 1
ATOM 5466 N N . LEU B 1 350 ? 17.302 31.274 48.153 1.00 15.36 350 LEU B N 1
ATOM 5467 C CA . LEU B 1 350 ? 18.007 32.479 48.571 1.00 15.57 350 LEU B CA 1
ATOM 5468 C C . LEU B 1 350 ? 17.997 32.609 50.081 1.00 14.44 350 LEU B C 1
ATOM 5469 O O . LEU B 1 350 ? 19.004 32.907 50.704 1.00 14.94 350 LEU B O 1
ATOM 5474 N N . VAL B 1 351 ? 16.836 32.446 50.703 1.00 14.18 351 VAL B N 1
ATOM 5475 C CA . VAL B 1 351 ? 16.747 32.630 52.183 1.00 16.24 351 VAL B CA 1
ATOM 5476 C C . VAL B 1 351 ? 17.583 31.578 52.856 1.00 15.93 351 VAL B C 1
ATOM 5477 O O . VAL B 1 351 ? 18.287 31.852 53.840 1.00 18.30 351 VAL B O 1
ATOM 5481 N N . GLN B 1 352 ? 17.582 30.353 52.354 1.00 16.06 352 GLN B N 1
ATOM 5482 C CA . GLN B 1 352 ? 18.456 29.352 52.973 1.00 17.24 352 GLN B CA 1
ATOM 5483 C C . GLN B 1 352 ? 19.928 29.739 52.836 1.00 18.43 352 GLN B C 1
ATOM 5484 O O . GLN B 1 352 ? 20.727 29.601 53.774 1.00 20.53 352 GLN B O 1
ATOM 5490 N N . PHE B 1 353 ? 20.285 30.252 51.655 1.00 17.47 353 PHE B N 1
ATOM 5491 C CA . PHE B 1 353 ? 21.654 30.690 51.460 1.00 16.99 353 PHE B CA 1
ATOM 5492 C C . PHE B 1 353 ? 21.998 31.852 52.383 1.00 20.41 353 PHE B C 1
ATOM 5493 O O . PHE B 1 353 ? 23.112 31.873 52.935 1.00 21.86 353 PHE B O 1
ATOM 5501 N N . MET B 1 354 ? 21.051 32.771 52.542 1.00 18.77 354 MET B N 1
ATOM 5502 C CA . MET B 1 354 ? 21.309 33.886 53.462 1.00 18.50 354 MET B CA 1
ATOM 5503 C C . MET B 1 354 ? 21.612 33.373 54.842 1.00 21.64 354 MET B C 1
ATOM 5504 O O . MET B 1 354 ? 22.444 33.924 55.544 1.00 26.01 354 MET B O 1
ATOM 5509 N N . GLU B 1 355 ? 20.929 32.288 55.237 1.00 23.16 355 GLU B N 1
ATOM 5510 C CA . GLU B 1 355 ? 21.179 31.784 56.590 1.00 25.73 355 GLU B CA 1
ATOM 5511 C C . GLU B 1 355 ? 22.519 31.078 56.661 1.00 27.26 355 GLU B C 1
ATOM 5512 O O . GLU B 1 355 ? 23.326 31.204 57.588 1.00 30.91 355 GLU B O 1
ATOM 5518 N N . HIS B 1 356 ? 22.828 30.294 55.620 1.00 27.25 356 HIS B N 1
ATOM 5519 C CA . HIS B 1 356 ? 24.135 29.655 55.679 1.00 28.47 356 HIS B CA 1
ATOM 5520 C C . HIS B 1 356 ? 25.303 30.631 55.628 1.00 33.34 356 HIS B C 1
ATOM 5521 O O . HIS B 1 356 ? 26.345 30.389 56.219 1.00 33.85 356 HIS B O 1
ATOM 5528 N N . PHE B 1 357 ? 25.156 31.704 54.861 1.00 32.40 357 PHE B N 1
ATOM 5529 C CA . PHE B 1 357 ? 26.224 32.678 54.736 1.00 26.61 357 PHE B CA 1
ATOM 5530 C C . PHE B 1 357 ? 26.479 33.393 56.051 1.00 31.86 357 PHE B C 1
ATOM 5531 O O . PHE B 1 357 ? 27.589 33.625 56.483 1.00 32.72 357 PHE B O 1
ATOM 5539 N N . LYS B 1 358 ? 25.349 33.772 56.628 1.00 28.29 358 LYS B N 1
ATOM 5540 C CA . LYS B 1 358 ? 25.400 34.413 57.935 1.00 28.19 358 LYS B CA 1
ATOM 5541 C C . LYS B 1 358 ? 26.069 33.535 58.973 1.00 28.91 358 LYS B C 1
ATOM 5542 O O . LYS B 1 358 ? 26.892 33.969 59.794 1.00 29.43 358 LYS B O 1
ATOM 5548 N N . ARG B 1 359 ? 25.699 32.246 58.914 1.00 30.93 359 ARG B N 1
ATOM 5549 C CA . ARG B 1 359 ? 26.122 31.352 60.007 1.00 31.44 359 ARG B CA 1
ATOM 5550 C C . ARG B 1 359 ? 27.638 31.295 60.124 1.00 35.44 359 ARG B C 1
ATOM 5551 O O . ARG B 1 359 ? 28.182 31.370 61.232 1.00 49.92 359 ARG B O 1
ATOM 5553 N N . SER B 1 360 ? 28.337 31.172 59.000 1.00 43.46 360 SER B N 1
ATOM 5554 C CA . SER B 1 360 ? 29.797 31.127 59.129 1.00 50.92 360 SER B CA 1
ATOM 5555 C C . SER B 1 360 ? 30.347 32.457 59.595 1.00 50.78 360 SER B C 1
ATOM 5556 O O . SER B 1 360 ? 31.308 32.569 60.360 1.00 53.08 360 SER B O 1
ATOM 5559 N N . ARG B 1 361 ? 29.714 33.522 59.116 1.00 49.85 361 ARG B N 1
ATOM 5560 C CA . ARG B 1 361 ? 30.163 34.866 59.441 1.00 48.86 361 ARG B CA 1
ATOM 5561 C C . ARG B 1 361 ? 29.473 35.444 60.677 1.00 53.63 361 ARG B C 1
ATOM 5562 O O . ARG B 1 361 ? 29.021 34.633 61.482 1.00 65.60 361 ARG B O 1
ATOM 5570 N N . GLY B 1 362 ? 29.444 36.759 60.705 1.00 55.75 362 GLY B N 1
ATOM 5571 C CA . GLY B 1 362 ? 28.971 37.744 61.625 1.00 65.79 362 GLY B CA 1
ATOM 5572 C C . GLY B 1 362 ? 27.770 37.398 62.474 1.00 76.26 362 GLY B C 1
ATOM 5573 O O . GLY B 1 362 ? 27.969 36.707 63.505 1.00 80.24 362 GLY B O 1
#

Secondary structure (DSSP, 8-state):
-PPPEE--SSS----HHHHHHHHHTSSSSTTSSS-GGGS-TTSHHHHHHHHHHHHHHHHHTT--SSEEEEEESSHHHHHHHHHHHHH--TT-EEEEEE-SHHHHHHHHHHHHHS-EEEEEE-GGGTT-SPPPGGG----TTEEEEEEESEETTTTEE-SS----TTSPEEEE-TTTTTSS---GGG-SEEEEETTTTT--SS-EEEEEEGGGSSS--TTS-GGG-HHHHHHTTT-SS---HHHHHHHHHHHHHHHHTTHHHHHHHHHHHHHHHHHHHHHTSTTSSEESS-GGGB-SSEEEEE-S-HHHHHHHHHHHHHTTEES-BPPTTT-SEEEE--TTS-HHHHHHHHHHHHHHHHHH-/----EE--SSS----HHHHHHHHHHSSSSTTSSS-GGGS-TTSHHHHHHHHHHHHHHHHHTT--SSEEEEEESSHHHHHHHHHHHHH--TT-EEEEEE-SHHHHHHHHHHHHHS-EEEEEE-GGGTT-SPPPGGG----TTEEEEEEESEETTTTEE-SS----TTSPEEEE-TTTTTSS---GGG-SEEEEETTTTTS-TT-EEEEEEGGGSSS--TTS-GGG-HHHHHHTTT-SS---HHHHHHHHHHHHHHHHTTHHHHHHHHHHHHHHHHHHHHHTTTTSSEE-S-GGGB-SSEEEEE-S-HHHHHHHHHHHHHTTEES-BPPTTT-SEEEE--TTS-HHHHHHHHHHHHHHHHH--

B-factor: mean 19.25, std 9.87, range [9.11, 94.53]

Nearest PDB structures (foldseek):
  1bt4-assembly1_A  TM=9.984E-01  e=2.204E-71  Niallia circulans
  2bhx-assembly1_A  TM=9.911E-01  e=1.206E-54  Alkalihalobacillus alcalophilus
  6czz-assembly2_C  TM=9.833E-01  e=1.081E-46  Arabidopsis thaliana
  6xdk-assembly1_A  TM=9.616E-01  e=1.997E-42  Stenotrophomonas maltophilia K279a
  3e77-assembly2_C-2  TM=9.621E-01  e=9.262E-41  Homo sapiens

Foldseek 3Di:
DDDFLWQAQFLTDAFVVLVVVCVVCQAPNPNPRHGLVVDDCPDPVLVVLLVLLFVLLCVLQVNDPQKGKFKAFDFVLLVLQLVLQFQPDPVAAAEEAAQDDVSVSSVVNNVVNDHYHHQYYPVVVVSQEGDDLVSGHGDVRHSAYEYEQADSQQQFGDPDHHQPPPHAYEYEDAQCPQQAHDNCVSHQKYKYQCSRQLNQGGIMIIMGRCVSQVDTDPVDDLSSRVVNCVVCVNVNDPGPSVSSSSSSSSSVVCVVQVRNVSLNVQLVVLQVLVVVLQVPLPQQKAWRHDPVGGHSFKTFIAGPDLVLQVVLVVVVVVVRYDHQFRDVVPTGGIRGCHSSSHSVSSVVVSVSSNVSSVVPD/DQAFLWQALFLTDDFVVLVVVLVVCQAPNPNPRHGLVPDDCPDPVLVVLLVLLFVLLCVLLVNDPQKAKFKAFDFVLLVLQLVCQFQPDPPAEAEEAAQDDVSVSSVVNNVVRDHYYHQHYPVVLVSQEGDDQVSGDDDPRHSAYEYEQADSQQQFGDPADDQPDPHFYEYADAQCPQLAHDNCVSHQKYKYQCSRAQFRGTIMIIMGRCVSQVDTDPVDDLSSRVVNCVVCVNVNDPGPSVRSSSSSSSSVVCVVCVRNVSSNVQLVVLQVLQVCLQVVLPQQKAWRHDPNGGHSFKTFIAGPDLVLVVVLQVVVVVVRYDHFFRDPVVTGTIRGCHSSSHSVSSVSVSVSSVVSVVVHD

Radius of gyration: 26.32 Å; Cα contacts (8 Å, |Δi|>4): 1589; chains: 2; bounding box: 51×58×88 Å

InterPro domains:
  IPR000192 Aminotransferase class V domain [PF00266] (6-349)
  IPR015421 Pyridoxal phosphate-dependent transferase, major domain [G3DSA:3.40.640.10] (17-258)
  IPR015422 Pyridoxal phosphate-dependent transferase, small domain [G3DSA:3.90.1150.10] (259-361)
  IPR015424 Pyridoxal phosphate-dependent transferase [SSF53383] (3-359)
  IPR020578 Aminotransferase class-V, pyridoxal-phosphate binding site [PS00595] (188-207)
  IPR022278 Phosphoserine aminotransferase [MF_00160] (3-361)
  IPR022278 Phosphoserine aminotransferase [NF003764] (3-360)
  IPR022278 Phosphoserine aminotransferase [PIRSF000525] (2-360)
  IPR022278 Phosphoserine aminotransferase [PTHR43247] (2-359)
  IPR022278 Phosphoserine aminotransferase [TIGR01364] (6-359)
  IPR022278 Phosphoserine aminotransferase [cd00611] (6-359)

Solvent-accessible surface area: 26363 Å² total; per-residue (Å²): 135,150,69,20,70,9,0,8,17,8,0,0,6,1,4,62,50,0,0,88,88,1,44,82,43,4,22,50,15,121,173,43,3,18,0,4,2,0,8,28,25,131,25,83,61,1,47,60,6,0,63,49,0,11,60,86,0,32,54,23,20,63,90,18,118,39,13,46,1,0,3,3,14,6,7,14,10,19,0,6,3,0,0,0,18,11,33,19,74,111,59,57,6,0,0,1,0,13,0,0,28,54,0,46,66,0,15,100,6,0,122,72,56,28,93,36,57,64,6,11,46,6,111,116,36,98,41,65,64,19,6,153,62,102,87,24,64,56,70,146,43,13,9,0,0,1,0,2,0,3,1,4,10,22,0,0,15,8,148,55,16,12,128,21,75,114,30,24,1,1,0,5,2,10,1,2,1,0,4,27,52,27,77,2,87,50,0,0,0,0,0,0,1,0,11,23,5,2,0,0,14,6,2,0,0,0,0,0,60,76,104,50,4,59,161,8,34,168,130,6,5,29,13,12,50,0,6,10,12,34,140,52,33,3,5,70,19,15,3,6,2,10,10,0,4,0,0,2,12,2,1,64,15,0,116,105,93,50,8,10,118,15,4,70,136,46,4,111,114,4,0,51,48,0,14,79,13,5,76,127,6,88,60,28,6,113,30,27,16,60,97,115,4,33,0,29,1,0,0,10,0,78,4,86,35,139,122,43,14,111,62,0,16,37,15,1,106,152,102,33,6,40,27,3,138,6,64,171,82,49,32,4,2,20,0,0,0,0,11,11,1,70,54,111,6,0,67,13,0,32,124,15,2,56,97,0,38,169,63,89,94,141,145,66,19,75,9,0,9,18,13,1,1,11,3,5,60,75,0,0,84,96,1,44,82,43,2,25,36,16,116,177,39,4,14,0,4,5,1,8,29,26,88,26,83,62,1,45,46,4,0,66,69,0,14,60,82,0,31,54,22,19,61,91,18,118,38,14,43,1,0,3,4,14,6,6,14,12,19,0,8,2,0,1,0,20,4,26,17,98,110,64,50,19,0,0,2,0,14,0,1,28,63,0,45,79,1,16,150,12,0,124,73,53,29,93,38,76,66,6,10,45,6,114,114,38,104,39,37,56,22,8,154,59,158,81,24,113,57,50,152,58,11,8,0,0,1,0,3,0,2,1,5,12,10,0,0,14,9,143,57,16,12,129,23,74,113,25,22,1,1,0,5,2,11,1,2,1,0,5,30,57,25,80,2,90,49,0,0,0,0,0,0,1,0,13,26,8,0,7,4,10,8,1,0,0,0,0,0,63,78,99,48,4,64,140,6,24,149,127,5,5,16,12,14,50,0,4,10,12,38,141,53,32,4,5,55,18,13,3,5,1,12,10,0,4,0,0,2,8,5,1,55,12,0,113,108,122,49,8,8,128,18,2,79,135,34,3,112,114,4,0,38,48,0,12,62,20,1,79,137,9,80,58,20,7,129,22,33,13,76,101,117,4,44,0,27,1,0,0,11,0,73,4,93,51,82,132,32,2,129,70,0,16,160,30,1,99,156,94,33,7,35,24,1,53,8,73,103,79,45,14,2,1,23,0,0,0,1,10,14,1,63,54,109,5,0,78,21,0,34,136,18,3,113,128,6,53,73,80,85,94

Organism: Niallia circulans (NCBI:txid1397)

CATH classification: 3.40.640.10 (+1 more: 3.90.1150.10)

Sequence (722 aa):
SERAYNFNAGPAALPLEVLERAQAEFVDYQHTGMSIMEMSHRGAVYEAVHNEAQARLLALLGNPTGYKVLFIQGGASTQFAMIPMNFLKEGQTANYVMTGSWASKALKEAKLIGDTHVAASSEASNYMTLPKLQEIQLQDNAAYLHLTSNETIEGAQFKAFPDTGSVPLIGDMSSDILSRPFDLNQFGLVYAGAQKNLGPSGVTVVIVREDLVAESPKHLPTMLRYDTYVKNNSLYNTPPSFGIYMVNEVLKWIEERGGLEGVQQANRKKASLIYDAIDQSGGFYRGCVDVDSRSDMNITFRLASEELEKEFVKASEQEGFVGLKGHRSVGGLRASIYNAVPYESCEALVQFMEHFKRSRGSERAYNFNAGPAALPLEVLERAQAEFVDYQHTGMSIMEMSHRGAVYEAVHNEAQARLLALLGNPTGYKVLFIQGGASTQFAMIPMNFLKEGQTANYVMTGSWASKALKEAKLIGDTHVAASSEASNYMTLPKLQEIQLQDNAAYLHLTSNETIEGAQFKAFPDTGSVPLIGDMSSDILSRPFDLNQFGLVYAGAQKNLGPSGVTVVIVREDLVAESPKHLPTMLRYDTYVKNNSLYNTPPSFGIYMVNEVLKWIEERGGLEGVQQANRKKASLIYDAIDQSGGFYRGCVDVDSRSDMNITFRLASEELEKEFVKASEQEGFVGLKGHRSVGGLRASIYNAVPYESCEALVQFMEHFKRSRG